Protein AF-0000000078824500 (afdb_homodimer)

Nearest PDB structures (foldseek):
  2wqp-assembly1_A-2  TM=8.865E-01  e=4.701E-36  Neisseria meningitidis serogroup B
  6ppw-assembly1_A  TM=8.799E-01  e=4.994E-36  Neisseria meningitidis serogroup B
  4ipj-assembly1_A-2  TM=8.847E-01  e=5.984E-36  Neisseria meningitidis
  4ipi-assembly1_A-2  TM=8.722E-01  e=1.669E-35  Neisseria meningitidis
  8h2c-assembly2_C  TM=8.524E-01  e=1.073E-33  Campylobacter jejuni

Sequence (670 aa):
MNDIKIGNKIIGNTHPCFIIAEAGSNHNGDIKQAKELVDIAVEAGANAVKFQTFTADKLFSKNHPANKIVKNFEFKLEWHKEMKEYCDKKGIMFITTPFQKDAVDLLEKLNIEGYKIASGDMDYYPLLDYISNTGKPIILASGMAYMDEVKEAFNRIKNGKTEDIAILHCVSNYPPKDEDINLKAIQTIKEEFNVPVGFSDHSMGITVPIAAVALGANIIEKHFTISRKLEGMDHFYALEPKELKQMVIEIRKVEKSMGVGIKTPVKAEFAERHYARRGIIAACNLKEGQVIKEEYLDYVRPVDGIESKYYEEVIGRKVNKNIDVDSPIHWEDLIMNDIKIGNKIIGNTHPCFIIAEAGSNHNGDIKQAKELVDIAVEAGANAVKFQTFTADKLFSKNHPANKIVKNFEFKLEWHKEMKEYCDKKGIMFITTPFQKDAVDLLEKLNIEGYKIASGDMDYYPLLDYISNTGKPIILASGMAYMDEVKEAFNRIKNGKTEDIAILHCVSNYPPKDEDINLKAIQTIKEEFNVPVGFSDHSMGITVPIAAVALGANIIEKHFTISRKLEGMDHFYALEPKELKQMVIEIRKVEKSMGVGIKTPVKAEFAERHYARRGIIAACNLKEGQVIKEEYLDYVRPVDGIESKYYEEVIGRKVNKNIDVDSPIHWEDLI

Structure (mmCIF, N/CA/C/O backbone):
data_AF-0000000078824500-model_v1
#
loop_
_entity.id
_entity.type
_entity.pdbx_description
1 polymer 'Predicted polysaccharide biosynthesis protein'
#
loop_
_atom_site.group_PDB
_atom_site.id
_atom_site.type_symbol
_atom_site.label_atom_id
_atom_site.label_alt_id
_atom_site.label_comp_id
_atom_site.label_asym_id
_atom_site.label_entity_id
_atom_site.label_seq_id
_atom_site.pdbx_PDB_ins_code
_atom_site.Cartn_x
_atom_site.Cartn_y
_atom_site.Cartn_z
_atom_site.occupancy
_atom_site.B_iso_or_equiv
_atom_site.auth_seq_id
_atom_site.auth_comp_id
_atom_site.auth_asym_id
_atom_site.auth_atom_id
_atom_site.pdbx_PDB_model_num
ATOM 1 N N . MET A 1 1 ? 9.023 16 -11.82 1 82.44 1 MET A N 1
ATOM 2 C CA . MET A 1 1 ? 8.93 16.469 -10.438 1 82.44 1 MET A CA 1
ATOM 3 C C . MET A 1 1 ? 10.297 16.891 -9.914 1 82.44 1 MET A C 1
ATOM 5 O O . MET A 1 1 ? 11.289 16.188 -10.102 1 82.44 1 MET A O 1
ATOM 9 N N . ASN A 1 2 ? 10.352 18.062 -9.344 1 88.44 2 ASN A N 1
ATOM 10 C CA . ASN A 1 2 ? 11.609 18.547 -8.773 1 88.44 2 ASN A CA 1
ATOM 11 C C . ASN A 1 2 ? 11.781 18.078 -7.328 1 88.44 2 ASN A C 1
ATOM 13 O O . ASN A 1 2 ? 10.844 18.172 -6.531 1 88.44 2 ASN A O 1
ATOM 17 N N . ASP A 1 3 ? 12.906 17.453 -7.086 1 96.62 3 ASP A N 1
ATOM 18 C CA . ASP A 1 3 ? 13.25 17.125 -5.707 1 96.62 3 ASP A CA 1
ATOM 19 C C . ASP A 1 3 ? 13.359 18.375 -4.848 1 96.62 3 ASP A C 1
ATOM 21 O O . ASP A 1 3 ? 13.609 19.469 -5.359 1 96.62 3 ASP A O 1
ATOM 25 N N . ILE A 1 4 ? 13.117 18.234 -3.645 1 98.31 4 ILE A N 1
ATOM 26 C CA . ILE A 1 4 ? 13.391 19.312 -2.695 1 98.31 4 ILE A CA 1
ATOM 27 C C . ILE A 1 4 ? 14.398 18.844 -1.651 1 98.31 4 ILE A C 1
ATOM 29 O O . ILE A 1 4 ? 14.68 17.641 -1.549 1 98.31 4 ILE A O 1
ATOM 33 N N . LYS A 1 5 ? 14.922 19.844 -0.975 1 97.94 5 LYS A N 1
ATOM 34 C CA . LYS A 1 5 ? 15.914 19.531 0.057 1 97.94 5 LYS A CA 1
ATOM 35 C C . LYS A 1 5 ? 15.5 20.125 1.401 1 97.94 5 LYS A C 1
ATOM 37 O O . LYS A 1 5 ? 15.203 21.328 1.491 1 97.94 5 LYS A O 1
ATOM 42 N N . ILE A 1 6 ? 15.406 19.312 2.418 1 98.12 6 ILE A N 1
ATOM 43 C CA . ILE A 1 6 ? 15.211 19.75 3.795 1 98.12 6 ILE A CA 1
ATOM 44 C C . ILE A 1 6 ? 16.359 19.25 4.664 1 98.12 6 ILE A C 1
ATOM 46 O O . ILE A 1 6 ? 16.484 18.047 4.914 1 98.12 6 ILE A O 1
ATOM 50 N N . GLY A 1 7 ? 17.141 20.125 5.113 1 96.5 7 GLY A N 1
ATOM 51 C CA . GLY A 1 7 ? 18.391 19.703 5.754 1 96.5 7 GLY A CA 1
ATOM 52 C C . GLY A 1 7 ? 19.266 18.859 4.852 1 96.5 7 GLY A C 1
ATOM 53 O O . GLY A 1 7 ? 19.578 19.266 3.729 1 96.5 7 GLY A O 1
ATOM 54 N N . ASN A 1 8 ? 19.578 17.75 5.336 1 96.62 8 ASN A N 1
ATOM 55 C CA . ASN A 1 8 ? 20.438 16.859 4.555 1 96.62 8 ASN A CA 1
ATOM 56 C C . ASN A 1 8 ? 19.625 15.781 3.832 1 96.62 8 ASN A C 1
ATOM 58 O O . ASN A 1 8 ? 20.203 14.812 3.322 1 96.62 8 ASN A O 1
ATOM 62 N N . LYS A 1 9 ? 18.344 15.969 3.797 1 97.88 9 LYS A N 1
ATOM 63 C CA . LYS A 1 9 ? 17.484 14.977 3.17 1 97.88 9 LYS A CA 1
ATOM 64 C C . LYS A 1 9 ? 16.953 15.469 1.823 1 97.88 9 LYS A C 1
ATOM 66 O O . LYS A 1 9 ? 16.484 16.594 1.709 1 97.88 9 LYS A O 1
ATOM 71 N N . ILE A 1 10 ? 17.125 14.656 0.846 1 98.56 10 ILE A N 1
ATOM 72 C CA . ILE A 1 10 ? 16.516 14.914 -0.454 1 98.56 10 ILE A CA 1
ATOM 73 C C . ILE A 1 10 ? 15.188 14.164 -0.563 1 98.56 10 ILE A C 1
ATOM 75 O O . ILE A 1 10 ? 15.117 12.977 -0.242 1 98.56 10 ILE A O 1
ATOM 79 N N . ILE A 1 11 ? 14.148 14.891 -0.91 1 98.62 11 ILE A N 1
ATOM 80 C CA . ILE A 1 11 ? 12.805 14.328 -0.988 1 98.62 11 ILE A CA 1
ATOM 81 C C . ILE A 1 11 ? 12.312 14.375 -2.432 1 98.62 11 ILE A C 1
ATOM 83 O O . ILE A 1 11 ? 12.297 15.438 -3.057 1 98.62 11 ILE A O 1
ATOM 87 N N . GLY A 1 12 ? 11.945 13.234 -2.926 1 98 12 GLY A N 1
ATOM 88 C CA . GLY A 1 12 ? 11.477 13.086 -4.297 1 98 12 GLY A CA 1
ATOM 89 C C . GLY A 1 12 ? 11.219 11.641 -4.688 1 98 12 GLY A C 1
ATOM 90 O O . GLY A 1 12 ? 11.344 10.734 -3.861 1 98 12 GLY A O 1
ATOM 91 N N . ASN A 1 13 ? 10.883 11.422 -5.957 1 95.38 13 ASN A N 1
ATOM 92 C CA . ASN A 1 13 ? 10.391 10.133 -6.43 1 95.38 13 ASN A CA 1
ATOM 93 C C . ASN A 1 13 ? 11.484 9.07 -6.398 1 95.38 13 ASN A C 1
ATOM 95 O O . ASN A 1 13 ? 11.203 7.879 -6.301 1 95.38 13 ASN A O 1
ATOM 99 N N . THR A 1 14 ? 12.742 9.453 -6.457 1 95.75 14 THR A N 1
ATOM 100 C CA . THR A 1 14 ? 13.82 8.477 -6.547 1 95.75 14 THR A CA 1
ATOM 101 C C . THR A 1 14 ? 14.555 8.359 -5.215 1 95.75 14 THR A C 1
ATOM 103 O O . THR A 1 14 ? 15.656 7.816 -5.152 1 95.75 14 THR A O 1
ATOM 106 N N . HIS A 1 15 ? 13.969 8.969 -4.16 1 98 15 HIS A N 1
ATOM 107 C CA . HIS A 1 15 ? 14.562 8.953 -2.826 1 98 15 HIS A CA 1
ATOM 108 C C . HIS A 1 15 ? 13.633 8.273 -1.821 1 98 15 HIS A C 1
ATOM 110 O O . HIS A 1 15 ? 12.43 8.172 -2.055 1 98 15 HIS A O 1
ATOM 116 N N . PRO A 1 16 ? 14.188 7.734 -0.75 1 98.12 16 PRO A N 1
ATOM 117 C CA . PRO A 1 16 ? 13.344 7.117 0.279 1 98.12 16 PRO A CA 1
ATOM 118 C C . PRO A 1 16 ? 12.297 8.078 0.838 1 98.12 16 PRO A C 1
ATOM 120 O O . PRO A 1 16 ? 12.555 9.281 0.956 1 98.12 16 PRO A O 1
ATOM 123 N N . CYS A 1 17 ? 11.195 7.559 1.157 1 98.88 17 CYS A N 1
ATOM 124 C CA . CYS A 1 17 ? 10.125 8.328 1.779 1 98.88 17 CYS A CA 1
ATOM 125 C C . CYS A 1 17 ? 10.617 9.031 3.037 1 98.88 17 CYS A C 1
ATOM 127 O O . CYS A 1 17 ? 11.305 8.43 3.863 1 98.88 17 CYS A O 1
ATOM 129 N N . PHE A 1 18 ? 10.367 10.305 3.127 1 98.94 18 PHE A N 1
ATOM 130 C CA . PHE A 1 18 ? 10.672 11.094 4.316 1 98.94 18 PHE A CA 1
ATOM 131 C C . PHE A 1 18 ? 9.602 10.906 5.379 1 98.94 18 PHE A C 1
ATOM 133 O O . PHE A 1 18 ? 8.453 11.32 5.191 1 98.94 18 PHE A O 1
ATOM 140 N N . ILE A 1 19 ? 9.93 10.289 6.512 1 98.94 19 ILE A N 1
ATOM 141 C CA . ILE A 1 19 ? 8.945 9.93 7.527 1 98.94 19 ILE A CA 1
ATOM 142 C C . ILE A 1 19 ? 9.039 10.898 8.703 1 98.94 19 ILE A C 1
ATOM 144 O O . ILE A 1 19 ? 10.086 11.016 9.344 1 98.94 19 ILE A O 1
ATOM 148 N N . ILE A 1 20 ? 7.922 11.547 8.945 1 98.94 20 ILE A N 1
ATOM 149 C CA . ILE A 1 20 ? 7.805 12.5 10.047 1 98.94 20 ILE A CA 1
ATOM 150 C C . ILE A 1 20 ? 6.965 11.883 11.164 1 98.94 20 ILE A C 1
ATOM 152 O O . ILE A 1 20 ? 5.773 11.625 10.984 1 98.94 20 ILE A O 1
ATOM 156 N N . ALA A 1 21 ? 7.613 11.641 12.305 1 98.94 21 ALA A N 1
ATOM 157 C CA . ALA A 1 21 ? 6.875 11.266 13.508 1 98.94 21 ALA A CA 1
ATOM 158 C C . ALA A 1 21 ? 6.246 12.492 14.172 1 98.94 21 ALA A C 1
ATOM 160 O O . ALA A 1 21 ? 6.949 13.312 14.773 1 98.94 21 ALA A O 1
ATOM 161 N N . GLU A 1 22 ? 4.973 12.539 14.102 1 98.75 22 GLU A N 1
ATOM 162 C CA . GLU A 1 22 ? 4.258 13.695 14.633 1 98.75 22 GLU A CA 1
ATOM 163 C C . GLU A 1 22 ? 3.904 13.5 16.109 1 98.75 22 GLU A C 1
ATOM 165 O O . GLU A 1 22 ? 2.949 12.789 16.422 1 98.75 22 GLU A O 1
ATOM 170 N N . ALA A 1 23 ? 4.543 14.234 16.953 1 98.25 23 ALA A N 1
ATOM 171 C CA . ALA A 1 23 ? 4.277 14.164 18.391 1 98.25 23 ALA A CA 1
ATOM 172 C C . ALA A 1 23 ? 3.078 15.031 18.766 1 98.25 23 ALA A C 1
ATOM 174 O O . ALA A 1 23 ? 2.361 14.727 19.719 1 98.25 23 ALA A O 1
ATOM 175 N N . GLY A 1 24 ? 2.91 16.047 17.938 1 96.19 24 GLY A N 1
ATOM 176 C CA . GLY A 1 24 ? 1.827 16.969 18.25 1 96.19 24 GLY A CA 1
ATOM 177 C C . GLY A 1 24 ? 1.854 17.438 19.703 1 96.19 24 GLY A C 1
ATOM 178 O O . GLY A 1 24 ? 2.877 17.922 20.172 1 96.19 24 GLY A O 1
ATOM 179 N N . SER A 1 25 ? 0.763 17.266 20.359 1 95.06 25 SER A N 1
ATOM 180 C CA . SER A 1 25 ? 0.631 17.688 21.75 1 95.06 25 SER A CA 1
ATOM 181 C C . SER A 1 25 ? 0.815 16.516 22.719 1 95.06 25 SER A C 1
ATOM 183 O O . SER A 1 25 ? 0.532 16.641 23.906 1 95.06 25 SER A O 1
ATOM 185 N N . ASN A 1 26 ? 1.312 15.398 22.219 1 97.25 26 ASN A N 1
ATOM 186 C CA . ASN A 1 26 ? 1.383 14.188 23.016 1 97.25 26 ASN A CA 1
ATOM 187 C C . ASN A 1 26 ? 2.488 14.273 24.062 1 97.25 26 ASN A C 1
ATOM 189 O O . ASN A 1 26 ? 2.707 13.328 24.828 1 97.25 26 ASN A O 1
ATOM 193 N N . HIS A 1 27 ? 3.182 15.398 24.156 1 97.12 27 HIS A N 1
ATOM 194 C CA . HIS A 1 27 ? 4.113 15.672 25.25 1 97.12 27 HIS A CA 1
ATOM 195 C C . HIS A 1 27 ? 3.373 16.062 26.516 1 97.12 27 HIS A C 1
ATOM 197 O O . HIS A 1 27 ? 3.961 16.078 27.609 1 97.12 27 HIS A O 1
ATOM 203 N N . ASN A 1 28 ? 2.154 16.422 26.391 1 95 28 ASN A N 1
ATOM 204 C CA . ASN A 1 28 ? 1.269 16.703 27.516 1 95 28 ASN A CA 1
ATOM 205 C C . ASN A 1 28 ? 1.828 17.797 28.406 1 95 28 ASN A C 1
ATOM 207 O O . ASN A 1 28 ? 1.764 17.703 29.641 1 95 28 ASN A O 1
ATOM 211 N N . GLY A 1 29 ? 2.51 18.766 27.906 1 94 29 GLY A N 1
ATOM 212 C CA . GLY A 1 29 ? 3.006 19.922 28.641 1 94 29 GLY A CA 1
ATOM 213 C C . GLY A 1 29 ? 4.234 19.609 29.469 1 94 29 GLY A C 1
ATOM 214 O O . GLY A 1 29 ? 4.59 20.391 30.375 1 94 29 GLY A O 1
ATOM 215 N N . ASP A 1 30 ? 4.844 18.484 29.172 1 95.94 30 ASP A N 1
ATOM 216 C CA . ASP A 1 30 ? 6.023 18.031 29.906 1 95.94 30 ASP A CA 1
ATOM 217 C C . ASP A 1 30 ? 7.211 17.828 28.969 1 95.94 30 ASP A C 1
ATOM 219 O O . ASP A 1 30 ? 7.176 16.953 28.109 1 95.94 30 ASP A O 1
ATOM 223 N N . ILE A 1 31 ? 8.328 18.562 29.203 1 97.5 31 ILE A N 1
ATOM 224 C CA . ILE A 1 31 ? 9.477 18.531 28.312 1 97.5 31 ILE A CA 1
ATOM 225 C C . ILE A 1 31 ? 10.156 17.172 28.391 1 97.5 31 ILE A C 1
ATOM 227 O O . ILE A 1 31 ? 10.75 16.688 27.422 1 97.5 31 ILE A O 1
ATOM 231 N N . LYS A 1 32 ? 10.062 16.5 29.562 1 98.19 32 LYS A N 1
ATOM 232 C CA . LYS A 1 32 ? 10.625 15.164 29.688 1 98.19 32 LYS A CA 1
ATOM 233 C C . LYS A 1 32 ? 9.891 14.172 28.797 1 98.19 32 LYS A C 1
ATOM 235 O O . LYS A 1 32 ? 10.516 13.328 28.141 1 98.19 32 LYS A O 1
ATOM 240 N N . GLN A 1 33 ? 8.617 14.328 28.812 1 97.88 33 GLN A N 1
ATOM 241 C CA . GLN A 1 33 ? 7.82 13.484 27.922 1 97.88 33 GLN A CA 1
ATOM 242 C C . GLN A 1 33 ? 8.117 13.805 26.453 1 97.88 33 GLN A C 1
ATOM 244 O O . GLN A 1 33 ? 8.148 12.906 25.609 1 97.88 33 GLN A O 1
ATOM 249 N N . ALA A 1 34 ? 8.312 15.062 26.156 1 98.5 34 ALA A N 1
ATOM 250 C CA . ALA A 1 34 ? 8.695 15.453 24.812 1 98.5 34 ALA A CA 1
ATOM 251 C C . ALA A 1 34 ? 9.992 14.758 24.375 1 98.5 34 ALA A C 1
ATOM 253 O O . ALA A 1 34 ? 10.094 14.266 23.25 1 98.5 34 ALA A O 1
ATOM 254 N N . LYS A 1 35 ? 10.93 14.734 25.281 1 98.81 35 LYS A N 1
ATOM 255 C CA . LYS A 1 35 ? 12.203 14.086 24.984 1 98.81 35 LYS A CA 1
ATOM 256 C C . LYS A 1 35 ? 12.031 12.578 24.812 1 98.81 35 LYS A C 1
ATOM 258 O O . LYS A 1 35 ? 12.68 11.969 23.953 1 98.81 35 LYS A O 1
ATOM 263 N N . GLU A 1 36 ? 11.172 12.008 25.609 1 98.81 36 GLU A N 1
ATOM 264 C CA . GLU A 1 36 ? 10.867 10.586 25.438 1 98.81 36 GLU A CA 1
ATOM 265 C C . GLU A 1 36 ? 10.281 10.305 24.062 1 98.81 36 GLU A C 1
ATOM 267 O O . GLU A 1 36 ? 10.617 9.297 23.422 1 98.81 36 GLU A O 1
ATOM 272 N N . LEU A 1 37 ? 9.43 11.148 23.625 1 98.88 37 LEU A N 1
ATOM 273 C CA . LEU A 1 37 ? 8.852 11.016 22.281 1 98.88 37 LEU A CA 1
ATOM 274 C C . LEU A 1 37 ? 9.938 11.086 21.219 1 98.88 37 LEU A C 1
ATOM 276 O O . LEU A 1 37 ? 9.906 10.328 20.25 1 98.88 37 LEU A O 1
ATOM 280 N N . VAL A 1 38 ? 10.898 11.977 21.422 1 98.94 38 VAL A N 1
ATOM 281 C CA . VAL A 1 38 ? 12.023 12.055 20.484 1 98.94 38 VAL A CA 1
ATOM 282 C C . VAL A 1 38 ? 12.75 10.711 20.438 1 98.94 38 VAL A C 1
ATOM 284 O O . VAL A 1 38 ? 13.055 10.195 19.359 1 98.94 38 VAL A O 1
ATOM 287 N N . ASP A 1 39 ? 12.961 10.125 21.594 1 98.94 39 ASP A N 1
ATOM 288 C CA . ASP A 1 39 ? 13.664 8.844 21.672 1 98.94 39 ASP A CA 1
ATOM 289 C C . ASP A 1 39 ? 12.906 7.758 20.922 1 98.94 39 ASP A C 1
ATOM 291 O O . ASP A 1 39 ? 13.508 6.941 20.219 1 98.94 39 ASP A O 1
ATOM 295 N N . ILE A 1 40 ? 11.609 7.742 21.062 1 98.94 40 ILE A N 1
ATOM 296 C CA . ILE A 1 40 ? 10.758 6.762 20.406 1 98.94 40 ILE A CA 1
ATOM 297 C C . ILE A 1 40 ? 10.859 6.934 18.891 1 98.94 40 ILE A C 1
ATOM 299 O O . ILE A 1 40 ? 10.992 5.953 18.156 1 98.94 40 ILE A O 1
ATOM 303 N N . ALA A 1 41 ? 10.812 8.18 18.422 1 98.94 41 ALA A N 1
ATOM 304 C CA . ALA A 1 41 ? 10.922 8.461 17 1 98.94 41 ALA A CA 1
ATOM 305 C C . ALA A 1 41 ? 12.273 8.008 16.453 1 98.94 41 ALA A C 1
ATOM 307 O O . ALA A 1 41 ? 12.344 7.453 15.352 1 98.94 41 ALA A O 1
ATOM 308 N N . VAL A 1 42 ? 13.344 8.258 17.219 1 98.94 42 VAL A N 1
ATOM 309 C CA . VAL A 1 42 ? 14.688 7.852 16.828 1 98.94 42 VAL A CA 1
ATOM 310 C C . VAL A 1 42 ? 14.758 6.328 16.719 1 98.94 42 VAL A C 1
ATOM 312 O O . VAL A 1 42 ? 15.234 5.789 15.719 1 98.94 42 VAL A O 1
ATOM 315 N N . GLU A 1 43 ? 14.258 5.695 17.75 1 98.88 43 GLU A N 1
ATOM 316 C CA . GLU A 1 43 ? 14.281 4.234 17.781 1 98.88 43 GLU A CA 1
ATOM 317 C C . GLU A 1 43 ? 13.5 3.648 16.609 1 98.88 43 GLU A C 1
ATOM 319 O O . GLU A 1 43 ? 13.891 2.615 16.062 1 98.88 43 GLU A O 1
ATOM 324 N N . ALA A 1 44 ? 12.477 4.266 16.203 1 98.88 44 ALA A N 1
ATOM 325 C CA . ALA A 1 44 ? 11.617 3.783 15.125 1 98.88 44 ALA A CA 1
ATOM 326 C C . ALA A 1 44 ? 12.289 3.975 13.766 1 98.88 44 ALA A C 1
ATOM 328 O O . ALA A 1 44 ? 11.906 3.34 12.781 1 98.88 44 ALA A O 1
ATOM 329 N N . GLY A 1 45 ? 13.234 4.93 13.68 1 98.81 45 GLY A N 1
ATOM 330 C CA . GLY A 1 45 ? 13.922 5.188 12.422 1 98.81 45 GLY A CA 1
ATOM 331 C C . GLY A 1 45 ? 13.281 6.289 11.602 1 98.81 45 GLY A C 1
ATOM 332 O O . GLY A 1 45 ? 13.477 6.363 10.391 1 98.81 45 GLY A O 1
ATOM 333 N N . ALA A 1 46 ? 12.492 7.164 12.25 1 98.88 46 ALA A N 1
ATOM 334 C CA . ALA A 1 46 ? 11.906 8.305 11.555 1 98.88 46 ALA A CA 1
ATOM 335 C C . ALA A 1 46 ? 12.984 9.297 11.133 1 98.88 46 ALA A C 1
ATOM 337 O O . ALA A 1 46 ? 14.07 9.336 11.711 1 98.88 46 ALA A O 1
ATOM 338 N N . ASN A 1 47 ? 12.672 10.055 10.078 1 98.88 47 ASN A N 1
ATOM 339 C CA . ASN A 1 47 ? 13.617 11.055 9.602 1 98.88 47 ASN A CA 1
ATOM 340 C C . ASN A 1 47 ? 13.531 12.344 10.422 1 98.88 47 ASN A C 1
ATOM 342 O O . ASN A 1 47 ? 14.523 13.047 10.586 1 98.88 47 ASN A O 1
ATOM 346 N N . ALA A 1 48 ? 12.32 12.594 10.93 1 98.88 48 ALA A N 1
ATOM 347 C CA . ALA A 1 48 ? 12.07 13.812 11.703 1 98.88 48 ALA A CA 1
ATOM 348 C C . ALA A 1 48 ? 11.023 13.562 12.789 1 98.88 48 ALA A C 1
ATOM 350 O O . ALA A 1 48 ? 10.203 12.648 12.672 1 98.88 48 ALA A O 1
ATOM 351 N N . VAL A 1 49 ? 11.141 14.289 13.82 1 98.88 49 VAL A N 1
ATOM 352 C CA . VAL A 1 49 ? 10.086 14.406 14.82 1 98.88 49 VAL A CA 1
ATOM 353 C C . VAL A 1 49 ? 9.484 15.812 14.773 1 98.88 49 VAL A C 1
ATOM 355 O O . VAL A 1 49 ? 10.211 16.797 14.633 1 98.88 49 VAL A O 1
ATOM 358 N N . LYS A 1 50 ? 8.203 15.836 14.773 1 98.75 50 LYS A N 1
ATOM 359 C CA . LYS A 1 50 ? 7.539 17.125 14.609 1 98.75 50 LYS A CA 1
ATOM 360 C C . LYS A 1 50 ? 6.664 17.453 15.812 1 98.75 50 LYS A C 1
ATOM 362 O O . LYS A 1 50 ? 5.984 16.578 16.344 1 98.75 50 LYS A O 1
ATOM 367 N N . PHE A 1 51 ? 6.711 18.656 16.25 1 98.25 51 PHE A N 1
ATOM 368 C CA . PHE A 1 51 ? 5.836 19.219 17.266 1 98.25 51 PHE A CA 1
ATOM 369 C C . PHE A 1 51 ? 5.035 20.391 16.719 1 98.25 51 PHE A C 1
ATOM 371 O O . PHE A 1 51 ? 5.043 20.641 15.508 1 98.25 51 PHE A O 1
ATOM 378 N N . GLN A 1 52 ? 4.262 21 17.547 1 97.44 52 GLN A N 1
ATOM 379 C CA . GLN A 1 52 ? 3.439 22.156 17.188 1 97.44 52 GLN A CA 1
ATOM 380 C C . GLN A 1 52 ? 3.717 23.344 18.094 1 97.44 52 GLN A C 1
ATOM 382 O O . GLN A 1 52 ? 3.512 23.266 19.312 1 97.44 52 GLN A O 1
ATOM 387 N N . THR A 1 53 ? 4.129 24.438 17.5 1 97 53 THR A N 1
ATOM 388 C CA . THR A 1 53 ? 4.504 25.609 18.297 1 97 53 THR A CA 1
ATOM 389 C C . THR A 1 53 ? 3.396 26.656 18.281 1 97 53 THR A C 1
ATOM 391 O O . THR A 1 53 ? 3.207 27.344 17.266 1 97 53 THR A O 1
ATOM 394 N N . PHE A 1 54 ? 2.73 26.75 19.391 1 95.25 54 PHE A N 1
ATOM 395 C CA . PHE A 1 54 ? 1.702 27.781 19.531 1 95.25 54 PHE A CA 1
ATOM 396 C C . PHE A 1 54 ? 1.597 28.234 20.984 1 95.25 54 PHE A C 1
ATOM 398 O O . PHE A 1 54 ? 2.045 27.531 21.891 1 95.25 54 PHE A O 1
ATOM 405 N N . THR A 1 55 ? 1.173 29.422 21.172 1 94.12 55 THR A N 1
ATOM 406 C CA . THR A 1 55 ? 0.612 29.859 22.438 1 94.12 55 THR A CA 1
ATOM 407 C C . THR A 1 55 ? -0.908 29.969 22.359 1 94.12 55 THR A C 1
ATOM 409 O O . THR A 1 55 ? -1.454 30.344 21.312 1 94.12 55 THR A O 1
ATOM 412 N N . ALA A 1 56 ? -1.529 29.625 23.484 1 94.75 56 ALA A N 1
ATOM 413 C CA . ALA A 1 56 ? -2.988 29.562 23.484 1 94.75 56 ALA A CA 1
ATOM 414 C C . ALA A 1 56 ? -3.596 30.875 22.984 1 94.75 56 ALA A C 1
ATOM 416 O O . ALA A 1 56 ? -4.504 30.875 22.156 1 94.75 56 ALA A O 1
ATOM 417 N N . ASP A 1 57 ? -2.977 32 23.359 1 93.19 57 ASP A N 1
ATOM 418 C CA . ASP A 1 57 ? -3.551 33.344 23.094 1 93.19 57 ASP A CA 1
ATOM 419 C C . ASP A 1 57 ? -3.348 33.75 21.641 1 93.19 57 ASP A C 1
ATOM 421 O O . ASP A 1 57 ? -3.971 34.688 21.172 1 93.19 57 ASP A O 1
ATOM 425 N N . LYS A 1 58 ? -2.496 33 20.953 1 94.06 58 LYS A N 1
ATOM 426 C CA . LYS A 1 58 ? -2.287 33.312 19.547 1 94.06 58 LYS A CA 1
ATOM 427 C C . LYS A 1 58 ? -3.037 32.312 18.672 1 94.06 58 LYS A C 1
ATOM 429 O O . LYS A 1 58 ? -3.119 32.469 17.453 1 94.06 58 LYS A O 1
ATOM 434 N N . LEU A 1 59 ? -3.574 31.312 19.312 1 95.94 59 LEU A N 1
ATOM 435 C CA . LEU A 1 59 ? -4.309 30.297 18.562 1 95.94 59 LEU A CA 1
ATOM 436 C C . LEU A 1 59 ? -5.812 30.531 18.688 1 95.94 59 LEU A C 1
ATOM 438 O O . LEU A 1 59 ? -6.543 30.391 17.703 1 95.94 59 LEU A O 1
ATOM 442 N N . PHE A 1 60 ? -6.285 30.906 19.844 1 95.81 60 PHE A N 1
ATOM 443 C CA . PHE A 1 60 ? -7.688 31.188 20.141 1 95.81 60 PHE A CA 1
ATOM 444 C C . PHE A 1 60 ? -7.844 32.531 20.828 1 95.81 60 PHE A C 1
ATOM 446 O O . PHE A 1 60 ? -6.922 33 21.5 1 95.81 60 PHE A O 1
ATOM 453 N N . SER A 1 61 ? -9.023 33.031 20.641 1 92.81 61 SER A N 1
ATOM 454 C CA . SER A 1 61 ? -9.32 34.25 21.422 1 92.81 61 SER A CA 1
ATOM 455 C C . SER A 1 61 ? -9.258 33.938 22.922 1 92.81 61 SER A C 1
ATOM 457 O O . SER A 1 61 ? -9.562 32.844 23.359 1 92.81 61 SER A O 1
ATOM 459 N N . LYS A 1 62 ? -8.922 34.875 23.656 1 92.38 62 LYS A N 1
ATOM 460 C CA . LYS A 1 62 ? -8.711 34.719 25.094 1 92.38 62 LYS A CA 1
ATOM 461 C C . LYS A 1 62 ? -9.992 34.281 25.781 1 92.38 62 LYS A C 1
ATOM 463 O O . LYS A 1 62 ? -9.945 33.531 26.766 1 92.38 62 LYS A O 1
ATOM 468 N N . ASN A 1 63 ? -11.086 34.688 25.25 1 87.62 63 ASN A N 1
ATOM 469 C CA . ASN A 1 63 ? -12.359 34.375 25.891 1 87.62 63 ASN A CA 1
ATOM 470 C C . ASN A 1 63 ? -12.938 33.062 25.406 1 87.62 63 ASN A C 1
ATOM 472 O O . ASN A 1 63 ? -13.938 32.562 25.953 1 87.62 63 ASN A O 1
ATOM 476 N N . HIS A 1 64 ? -12.352 32.5 24.406 1 91.5 64 HIS A N 1
ATOM 477 C CA . HIS A 1 64 ? -12.844 31.219 23.906 1 91.5 64 HIS A CA 1
ATOM 478 C C . HIS A 1 64 ? -12.477 30.078 24.844 1 91.5 64 HIS A C 1
ATOM 480 O O . HIS A 1 64 ? -11.344 30 25.312 1 91.5 64 HIS A O 1
ATOM 486 N N . PRO A 1 65 ? -13.422 29.141 25.109 1 92.38 65 PRO A N 1
ATOM 487 C CA . PRO A 1 65 ? -13.156 28.047 26.031 1 92.38 65 PRO A CA 1
ATOM 488 C C . PRO A 1 65 ? -11.961 27.188 25.609 1 92.38 65 PRO A C 1
ATOM 490 O O . PRO A 1 65 ? -11.227 26.688 26.469 1 92.38 65 PRO A O 1
ATOM 493 N N . ALA A 1 66 ? -11.703 27.047 24.391 1 93 66 ALA A N 1
ATOM 494 C CA . ALA A 1 66 ? -10.594 26.234 23.875 1 93 66 ALA A CA 1
ATOM 495 C C . ALA A 1 66 ? -9.25 26.812 24.312 1 93 66 ALA A C 1
ATOM 497 O O . ALA A 1 66 ? -8.266 26.094 24.469 1 93 66 ALA A O 1
ATOM 498 N N . ASN A 1 67 ? -9.227 28.141 24.484 1 94.56 67 ASN A N 1
ATOM 499 C CA . ASN A 1 67 ? -7.996 28.812 24.906 1 94.56 67 ASN A CA 1
ATOM 500 C C . ASN A 1 67 ? -7.457 28.234 26.203 1 94.56 67 ASN A C 1
ATOM 502 O O . ASN A 1 67 ? -6.281 27.859 26.297 1 94.56 67 ASN A O 1
ATOM 506 N N . LYS A 1 68 ? -8.328 27.984 27.172 1 93.88 68 LYS A N 1
ATOM 507 C CA . LYS A 1 68 ? -7.93 27.453 28.469 1 93.88 68 LYS A CA 1
ATOM 508 C C . LYS A 1 68 ? -7.473 26 28.359 1 93.88 68 LYS A C 1
ATOM 510 O O . LYS A 1 68 ? -6.516 25.594 29.016 1 93.88 68 LYS A O 1
ATOM 515 N N . ILE A 1 69 ? -8.062 25.328 27.516 1 91.38 69 ILE A N 1
ATOM 516 C CA . ILE A 1 69 ? -7.773 23.906 27.359 1 91.38 69 ILE A CA 1
ATOM 517 C C . ILE A 1 69 ? -6.406 23.734 26.703 1 91.38 69 ILE A C 1
ATOM 519 O O . ILE A 1 69 ? -5.562 23 27.203 1 91.38 69 ILE A O 1
ATOM 523 N N . VAL A 1 70 ? -6.145 24.469 25.641 1 93.12 70 VAL A N 1
ATOM 524 C CA . VAL A 1 70 ? -4.953 24.234 24.828 1 93.12 70 VAL A CA 1
ATOM 525 C C . VAL A 1 70 ? -3.725 24.812 25.531 1 93.12 70 VAL A C 1
ATOM 527 O O . VAL A 1 70 ? -2.59 24.469 25.188 1 93.12 70 VAL A O 1
ATOM 530 N N . LYS A 1 71 ? -3.922 25.688 26.484 1 92.94 71 LYS A N 1
ATOM 531 C CA . LYS A 1 71 ? -2.816 26.266 27.25 1 92.94 71 LYS A CA 1
ATOM 532 C C . LYS A 1 71 ? -1.979 25.156 27.906 1 92.94 71 LYS A C 1
ATOM 534 O O . LYS A 1 71 ? -0.761 25.297 28.031 1 92.94 71 LYS A O 1
ATOM 539 N N . ASN A 1 72 ? -2.623 24.109 28.281 1 91.12 72 ASN A N 1
ATOM 540 C CA . ASN A 1 72 ? -1.958 22.984 28.938 1 91.12 72 ASN A CA 1
ATOM 541 C C . ASN A 1 72 ? -1.105 22.188 27.969 1 91.12 72 ASN A C 1
ATOM 543 O O . ASN A 1 72 ? -0.274 21.375 28.391 1 91.12 72 ASN A O 1
ATOM 547 N N . PHE A 1 73 ? -1.271 22.453 26.688 1 92.31 73 PHE A N 1
ATOM 548 C CA . PHE A 1 73 ? -0.621 21.625 25.672 1 92.31 73 PHE A CA 1
ATOM 549 C C . PHE A 1 73 ? 0.325 22.469 24.828 1 92.31 73 PHE A C 1
ATOM 551 O O . PHE A 1 73 ? 0.772 22.016 23.766 1 92.31 73 PHE A O 1
ATOM 558 N N . GLU A 1 74 ? 0.618 23.672 25.312 1 94.69 74 GLU A N 1
ATOM 559 C CA . GLU A 1 74 ? 1.566 24.531 24.594 1 94.69 74 GLU A CA 1
ATOM 560 C C . GLU A 1 74 ? 2.949 23.891 24.547 1 94.69 74 GLU A C 1
ATOM 562 O O . GLU A 1 74 ? 3.416 23.312 25.531 1 94.69 74 GLU A O 1
ATOM 567 N N . PHE A 1 75 ? 3.488 23.828 23.359 1 95 75 PHE A N 1
ATOM 568 C CA . PHE A 1 75 ? 4.93 23.609 23.25 1 95 75 PHE A CA 1
ATOM 569 C C . PHE A 1 75 ? 5.684 24.922 23.5 1 95 75 PHE A C 1
ATOM 571 O O . PHE A 1 75 ? 5.887 25.703 22.578 1 95 75 PHE A O 1
ATOM 578 N N . LYS A 1 76 ? 6.078 25.078 24.672 1 90.94 76 LYS A N 1
ATOM 579 C CA . LYS A 1 76 ? 6.547 26.375 25.141 1 90.94 76 LYS A CA 1
ATOM 580 C C . LYS A 1 76 ? 7.766 26.844 24.344 1 90.94 76 LYS A C 1
ATOM 582 O O . LYS A 1 76 ? 8.648 26.047 24.031 1 90.94 76 LYS A O 1
ATOM 587 N N . LEU A 1 77 ? 7.75 28.156 24.078 1 93.88 77 LEU A N 1
ATOM 588 C CA . LEU A 1 77 ? 8.82 28.75 23.281 1 93.88 77 LEU A CA 1
ATOM 589 C C . LEU A 1 77 ? 10.18 28.469 23.922 1 93.88 77 LEU A C 1
ATOM 591 O O . LEU A 1 77 ? 11.164 28.25 23.219 1 93.88 77 LEU A O 1
ATOM 595 N N . GLU A 1 78 ? 10.234 28.422 25.188 1 94.94 78 GLU A N 1
ATOM 596 C CA . GLU A 1 78 ? 11.5 28.25 25.891 1 94.94 78 GLU A CA 1
ATOM 597 C C . GLU A 1 78 ? 12.047 26.844 25.734 1 94.94 78 GLU A C 1
ATOM 599 O O . GLU A 1 78 ? 13.211 26.578 26.031 1 94.94 78 GLU A O 1
ATOM 604 N N . TRP A 1 79 ? 11.188 25.844 25.266 1 97 79 TRP A N 1
ATOM 605 C CA . TRP A 1 79 ? 11.594 24.453 25.094 1 97 79 TRP A CA 1
ATOM 606 C C . TRP A 1 79 ? 12.445 24.281 23.844 1 97 79 TRP A C 1
ATOM 608 O O . TRP A 1 79 ? 13.18 23.297 23.719 1 97 79 TRP A O 1
ATOM 618 N N . HIS A 1 80 ? 12.32 25.188 22.891 1 98.06 80 HIS A N 1
ATOM 619 C CA . HIS A 1 80 ? 12.734 24.938 21.516 1 98.06 80 HIS A CA 1
ATOM 620 C C . HIS A 1 80 ? 14.25 24.75 21.422 1 98.06 80 HIS A C 1
ATOM 622 O O . HIS A 1 80 ? 14.727 23.828 20.766 1 98.06 80 HIS A O 1
ATOM 628 N N . LYS A 1 81 ? 14.984 25.609 22.078 1 98.06 81 LYS A N 1
ATOM 629 C CA . LYS A 1 81 ? 16.438 25.469 22 1 98.06 81 LYS A CA 1
ATOM 630 C C . LYS A 1 81 ? 16.891 24.125 22.562 1 98.06 81 LYS A C 1
ATOM 632 O O . LYS A 1 81 ? 17.656 23.406 21.906 1 98.06 81 LYS A O 1
ATOM 637 N N . GLU A 1 82 ? 16.422 23.797 23.703 1 98.38 82 GLU A N 1
ATOM 638 C CA . GLU A 1 82 ? 16.781 22.547 24.359 1 98.38 82 GLU A CA 1
ATOM 639 C C . GLU A 1 82 ? 16.359 21.344 23.516 1 98.38 82 GLU A C 1
ATOM 641 O O . GLU A 1 82 ? 17.109 20.391 23.375 1 98.38 82 GLU A O 1
ATOM 646 N N . MET A 1 83 ? 15.156 21.359 23 1 98.5 83 MET A N 1
ATOM 647 C CA . MET A 1 83 ? 14.641 20.266 22.203 1 98.5 83 MET A CA 1
ATOM 648 C C . MET A 1 83 ? 15.414 20.125 20.891 1 98.5 83 MET A C 1
ATOM 650 O O . MET A 1 83 ? 15.703 19.016 20.453 1 98.5 83 MET A O 1
ATOM 654 N N . LYS A 1 84 ? 15.758 21.219 20.25 1 98.38 84 LYS A N 1
ATOM 655 C CA . LYS A 1 84 ? 16.578 21.203 19.031 1 98.38 84 LYS A CA 1
ATOM 656 C C . LYS A 1 84 ? 17.938 20.562 19.297 1 98.38 84 LYS A C 1
ATOM 658 O O . LYS A 1 84 ? 18.391 19.719 18.516 1 98.38 84 LYS A O 1
ATOM 663 N N . GLU A 1 85 ? 18.531 21 20.359 1 98.38 85 GLU A N 1
ATOM 664 C CA . GLU A 1 85 ? 19.828 20.438 20.719 1 98.38 85 GLU A CA 1
ATOM 665 C C . GLU A 1 85 ? 19.734 18.938 21 1 98.38 85 GLU A C 1
ATOM 667 O O . GLU A 1 85 ? 20.625 18.172 20.625 1 98.38 85 GLU A O 1
ATOM 672 N N . TYR A 1 86 ? 18.672 18.578 21.688 1 98.75 86 TYR A N 1
ATOM 673 C CA . TYR A 1 86 ? 18.453 17.172 22 1 98.75 86 TYR A CA 1
ATOM 674 C C . TYR A 1 86 ? 18.297 16.344 20.719 1 98.75 86 TYR A C 1
ATOM 676 O O . TYR A 1 86 ? 18.922 15.297 20.578 1 98.75 86 TYR A O 1
ATOM 684 N N . CYS A 1 87 ? 17.516 16.812 19.812 1 98.69 87 CYS A N 1
ATOM 685 C CA . CYS A 1 87 ? 17.312 16.141 18.531 1 98.69 87 CYS A CA 1
ATOM 686 C C . CYS A 1 87 ? 18.625 16.047 17.75 1 98.69 87 CYS A C 1
ATOM 688 O O . CYS A 1 87 ? 18.938 15.008 17.172 1 98.69 87 CYS A O 1
ATOM 690 N N . ASP A 1 88 ? 19.391 17.156 17.781 1 98.31 88 ASP A N 1
ATOM 691 C CA . ASP A 1 88 ? 20.688 17.156 17.094 1 98.31 88 ASP A CA 1
ATOM 692 C C . ASP A 1 88 ? 21.594 16.078 17.672 1 98.31 88 ASP A C 1
ATOM 694 O O . ASP A 1 88 ? 22.25 15.344 16.922 1 98.31 88 ASP A O 1
ATOM 698 N N . LYS A 1 89 ? 21.594 16.031 18.922 1 98.5 89 LYS A N 1
ATOM 699 C CA . LYS A 1 89 ? 22.438 15.039 19.594 1 98.5 89 LYS A CA 1
ATOM 700 C C . LYS A 1 89 ? 22 13.617 19.234 1 98.5 89 LYS A C 1
ATOM 702 O O . LYS A 1 89 ? 22.844 12.719 19.094 1 98.5 89 LYS A O 1
ATOM 707 N N . LYS A 1 90 ? 20.703 13.422 19.109 1 98.56 90 LYS A N 1
ATOM 708 C CA . LYS A 1 90 ? 20.156 12.102 18.844 1 98.56 90 LYS A CA 1
ATOM 709 C C . LYS A 1 90 ? 20.172 11.781 17.359 1 98.56 90 LYS A C 1
ATOM 711 O O . LYS A 1 90 ? 19.875 10.648 16.953 1 98.56 90 LYS A O 1
ATOM 716 N N . GLY A 1 91 ? 20.453 12.75 16.516 1 98.19 91 GLY A N 1
ATOM 717 C CA . GLY A 1 91 ? 20.578 12.547 15.078 1 98.19 91 GLY A CA 1
ATOM 718 C C . GLY A 1 91 ? 19.25 12.508 14.359 1 98.19 91 GLY A C 1
ATOM 719 O O . GLY A 1 91 ? 19.078 11.766 13.383 1 98.19 91 GLY A O 1
ATOM 720 N N . ILE A 1 92 ? 18.266 13.188 14.898 1 98.75 92 ILE A N 1
ATOM 721 C CA . ILE A 1 92 ? 16.969 13.258 14.227 1 98.75 92 ILE A CA 1
ATOM 722 C C . ILE A 1 92 ? 16.625 14.719 13.961 1 98.75 92 ILE A C 1
ATOM 724 O O . ILE A 1 92 ? 16.922 15.602 14.766 1 98.75 92 ILE A O 1
ATOM 728 N N . MET A 1 93 ? 15.945 14.977 12.844 1 98.75 93 MET A N 1
ATOM 729 C CA . MET A 1 93 ? 15.578 16.344 12.477 1 98.75 93 MET A CA 1
ATOM 730 C C . MET A 1 93 ? 14.414 16.844 13.336 1 98.75 93 MET A C 1
ATOM 732 O O . MET A 1 93 ? 13.414 16.141 13.5 1 98.75 93 MET A O 1
ATOM 736 N N . PHE A 1 94 ? 14.609 18.016 13.898 1 98.38 94 PHE A N 1
ATOM 737 C CA . PHE A 1 94 ? 13.555 18.688 14.641 1 98.38 94 PHE A CA 1
ATOM 738 C C . PHE A 1 94 ? 12.75 19.594 13.727 1 98.38 94 PHE A C 1
ATOM 740 O O . PHE A 1 94 ? 13.305 20.5 13.094 1 98.38 94 PHE A O 1
ATOM 747 N N . ILE A 1 95 ? 11.445 19.281 13.594 1 97 95 ILE A N 1
ATOM 748 C CA . ILE A 1 95 ? 10.547 20.141 12.828 1 97 95 ILE A CA 1
ATOM 749 C C . ILE A 1 95 ? 9.344 20.516 13.688 1 97 95 ILE A C 1
ATOM 751 O O . ILE A 1 95 ? 8.984 19.797 14.625 1 97 95 ILE A O 1
ATOM 755 N N . THR A 1 96 ? 8.812 21.656 13.391 1 96.94 96 THR A N 1
ATOM 756 C CA . THR A 1 96 ? 7.617 22.078 14.109 1 96.94 96 THR A CA 1
ATOM 757 C C . THR A 1 96 ? 6.66 22.812 13.172 1 96.94 96 THR A C 1
ATOM 759 O O . THR A 1 96 ? 7.066 23.281 12.102 1 96.94 96 THR A O 1
ATOM 762 N N . THR A 1 97 ? 5.457 22.859 13.469 1 98.31 97 THR A N 1
ATOM 763 C CA . THR A 1 97 ? 4.457 23.734 12.867 1 98.31 97 THR A CA 1
ATOM 764 C C . THR A 1 97 ? 4.309 25.031 13.664 1 98.31 97 THR A C 1
ATOM 766 O O . THR A 1 97 ? 3.766 25.016 14.773 1 98.31 97 THR A O 1
ATOM 769 N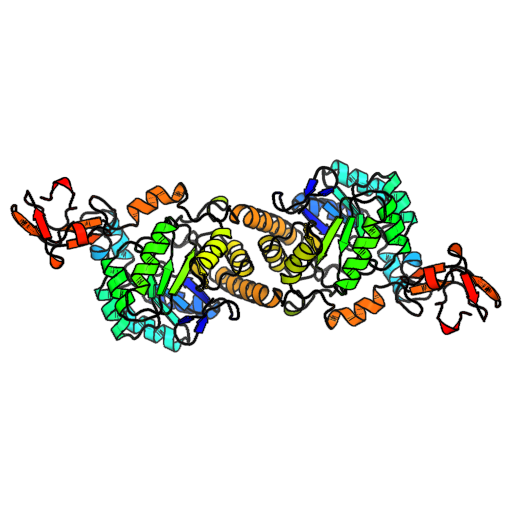 N . PRO A 1 98 ? 4.809 26.141 13.141 1 98.25 98 PRO A N 1
ATOM 770 C CA . PRO A 1 98 ? 4.559 27.406 13.828 1 98.25 98 PRO A CA 1
ATOM 771 C C . PRO A 1 98 ? 3.162 27.969 13.547 1 98.25 98 PRO A C 1
ATOM 773 O O . PRO A 1 98 ? 2.732 28.016 12.398 1 98.25 98 PRO A O 1
ATOM 776 N N . PHE A 1 99 ? 2.525 28.438 14.609 1 97.94 99 PHE A N 1
ATOM 777 C CA . PHE A 1 99 ? 1.174 28.969 14.469 1 97.94 99 PHE A CA 1
ATOM 778 C C . PHE A 1 99 ? 1.157 30.469 14.695 1 97.94 99 PHE A C 1
ATOM 780 O O . PHE A 1 99 ? 0.089 31.078 14.773 1 97.94 99 PHE A O 1
ATOM 787 N N . GLN A 1 100 ? 2.324 31.078 14.852 1 97.06 100 GLN A N 1
ATOM 788 C CA . GLN A 1 100 ? 2.463 32.531 15.094 1 97.06 100 GLN A CA 1
ATOM 789 C C . GLN A 1 100 ? 3.812 33.031 14.602 1 97.06 100 GLN A C 1
ATOM 791 O O . GLN A 1 100 ? 4.777 32.281 14.516 1 97.06 100 GLN A O 1
ATOM 796 N N . LYS A 1 101 ? 3.883 34.312 14.328 1 97.12 101 LYS A N 1
ATOM 797 C CA . LYS A 1 101 ? 5.07 34.906 13.727 1 97.12 101 LYS A CA 1
ATOM 798 C C . LYS A 1 101 ? 6.266 34.812 14.672 1 97.12 101 LYS A C 1
ATOM 800 O O . LYS A 1 101 ? 7.395 34.594 14.242 1 97.12 101 LYS A O 1
ATOM 805 N N . ASP A 1 102 ? 6.047 35 15.938 1 96.75 102 ASP A N 1
ATOM 806 C CA . ASP A 1 102 ? 7.172 35 16.875 1 96.75 102 ASP A CA 1
ATOM 807 C C . ASP A 1 102 ? 7.766 33.594 17 1 96.75 102 ASP A C 1
ATOM 809 O O . ASP A 1 102 ? 8.953 33.438 17.297 1 96.75 102 ASP A O 1
ATOM 813 N N . ALA A 1 103 ? 6.941 32.531 16.797 1 97.56 103 ALA A N 1
ATOM 814 C CA . ALA A 1 103 ? 7.473 31.188 16.703 1 97.56 103 ALA A CA 1
ATOM 815 C C . ALA A 1 103 ? 8.422 31.047 15.523 1 97.56 103 ALA A C 1
ATOM 817 O O . ALA A 1 103 ? 9.484 30.438 15.633 1 97.56 103 ALA A O 1
ATOM 818 N N . VAL A 1 104 ? 8.07 31.672 14.383 1 98.38 104 VAL A N 1
ATOM 819 C CA . VAL A 1 104 ? 8.914 31.641 13.188 1 98.38 104 VAL A CA 1
ATOM 820 C C . VAL A 1 104 ? 10.242 32.344 13.477 1 98.38 104 VAL A C 1
ATOM 822 O O . VAL A 1 104 ? 11.305 31.812 13.141 1 98.38 104 VAL A O 1
ATOM 825 N N . ASP A 1 105 ? 10.141 33.5 14.164 1 98.25 105 ASP A N 1
ATOM 826 C CA . ASP A 1 105 ? 11.352 34.219 14.523 1 98.25 105 ASP A CA 1
ATOM 827 C C . ASP A 1 105 ? 12.281 33.344 15.375 1 98.25 105 ASP A C 1
ATOM 829 O O . ASP A 1 105 ? 13.484 33.312 15.125 1 98.25 105 ASP A O 1
ATOM 833 N N . LEU A 1 106 ? 11.719 32.719 16.328 1 97.94 106 LEU A N 1
ATOM 834 C CA . LEU A 1 106 ? 12.484 31.859 17.219 1 97.94 106 LEU A CA 1
ATOM 835 C C . LEU A 1 106 ? 13.125 30.719 16.438 1 97.94 106 LEU A C 1
ATOM 837 O O . LEU A 1 106 ? 14.305 30.422 16.625 1 97.94 106 LEU A O 1
ATOM 841 N N . LEU A 1 107 ? 12.359 30.109 15.594 1 98.06 107 LEU A N 1
ATOM 842 C CA . LEU A 1 107 ? 12.828 28.953 14.836 1 98.06 107 LEU A CA 1
ATOM 843 C C . LEU A 1 107 ? 13.922 29.359 13.852 1 98.06 107 LEU A C 1
ATOM 845 O O . LEU A 1 107 ? 14.844 28.578 13.586 1 98.06 107 LEU A O 1
ATOM 849 N N . GLU A 1 108 ? 13.867 30.562 13.289 1 98.19 108 GLU A N 1
ATOM 850 C CA . GLU A 1 108 ? 14.938 31.078 12.445 1 98.19 108 GLU A CA 1
ATOM 851 C C . GLU A 1 108 ? 16.234 31.25 13.234 1 98.19 108 GLU A C 1
ATOM 853 O O . GLU A 1 108 ? 17.312 30.906 12.734 1 98.19 108 GLU A O 1
ATOM 858 N N . LYS A 1 109 ? 16.062 31.766 14.422 1 97.81 109 LYS A N 1
ATOM 859 C CA . LYS A 1 109 ? 17.234 31.922 15.281 1 97.81 109 LYS A CA 1
ATOM 860 C C . LYS A 1 109 ? 17.891 30.578 15.57 1 97.81 109 LYS A C 1
ATOM 862 O O . LYS A 1 109 ? 19.109 30.5 15.719 1 97.81 109 LYS A O 1
ATOM 867 N N . LEU A 1 110 ? 17.078 29.547 15.578 1 97.69 110 LEU A N 1
ATOM 868 C CA . LEU A 1 110 ? 17.578 28.203 15.883 1 97.69 110 LEU A CA 1
ATOM 869 C C . LEU A 1 110 ? 17.984 27.469 14.617 1 97.69 110 LEU A C 1
ATOM 871 O O . LEU A 1 110 ? 18.406 26.312 14.664 1 97.69 110 LEU A O 1
ATOM 875 N N . ASN A 1 111 ? 17.797 28.062 13.484 1 96.38 111 ASN A N 1
ATOM 876 C CA . ASN A 1 111 ? 18.203 27.547 12.18 1 96.38 111 ASN A CA 1
ATOM 877 C C . ASN A 1 111 ? 17.516 26.219 11.867 1 96.38 111 ASN A C 1
ATOM 879 O O . ASN A 1 111 ? 18.188 25.25 11.523 1 96.38 111 ASN A O 1
ATOM 883 N N . ILE A 1 112 ? 16.266 26.234 12.023 1 96.88 112 ILE A N 1
ATOM 884 C CA . ILE A 1 112 ? 15.508 25.031 11.68 1 96.88 112 ILE A CA 1
ATOM 885 C C . ILE A 1 112 ? 15.641 24.75 10.18 1 96.88 112 ILE A C 1
ATOM 887 O O . ILE A 1 112 ? 15.922 25.656 9.398 1 96.88 112 ILE A O 1
ATOM 891 N N . GLU A 1 113 ? 15.43 23.562 9.742 1 97.44 113 GLU A N 1
ATOM 892 C CA . GLU A 1 113 ? 15.75 23.141 8.383 1 97.44 113 GLU A CA 1
ATOM 893 C C . GLU A 1 113 ? 14.562 23.344 7.449 1 97.44 113 GLU A C 1
ATOM 895 O O . GLU A 1 113 ? 14.719 23.344 6.227 1 97.44 113 GLU A O 1
ATOM 900 N N . GLY A 1 114 ? 13.398 23.516 7.988 1 97.94 114 GLY A N 1
ATOM 901 C CA . GLY A 1 114 ? 12.188 23.672 7.199 1 97.94 114 GLY A CA 1
ATOM 902 C C . GLY A 1 114 ? 10.938 23.844 8.047 1 97.94 114 GLY A C 1
ATOM 903 O O . GLY A 1 114 ? 11 23.734 9.273 1 97.94 114 GLY A O 1
ATOM 904 N N . TYR A 1 115 ? 9.82 24.125 7.379 1 98.5 115 TYR A N 1
ATOM 905 C CA . TYR A 1 115 ? 8.578 24.422 8.094 1 98.5 115 TYR A CA 1
ATOM 906 C C . TYR A 1 115 ? 7.449 23.516 7.617 1 98.5 115 TYR A C 1
ATOM 908 O O . TYR A 1 115 ? 7.34 23.219 6.426 1 98.5 115 TYR A O 1
ATOM 916 N N . LYS A 1 116 ? 6.688 23.078 8.555 1 98.69 116 LYS A N 1
ATOM 917 C CA . LYS A 1 116 ? 5.387 22.484 8.281 1 98.69 116 LYS A CA 1
ATOM 918 C C . LYS A 1 116 ? 4.258 23.484 8.477 1 98.69 116 LYS A C 1
ATOM 920 O O . LYS A 1 116 ? 4.258 24.25 9.453 1 98.69 116 LYS A O 1
ATOM 925 N N . ILE A 1 117 ? 3.332 23.547 7.539 1 98.69 117 ILE A N 1
ATOM 926 C CA . ILE A 1 117 ? 2.135 24.359 7.66 1 98.69 117 ILE A CA 1
ATOM 927 C C . ILE A 1 117 ? 0.912 23.469 7.852 1 98.69 117 ILE A C 1
ATOM 929 O O . ILE A 1 117 ? 0.647 22.578 7.035 1 98.69 117 ILE A O 1
ATOM 933 N N . ALA A 1 118 ? 0.195 23.734 8.906 1 98.31 118 ALA A N 1
ATOM 934 C CA . ALA A 1 118 ? -0.995 22.953 9.219 1 98.31 118 ALA A CA 1
ATOM 935 C C . ALA A 1 118 ? -2.107 23.219 8.203 1 98.31 118 ALA A C 1
ATOM 937 O O . ALA A 1 118 ? -2.232 24.328 7.688 1 98.31 118 ALA A O 1
ATOM 938 N N . SER A 1 119 ? -2.939 22.234 8.047 1 98.44 119 SER A N 1
ATOM 939 C CA . SER A 1 119 ? -4.07 22.344 7.133 1 98.44 119 SER A CA 1
ATOM 940 C C . SER A 1 119 ? -4.945 23.547 7.488 1 98.44 119 SER A C 1
ATOM 942 O O . SER A 1 119 ? -5.414 24.266 6.602 1 98.44 119 SER A O 1
ATOM 944 N N . GLY A 1 120 ? -5.133 23.766 8.734 1 97.69 120 GLY A N 1
ATOM 945 C CA . GLY A 1 120 ? -6 24.844 9.188 1 97.69 120 GLY A CA 1
ATOM 946 C C . GLY A 1 120 ? -5.441 26.219 8.883 1 97.69 120 GLY A C 1
ATOM 947 O O . GLY A 1 120 ? -6.191 27.203 8.828 1 97.69 120 GLY A O 1
ATOM 948 N N . ASP A 1 121 ? -4.145 26.328 8.703 1 98.12 121 ASP A N 1
ATOM 949 C CA . ASP A 1 121 ? -3.514 27.641 8.539 1 98.12 121 ASP A CA 1
ATOM 950 C C . ASP A 1 121 ? -3.078 27.859 7.09 1 98.12 121 ASP A C 1
ATOM 952 O O . ASP A 1 121 ? -2.348 28.812 6.797 1 98.12 121 ASP A O 1
ATOM 956 N N . MET A 1 122 ? -3.533 26.984 6.168 1 97.56 122 MET A N 1
ATOM 957 C CA . MET A 1 122 ? -3.094 27.109 4.781 1 97.56 122 MET A CA 1
ATOM 958 C C . MET A 1 122 ? -3.619 28.406 4.152 1 97.56 122 MET A C 1
ATOM 960 O O . MET A 1 122 ? -3.078 28.875 3.154 1 97.56 122 MET A O 1
ATOM 964 N N . ASP A 1 123 ? -4.73 28.984 4.738 1 96.88 123 ASP A N 1
ATOM 965 C CA . ASP A 1 123 ? -5.262 30.234 4.203 1 96.88 123 ASP A CA 1
ATOM 966 C C . ASP A 1 123 ? -5.008 31.391 5.16 1 96.88 123 ASP A C 1
ATOM 968 O O . ASP A 1 123 ? -5.617 32.469 5.031 1 96.88 123 ASP A O 1
ATOM 972 N N . TYR A 1 124 ? -4.191 31.125 6.242 1 98 124 TYR A N 1
ATOM 973 C CA . TYR A 1 124 ? -3.68 32.188 7.09 1 98 124 TYR A CA 1
ATOM 974 C C . TYR A 1 124 ? -2.535 32.938 6.406 1 98 124 TYR A C 1
ATOM 976 O O . TYR A 1 124 ? -1.372 32.781 6.785 1 98 124 TYR A O 1
ATOM 984 N N . TYR A 1 125 ? -2.916 33.75 5.453 1 97.75 125 TYR A N 1
ATOM 985 C CA . TYR A 1 125 ? -1.985 34.281 4.457 1 97.75 125 TYR A CA 1
ATOM 986 C C . TYR A 1 125 ? -0.904 35.125 5.113 1 97.75 125 TYR A C 1
ATOM 988 O O . TYR A 1 125 ? 0.269 35.031 4.742 1 97.75 125 TYR A O 1
ATOM 996 N N . PRO A 1 126 ? -1.203 35.938 6.176 1 96.94 126 PRO A N 1
ATOM 997 C CA . PRO A 1 126 ? -0.13 36.719 6.809 1 96.94 126 PRO A CA 1
ATOM 998 C C . PRO A 1 126 ? 0.993 35.844 7.344 1 96.94 126 PRO A C 1
ATOM 1000 O O . PRO A 1 126 ? 2.172 36.156 7.207 1 96.94 126 PRO A O 1
ATOM 1003 N N . LEU A 1 127 ? 0.637 34.75 7.914 1 97.94 127 LEU A N 1
ATOM 1004 C CA . LEU A 1 127 ? 1.647 33.812 8.43 1 97.94 127 LEU A CA 1
ATOM 1005 C C . LEU A 1 127 ? 2.336 33.062 7.289 1 97.94 127 LEU A C 1
ATOM 1007 O O . LEU A 1 127 ? 3.557 32.906 7.309 1 97.94 127 LEU A O 1
ATOM 1011 N N . LEU A 1 128 ? 1.534 32.656 6.336 1 98.19 128 LEU A N 1
ATOM 1012 C CA . LEU A 1 128 ? 2.068 31.953 5.18 1 98.19 128 LEU A CA 1
ATOM 1013 C C . LEU A 1 128 ? 3.125 32.781 4.465 1 98.19 128 LEU A C 1
ATOM 1015 O O . LEU A 1 128 ? 4.203 32.281 4.141 1 98.19 128 LEU A O 1
ATOM 1019 N N . ASP A 1 129 ? 2.785 34.062 4.242 1 97.5 129 ASP A N 1
ATOM 1020 C CA . ASP A 1 129 ? 3.73 34.969 3.621 1 97.5 129 ASP A CA 1
ATOM 1021 C C . ASP A 1 129 ? 4.984 35.125 4.48 1 97.5 129 ASP A C 1
ATOM 1023 O O . ASP A 1 129 ? 6.102 35.156 3.961 1 97.5 129 ASP A O 1
ATOM 1027 N N . TYR A 1 130 ? 4.75 35.25 5.754 1 98 130 TYR A N 1
ATOM 1028 C CA . TYR A 1 130 ? 5.855 35.406 6.691 1 98 130 TYR A CA 1
ATOM 1029 C C . TYR A 1 130 ? 6.816 34.219 6.621 1 98 130 TYR A C 1
ATOM 1031 O O . TYR A 1 130 ? 8.031 34.406 6.527 1 98 130 TYR A O 1
ATOM 1039 N N . ILE A 1 131 ? 6.324 33.031 6.582 1 98.62 131 ILE A N 1
ATOM 1040 C CA . ILE A 1 131 ? 7.121 31.812 6.551 1 98.62 131 ILE A CA 1
ATOM 1041 C C . ILE A 1 131 ? 7.809 31.688 5.195 1 98.62 131 ILE A C 1
ATOM 1043 O O . ILE A 1 131 ? 9 31.375 5.121 1 98.62 131 ILE A O 1
ATOM 1047 N N . SER A 1 132 ? 7.074 31.953 4.113 1 98.38 132 SER A N 1
ATOM 1048 C CA . SER A 1 132 ? 7.625 31.781 2.775 1 98.38 132 SER A CA 1
ATOM 1049 C C . SER A 1 132 ? 8.781 32.75 2.523 1 98.38 132 SER A C 1
ATOM 1051 O O . SER A 1 132 ? 9.703 32.438 1.761 1 98.38 132 SER A O 1
ATOM 1053 N N . ASN A 1 133 ? 8.766 33.844 3.189 1 98.25 133 ASN A N 1
ATOM 1054 C CA . ASN A 1 133 ? 9.789 34.875 2.982 1 98.25 133 ASN A CA 1
ATOM 1055 C C . ASN A 1 133 ? 11.086 34.5 3.705 1 98.25 133 ASN A C 1
ATOM 1057 O O . ASN A 1 133 ? 12.109 35.156 3.492 1 98.25 133 ASN A O 1
ATOM 1061 N N . THR A 1 134 ? 11.062 33.469 4.547 1 98.19 134 THR A N 1
ATOM 1062 C CA . THR A 1 134 ? 12.297 32.969 5.148 1 98.19 134 THR A CA 1
ATOM 1063 C C . THR A 1 134 ? 13.172 32.281 4.105 1 98.19 134 THR A C 1
ATOM 1065 O O . THR A 1 134 ? 14.383 32.125 4.309 1 98.19 134 THR A O 1
ATOM 1068 N N . GLY A 1 135 ? 12.5 31.75 3.078 1 98.25 135 GLY A N 1
ATOM 1069 C CA . GLY A 1 135 ? 13.211 31.047 2.021 1 98.25 135 GLY A CA 1
ATOM 1070 C C . GLY A 1 135 ? 13.422 29.562 2.324 1 98.25 135 GLY A C 1
ATOM 1071 O O . GLY A 1 135 ? 13.922 28.828 1.481 1 98.25 135 GLY A O 1
ATOM 1072 N N . LYS A 1 136 ? 13.062 29.141 3.441 1 98.25 136 LYS A N 1
ATOM 1073 C CA . LYS A 1 136 ? 13.273 27.75 3.846 1 98.25 136 LYS A CA 1
ATOM 1074 C C . LYS A 1 136 ? 12.227 26.828 3.215 1 98.25 136 LYS A C 1
ATOM 1076 O O . LYS A 1 136 ? 11.148 27.281 2.824 1 98.25 136 LYS A O 1
ATOM 1081 N N . PRO A 1 137 ? 12.578 25.531 3.072 1 98.56 137 PRO A N 1
ATOM 1082 C CA . PRO A 1 137 ? 11.609 24.578 2.514 1 98.56 137 PRO A CA 1
ATOM 1083 C C . PRO A 1 137 ? 10.328 24.5 3.338 1 98.56 137 PRO A C 1
ATOM 1085 O O . PRO A 1 137 ? 10.367 24.609 4.566 1 98.56 137 PRO A O 1
ATOM 1088 N N . ILE A 1 138 ? 9.188 24.297 2.645 1 98.75 138 ILE A N 1
ATOM 1089 C CA . ILE A 1 138 ? 7.879 24.266 3.291 1 98.75 138 ILE A CA 1
ATOM 1090 C C . ILE A 1 138 ? 7.152 22.969 2.926 1 98.75 138 ILE A C 1
ATOM 1092 O O . ILE A 1 138 ? 7.137 22.562 1.759 1 98.75 138 ILE A O 1
ATOM 1096 N N . ILE A 1 139 ? 6.633 22.281 3.904 1 98.88 139 ILE A N 1
ATOM 1097 C CA . ILE A 1 139 ? 5.676 21.188 3.738 1 98.88 139 ILE A CA 1
ATOM 1098 C C . ILE A 1 139 ? 4.27 21.672 4.07 1 98.88 139 ILE A C 1
ATOM 1100 O O . ILE A 1 139 ? 3.973 21.984 5.227 1 98.88 139 ILE A O 1
ATOM 1104 N N . LEU A 1 140 ? 3.4 21.734 3.07 1 98.88 140 LEU A N 1
ATOM 1105 C CA . LEU A 1 140 ? 2.055 22.281 3.199 1 98.88 140 LEU A CA 1
ATOM 1106 C C . LEU A 1 140 ? 1.021 21.172 3.314 1 98.88 140 LEU A C 1
ATOM 1108 O O . LEU A 1 140 ? 0.861 20.375 2.391 1 98.88 140 LEU A O 1
ATOM 1112 N N . ALA A 1 141 ? 0.357 21.094 4.441 1 98.75 141 ALA A N 1
ATOM 1113 C CA . ALA A 1 141 ? -0.762 20.172 4.559 1 98.75 141 ALA A CA 1
ATOM 1114 C C . ALA A 1 141 ? -2.033 20.75 3.955 1 98.75 141 ALA A C 1
ATOM 1116 O O . ALA A 1 141 ? -2.254 21.969 4.023 1 98.75 141 ALA A O 1
ATOM 1117 N N . SER A 1 142 ? -2.918 19.891 3.496 1 98.62 142 SER A N 1
ATOM 1118 C CA . SER A 1 142 ? -4.043 20.422 2.73 1 98.62 142 SER A CA 1
ATOM 1119 C C . SER A 1 142 ? -5.363 19.828 3.205 1 98.62 142 SER A C 1
ATOM 1121 O O . SER A 1 142 ? -6.305 19.688 2.424 1 98.62 142 SER A O 1
ATOM 1123 N N . GLY A 1 143 ? -5.453 19.375 4.434 1 98.44 143 GLY A N 1
ATOM 1124 C CA . GLY A 1 143 ? -6.73 18.938 4.965 1 98.44 143 GLY A CA 1
ATOM 1125 C C . GLY A 1 143 ? -7.832 19.969 4.828 1 98.44 143 GLY A C 1
ATOM 1126 O O . GLY A 1 143 ? -7.566 21.172 4.879 1 98.44 143 GLY A O 1
ATOM 1127 N N . MET A 1 144 ? -9.047 19.547 4.605 1 97.88 144 MET A N 1
ATOM 1128 C CA . MET A 1 144 ? -10.242 20.391 4.562 1 97.88 144 MET A CA 1
ATOM 1129 C C . MET A 1 144 ? -10.25 21.266 3.32 1 97.88 144 MET A C 1
ATOM 1131 O O . MET A 1 144 ? -11.117 22.125 3.168 1 97.88 144 MET A O 1
ATOM 1135 N N . ALA A 1 145 ? -9.344 21.188 2.439 1 98.25 145 ALA A N 1
ATOM 1136 C CA . ALA A 1 145 ? -9.156 22.188 1.392 1 98.25 145 ALA A CA 1
ATOM 1137 C C . ALA A 1 145 ? -9.734 21.703 0.063 1 98.25 145 ALA A C 1
ATOM 1139 O O . ALA A 1 145 ? -9.68 20.5 -0.245 1 98.25 145 ALA A O 1
ATOM 1140 N N . TYR A 1 146 ? -10.289 22.625 -0.697 1 98.12 146 TYR A N 1
ATOM 1141 C CA . TYR A 1 146 ? -10.5 22.438 -2.127 1 98.12 146 TYR A CA 1
ATOM 1142 C C . TYR A 1 146 ? -9.195 22.594 -2.898 1 98.12 146 TYR A C 1
ATOM 1144 O O . TYR A 1 146 ? -8.273 23.25 -2.434 1 98.12 146 TYR A O 1
ATOM 1152 N N . MET A 1 147 ? -9.156 21.984 -4.074 1 98.62 147 MET A N 1
ATOM 1153 C CA . MET A 1 147 ? -7.953 22.062 -4.895 1 98.62 147 MET A CA 1
ATOM 1154 C C . MET A 1 147 ? -7.578 23.516 -5.172 1 98.62 147 MET A C 1
ATOM 1156 O O . MET A 1 147 ? -6.398 23.875 -5.152 1 98.62 147 MET A O 1
ATOM 1160 N N . ASP A 1 148 ? -8.57 24.359 -5.359 1 98.38 148 ASP A N 1
ATOM 1161 C CA . ASP A 1 148 ? -8.297 25.766 -5.66 1 98.38 148 ASP A CA 1
ATOM 1162 C C . ASP A 1 148 ? -7.633 26.453 -4.473 1 98.38 148 ASP A C 1
ATOM 1164 O O . ASP A 1 148 ? -6.793 27.344 -4.656 1 98.38 148 ASP A O 1
ATOM 1168 N N . GLU A 1 149 ? -8.016 26.094 -3.303 1 98.38 149 GLU A N 1
ATOM 1169 C CA . GLU A 1 149 ? -7.395 26.672 -2.109 1 98.38 149 GLU A CA 1
ATOM 1170 C C . GLU A 1 149 ? -5.941 26.219 -1.971 1 98.38 149 GLU A C 1
ATOM 1172 O O . GLU A 1 149 ? -5.082 27 -1.554 1 98.38 149 GLU A O 1
ATOM 1177 N N . VAL A 1 150 ? -5.703 24.953 -2.318 1 98.75 150 VAL A N 1
ATOM 1178 C CA . VAL A 1 150 ? -4.332 24.453 -2.318 1 98.75 150 VAL A CA 1
ATOM 1179 C C . VAL A 1 150 ? -3.492 25.25 -3.314 1 98.75 150 VAL A C 1
ATOM 1181 O O . VAL A 1 150 ? -2.371 25.656 -3.004 1 98.75 150 VAL A O 1
ATOM 1184 N N . LYS A 1 151 ? -4.082 25.5 -4.449 1 98.56 151 LYS A N 1
ATOM 1185 C CA . LYS A 1 151 ? -3.4 26.266 -5.488 1 98.56 151 LYS A CA 1
ATOM 1186 C C . LYS A 1 151 ? -3.084 27.688 -5.012 1 98.56 151 LYS A C 1
ATOM 1188 O O . LYS A 1 151 ? -1.979 28.188 -5.23 1 98.56 151 LYS A O 1
ATOM 1193 N N . GLU A 1 152 ? -4.02 28.281 -4.379 1 98.12 152 GLU A N 1
ATOM 1194 C CA . GLU A 1 152 ? -3.816 29.641 -3.873 1 98.12 152 GLU A CA 1
ATOM 1195 C C . GLU A 1 152 ? -2.691 29.672 -2.844 1 98.12 152 GLU A C 1
ATOM 1197 O O . GLU A 1 152 ? -1.815 30.547 -2.906 1 98.12 152 GLU A O 1
ATOM 1202 N N . ALA A 1 153 ? -2.75 28.75 -1.9 1 98.62 153 ALA A N 1
ATOM 1203 C CA . ALA A 1 153 ? -1.703 28.672 -0.884 1 98.62 153 ALA A CA 1
ATOM 1204 C C . ALA A 1 153 ? -0.335 28.438 -1.52 1 98.62 153 ALA A C 1
ATOM 1206 O O . ALA A 1 153 ? 0.642 29.109 -1.167 1 98.62 153 ALA A O 1
ATOM 1207 N N . PHE A 1 154 ? -0.287 27.5 -2.447 1 98.56 154 PHE A N 1
ATOM 1208 C CA . PHE A 1 154 ? 0.941 27.156 -3.16 1 98.56 154 PHE A CA 1
ATOM 1209 C C . PHE A 1 154 ? 1.51 28.391 -3.857 1 98.56 154 PHE A C 1
ATOM 1211 O O . PHE A 1 154 ? 2.699 28.688 -3.73 1 98.56 154 PHE A O 1
ATOM 1218 N N . ASN A 1 155 ? 0.647 29.094 -4.574 1 97.94 155 ASN A N 1
ATOM 1219 C CA . ASN A 1 155 ? 1.072 30.297 -5.293 1 97.94 155 ASN A CA 1
ATOM 1220 C C . ASN A 1 155 ? 1.563 31.375 -4.344 1 97.94 155 ASN A C 1
ATOM 1222 O O . ASN A 1 155 ? 2.539 32.062 -4.637 1 97.94 155 ASN A O 1
ATOM 1226 N N . ARG A 1 156 ? 0.904 31.484 -3.254 1 96.94 156 ARG A N 1
ATOM 1227 C CA . ARG A 1 156 ? 1.311 32.469 -2.254 1 96.94 156 ARG A CA 1
ATOM 1228 C C . ARG A 1 156 ? 2.711 32.156 -1.731 1 96.94 156 ARG A C 1
ATOM 1230 O O . ARG A 1 156 ? 3.527 33.062 -1.573 1 96.94 156 ARG A O 1
ATOM 1237 N N . ILE A 1 157 ? 2.955 30.875 -1.427 1 98.31 157 ILE A N 1
ATOM 1238 C CA . ILE A 1 157 ? 4.273 30.469 -0.962 1 98.31 157 ILE A CA 1
ATOM 1239 C C . ILE A 1 157 ? 5.316 30.75 -2.041 1 98.31 157 ILE A C 1
ATOM 1241 O O . ILE A 1 157 ? 6.383 31.297 -1.753 1 98.31 157 ILE A O 1
ATOM 1245 N N . LYS A 1 158 ? 5 30.531 -3.289 1 97.06 158 LYS A N 1
ATOM 1246 C CA . LYS A 1 158 ? 5.914 30.719 -4.41 1 97.06 158 LYS A CA 1
ATOM 1247 C C . LYS A 1 158 ? 6.227 32.188 -4.641 1 97.06 158 LYS A C 1
ATOM 1249 O O . LYS A 1 158 ? 7.277 32.531 -5.184 1 97.06 158 LYS A O 1
ATOM 1254 N N . ASN A 1 159 ? 5.324 33 -4.27 1 97.12 159 ASN A N 1
ATOM 1255 C CA . ASN A 1 159 ? 5.539 34.438 -4.414 1 97.12 159 ASN A CA 1
ATOM 1256 C C . ASN A 1 159 ? 6.578 34.938 -3.418 1 97.12 159 ASN A C 1
ATOM 1258 O O . ASN A 1 159 ? 7.105 36.031 -3.576 1 97.12 159 ASN A O 1
ATOM 1262 N N . GLY A 1 160 ? 6.82 34.125 -2.373 1 98 160 GLY A N 1
ATOM 1263 C CA . GLY A 1 160 ? 7.879 34.469 -1.436 1 98 160 GLY A CA 1
ATOM 1264 C C . GLY A 1 160 ? 9.25 34 -1.884 1 98 160 GLY A C 1
ATOM 1265 O O . GLY A 1 160 ? 9.547 34 -3.08 1 98 160 GLY A O 1
ATOM 1266 N N . LYS A 1 161 ? 10.078 33.656 -0.901 1 98.31 161 LYS A N 1
ATOM 1267 C CA . LYS A 1 161 ? 11.453 33.312 -1.2 1 98.31 161 LYS A CA 1
ATOM 1268 C C . LYS A 1 161 ? 11.625 31.781 -1.217 1 98.31 161 LYS A C 1
ATOM 1270 O O . LYS A 1 161 ? 12.656 31.266 -1.671 1 98.31 161 LYS A O 1
ATOM 1275 N N . THR A 1 162 ? 10.648 31.078 -0.728 1 97.56 162 THR A N 1
ATOM 1276 C CA . THR A 1 162 ? 10.727 29.625 -0.642 1 97.56 162 THR A CA 1
ATOM 1277 C C . THR A 1 162 ? 10.672 29 -2.031 1 97.56 162 THR A C 1
ATOM 1279 O O . THR A 1 162 ? 9.789 29.328 -2.828 1 97.56 162 THR A O 1
ATOM 1282 N N . GLU A 1 163 ? 11.555 28.078 -2.332 1 95.62 163 GLU A N 1
ATOM 1283 C CA . GLU A 1 163 ? 11.578 27.359 -3.604 1 95.62 163 GLU A CA 1
ATOM 1284 C C . GLU A 1 163 ? 11.164 25.906 -3.426 1 95.62 163 GLU A C 1
ATOM 1286 O O . GLU A 1 163 ? 10.484 25.344 -4.285 1 95.62 163 GLU A O 1
ATOM 1291 N N . ASP A 1 164 ? 11.586 25.328 -2.338 1 98.12 164 ASP A N 1
ATOM 1292 C CA . ASP A 1 164 ? 11.32 23.922 -2.057 1 98.12 164 ASP A CA 1
ATOM 1293 C C . ASP A 1 164 ? 9.984 23.75 -1.33 1 98.12 164 ASP A C 1
ATOM 1295 O O . ASP A 1 164 ? 9.875 24.078 -0.148 1 98.12 164 ASP A O 1
ATOM 1299 N N . ILE A 1 165 ? 8.977 23.25 -2.035 1 98.62 165 ILE A N 1
ATOM 1300 C CA . ILE A 1 165 ? 7.641 23.078 -1.477 1 98.62 165 ILE A CA 1
ATOM 1301 C C . ILE A 1 165 ? 7.184 21.641 -1.667 1 98.62 165 ILE A C 1
ATOM 1303 O O . ILE A 1 165 ? 7.375 21.047 -2.738 1 98.62 165 ILE A O 1
ATOM 1307 N N . ALA A 1 166 ? 6.703 21.031 -0.642 1 98.81 166 ALA A N 1
ATOM 1308 C CA . ALA A 1 166 ? 5.969 19.766 -0.709 1 98.81 166 ALA A CA 1
ATOM 1309 C C . ALA A 1 166 ? 4.535 19.938 -0.207 1 98.81 166 ALA A C 1
ATOM 1311 O O . ALA A 1 166 ? 4.254 20.844 0.582 1 98.81 166 ALA A O 1
ATOM 1312 N N . ILE A 1 167 ? 3.666 19.141 -0.7 1 98.88 167 ILE A N 1
ATOM 1313 C CA . ILE A 1 167 ? 2.266 19.188 -0.298 1 98.88 167 ILE A CA 1
ATOM 1314 C C . ILE A 1 167 ? 1.836 17.844 0.279 1 98.88 167 ILE A C 1
ATOM 1316 O O . ILE A 1 167 ? 2.184 16.797 -0.263 1 98.88 167 ILE A O 1
ATOM 1320 N N . LEU A 1 168 ? 1.168 17.844 1.391 1 98.94 168 LEU A N 1
ATOM 1321 C CA . LEU A 1 168 ? 0.609 16.625 1.975 1 98.94 168 LEU A CA 1
ATOM 1322 C C . LEU A 1 168 ? -0.905 16.594 1.803 1 98.94 168 LEU A C 1
ATOM 1324 O O . LEU A 1 168 ? -1.61 17.5 2.26 1 98.94 168 LEU A O 1
ATOM 1328 N N . HIS A 1 169 ? -1.394 15.531 1.127 1 98.88 169 HIS A N 1
ATOM 1329 C CA . HIS A 1 169 ? -2.807 15.211 1.295 1 98.88 169 HIS A CA 1
ATOM 1330 C C . HIS A 1 169 ? -3.125 14.875 2.748 1 98.88 169 HIS A C 1
ATOM 1332 O O . HIS A 1 169 ? -2.275 14.344 3.471 1 98.88 169 HIS A O 1
ATOM 1338 N N . CYS A 1 170 ? -4.305 15.242 3.137 1 98.44 170 CYS A N 1
ATOM 1339 C CA . CYS A 1 170 ? -4.688 15.086 4.535 1 98.44 170 CYS A CA 1
ATOM 1340 C C . CYS A 1 170 ? -6.203 15.141 4.691 1 98.44 170 CYS A C 1
ATOM 1342 O O . CYS A 1 170 ? -6.887 15.859 3.963 1 98.44 170 CYS A O 1
ATOM 1344 N N . VAL A 1 171 ? -6.727 14.344 5.543 1 98.38 171 VAL A N 1
ATOM 1345 C CA . VAL A 1 171 ? -8.094 14.453 6.043 1 98.38 171 VAL A CA 1
ATOM 1346 C C . VAL A 1 171 ? -8.07 14.859 7.516 1 98.38 171 VAL A C 1
ATOM 1348 O O . VAL A 1 171 ? -7.594 14.109 8.367 1 98.38 171 VAL A O 1
ATOM 1351 N N . SER A 1 172 ? -8.555 16.047 7.746 1 97.56 172 SER A N 1
ATOM 1352 C CA . SER A 1 172 ? -8.547 16.578 9.109 1 97.56 172 SER A CA 1
ATOM 1353 C C . SER A 1 172 ? -9.703 16.031 9.93 1 97.56 172 SER A C 1
ATOM 1355 O O . SER A 1 172 ? -10.617 16.766 10.289 1 97.56 172 SER A O 1
ATOM 1357 N N . ASN A 1 173 ? -9.742 14.844 10.219 1 96.38 173 ASN A N 1
ATOM 1358 C CA . ASN A 1 173 ? -10.617 14.047 11.07 1 96.38 173 ASN A CA 1
ATOM 1359 C C . ASN A 1 173 ? -9.836 12.984 11.844 1 96.38 173 ASN A C 1
ATOM 1361 O O . ASN A 1 173 ? -8.883 12.414 11.32 1 96.38 173 ASN A O 1
ATOM 1365 N N . TYR A 1 174 ? -10.156 12.828 13.125 1 93.56 174 TYR A N 1
ATOM 1366 C CA . TYR A 1 174 ? -9.242 12.133 14.023 1 93.56 174 TYR A CA 1
ATOM 1367 C C . TYR A 1 174 ? -9.961 11.023 14.781 1 93.56 174 TYR A C 1
ATOM 1369 O O . TYR A 1 174 ? -10.367 11.211 15.93 1 93.56 174 TYR A O 1
ATOM 1377 N N . PRO A 1 175 ? -10.055 9.938 14.25 1 95.69 175 PRO A N 1
ATOM 1378 C CA . PRO A 1 175 ? -9.578 9.492 12.938 1 95.69 175 PRO A CA 1
ATOM 1379 C C . PRO A 1 175 ? -10.648 9.609 11.852 1 95.69 175 PRO A C 1
ATOM 1381 O O . PRO A 1 175 ? -11.836 9.734 12.164 1 95.69 175 PRO A O 1
ATOM 1384 N N . PRO A 1 176 ? -10.234 9.625 10.633 1 97.81 176 PRO A N 1
ATOM 1385 C CA . PRO A 1 176 ? -11.219 9.594 9.547 1 97.81 176 PRO A CA 1
ATOM 1386 C C . PRO A 1 176 ? -11.773 8.188 9.289 1 97.81 176 PRO A C 1
ATOM 1388 O O . PRO A 1 176 ? -11.125 7.199 9.633 1 97.81 176 PRO A O 1
ATOM 1391 N N . LYS A 1 177 ? -13.031 8.164 8.734 1 97.69 177 LYS A N 1
ATOM 1392 C CA . LYS A 1 177 ? -13.453 6.914 8.109 1 97.69 177 LYS A CA 1
ATOM 1393 C C . LYS A 1 177 ? -12.555 6.566 6.926 1 97.69 177 LYS A C 1
ATOM 1395 O O . LYS A 1 177 ? -12.102 7.453 6.199 1 97.69 177 LYS A O 1
ATOM 1400 N N . ASP A 1 178 ? -12.352 5.285 6.699 1 98.38 178 ASP A N 1
ATOM 1401 C CA . ASP A 1 178 ? -11.508 4.848 5.598 1 98.38 178 ASP A CA 1
ATOM 1402 C C . ASP A 1 178 ? -11.992 5.418 4.27 1 98.38 178 ASP A C 1
ATOM 1404 O O . ASP A 1 178 ? -11.188 5.867 3.449 1 98.38 178 ASP A O 1
ATOM 1408 N N . GLU A 1 179 ? -13.305 5.469 4.051 1 98 179 GLU A N 1
ATOM 1409 C CA . GLU A 1 179 ? -13.891 5.91 2.787 1 98 179 GLU A CA 1
ATOM 1410 C C . GLU A 1 179 ? -13.656 7.398 2.559 1 98 179 GLU A C 1
ATOM 1412 O O . GLU A 1 179 ? -13.82 7.895 1.441 1 98 179 GLU A O 1
ATOM 1417 N N . ASP A 1 180 ? -13.242 8.117 3.623 1 98.19 180 ASP A N 1
ATOM 1418 C CA . ASP A 1 180 ? -13.031 9.555 3.529 1 98.19 180 ASP A CA 1
ATOM 1419 C C . ASP A 1 180 ? -11.578 9.883 3.197 1 98.19 180 ASP A C 1
ATOM 1421 O O . ASP A 1 180 ? -11.242 11.031 2.891 1 98.19 180 ASP A O 1
ATOM 1425 N N . ILE A 1 181 ? -10.703 8.93 3.193 1 98.56 181 ILE A N 1
ATOM 1426 C CA . ILE A 1 181 ? -9.258 9.148 3.156 1 98.56 181 ILE A CA 1
ATOM 1427 C C . ILE A 1 181 ? -8.844 9.641 1.771 1 98.56 181 ILE A C 1
ATOM 1429 O O . ILE A 1 181 ? -8.094 10.609 1.646 1 98.56 181 ILE A O 1
ATOM 1433 N N . ASN A 1 182 ? -9.312 8.945 0.654 1 98.5 182 ASN A N 1
ATOM 1434 C CA . ASN A 1 182 ? -9.125 9.383 -0.727 1 98.5 182 ASN A CA 1
ATOM 1435 C C . ASN A 1 182 ? -7.645 9.453 -1.095 1 98.5 182 ASN A C 1
ATOM 1437 O O . ASN A 1 182 ? -7.168 10.492 -1.565 1 98.5 182 ASN A O 1
ATOM 1441 N N . LEU A 1 183 ? -6.934 8.336 -1.027 1 98.75 183 LEU A N 1
ATOM 1442 C CA . LEU A 1 183 ? -5.496 8.273 -1.266 1 98.75 183 LEU A CA 1
ATOM 1443 C C . LEU A 1 183 ? -5.164 8.672 -2.699 1 98.75 183 LEU A C 1
ATOM 1445 O O . LEU A 1 183 ? -4.078 9.188 -2.969 1 98.75 183 LEU A O 1
ATOM 1449 N N . LYS A 1 184 ? -6.094 8.547 -3.596 1 98.25 184 LYS A N 1
ATOM 1450 C CA . LYS A 1 184 ? -5.852 8.891 -4.992 1 98.25 184 LYS A CA 1
ATOM 1451 C C . LYS A 1 184 ? -5.609 10.391 -5.16 1 98.25 184 LYS A C 1
ATOM 1453 O O . LYS A 1 184 ? -5.078 10.828 -6.184 1 98.25 184 LYS A O 1
ATOM 1458 N N . ALA A 1 185 ? -5.984 11.172 -4.168 1 98.44 185 ALA A N 1
ATOM 1459 C CA . ALA A 1 185 ? -5.738 12.617 -4.207 1 98.44 185 ALA A CA 1
ATOM 1460 C C . ALA A 1 185 ? -4.242 12.914 -4.227 1 98.44 185 ALA A C 1
ATOM 1462 O O . ALA A 1 185 ? -3.816 13.961 -4.715 1 98.44 185 ALA A O 1
ATOM 1463 N N . ILE A 1 186 ? -3.41 12 -3.713 1 98.44 186 ILE A N 1
ATOM 1464 C CA . ILE A 1 186 ? -1.961 12.156 -3.734 1 98.44 186 ILE A CA 1
ATOM 1465 C C . ILE A 1 186 ? -1.483 12.328 -5.176 1 98.44 186 ILE A C 1
ATOM 1467 O O . ILE A 1 186 ? -0.734 13.258 -5.484 1 98.44 186 ILE A O 1
ATOM 1471 N N . GLN A 1 187 ? -1.989 11.477 -6.035 1 96.81 187 GLN A N 1
ATOM 1472 C CA . GLN A 1 187 ? -1.588 11.523 -7.438 1 96.81 187 GLN A CA 1
ATOM 1473 C C . GLN A 1 187 ? -2.131 12.773 -8.125 1 96.81 187 GLN A C 1
ATOM 1475 O O . GLN A 1 187 ? -1.441 13.391 -8.938 1 96.81 187 GLN A O 1
ATOM 1480 N N . THR A 1 188 ? -3.367 13.156 -7.789 1 98.12 188 THR A N 1
ATOM 1481 C CA . THR A 1 188 ? -3.971 14.352 -8.367 1 98.12 188 THR A CA 1
ATOM 1482 C C . THR A 1 188 ? -3.156 15.594 -8.016 1 98.12 188 THR A C 1
ATOM 1484 O O . THR A 1 188 ? -2.887 16.438 -8.875 1 98.12 188 THR A O 1
ATOM 1487 N N . ILE A 1 189 ? -2.766 15.664 -6.766 1 98.44 189 ILE A N 1
ATOM 1488 C CA . ILE A 1 189 ? -1.986 16.812 -6.305 1 98.44 189 ILE A CA 1
ATOM 1489 C C . ILE A 1 189 ? -0.618 16.812 -6.98 1 98.44 189 ILE A C 1
ATOM 1491 O O . ILE A 1 189 ? -0.128 17.859 -7.406 1 98.44 189 ILE A O 1
ATOM 1495 N N . LYS A 1 190 ? -0.023 15.656 -7.121 1 97.31 190 LYS A N 1
ATOM 1496 C CA . LYS A 1 190 ? 1.271 15.531 -7.789 1 97.31 190 LYS A CA 1
ATOM 1497 C C . LYS A 1 190 ? 1.199 16.031 -9.227 1 97.31 190 LYS A C 1
ATOM 1499 O O . LYS A 1 190 ? 2.092 16.75 -9.68 1 97.31 190 LYS A O 1
ATOM 1504 N N . GLU A 1 191 ? 0.147 15.68 -9.883 1 96.69 191 GLU A N 1
ATOM 1505 C CA . GLU A 1 191 ? -0.029 16.062 -11.281 1 96.69 191 GLU A CA 1
ATOM 1506 C C . GLU A 1 191 ? -0.242 17.578 -11.414 1 96.69 191 GLU A C 1
ATOM 1508 O O . GLU A 1 191 ? 0.237 18.188 -12.359 1 96.69 191 GLU A O 1
ATOM 1513 N N . GLU A 1 192 ? -0.925 18.094 -10.453 1 97.38 192 GLU A N 1
ATOM 1514 C CA . GLU A 1 192 ? -1.29 19.5 -10.508 1 97.38 192 GLU A CA 1
ATOM 1515 C C . GLU A 1 192 ? -0.086 20.391 -10.227 1 97.38 192 GLU A C 1
ATOM 1517 O O . GLU A 1 192 ? 0.1 21.422 -10.883 1 97.38 192 GLU A O 1
ATOM 1522 N N . PHE A 1 193 ? 0.81 20.047 -9.305 1 97.69 193 PHE A N 1
ATOM 1523 C CA . PHE A 1 193 ? 1.777 21.016 -8.789 1 97.69 193 PHE A CA 1
ATOM 1524 C C . PHE A 1 193 ? 3.197 20.609 -9.18 1 97.69 193 PHE A C 1
ATOM 1526 O O . PHE A 1 193 ? 4.117 21.438 -9.117 1 97.69 193 PHE A O 1
ATOM 1533 N N . ASN A 1 194 ? 3.461 19.328 -9.523 1 96.38 194 ASN A N 1
ATOM 1534 C CA . ASN A 1 194 ? 4.762 18.812 -9.945 1 96.38 194 ASN A CA 1
ATOM 1535 C C . ASN A 1 194 ? 5.82 19.031 -8.875 1 96.38 194 ASN A C 1
ATOM 1537 O O . ASN A 1 194 ? 6.934 19.469 -9.172 1 96.38 194 ASN A O 1
ATOM 1541 N N . VAL A 1 195 ? 5.473 18.859 -7.605 1 98.25 195 VAL A N 1
ATOM 1542 C CA . VAL A 1 195 ? 6.34 18.875 -6.434 1 98.25 195 VAL A CA 1
ATOM 1543 C C . VAL A 1 195 ? 6.176 17.578 -5.656 1 98.25 195 VAL A C 1
ATOM 1545 O O . VAL A 1 195 ? 5.254 16.797 -5.922 1 98.25 195 VAL A O 1
ATOM 1548 N N . PRO A 1 196 ? 7.094 17.25 -4.676 1 98.69 196 PRO A N 1
ATOM 1549 C CA . PRO A 1 196 ? 6.859 16.078 -3.822 1 98.69 196 PRO A CA 1
ATOM 1550 C C . PRO A 1 196 ? 5.535 16.156 -3.07 1 98.69 196 PRO A C 1
ATOM 1552 O O . PRO A 1 196 ? 5.156 17.219 -2.582 1 98.69 196 PRO A O 1
ATOM 1555 N N . VAL A 1 197 ? 4.809 15.102 -3.082 1 98.81 197 VAL A N 1
ATOM 1556 C CA . VAL A 1 197 ? 3.525 15.016 -2.393 1 98.81 197 VAL A CA 1
ATOM 1557 C C . VAL A 1 197 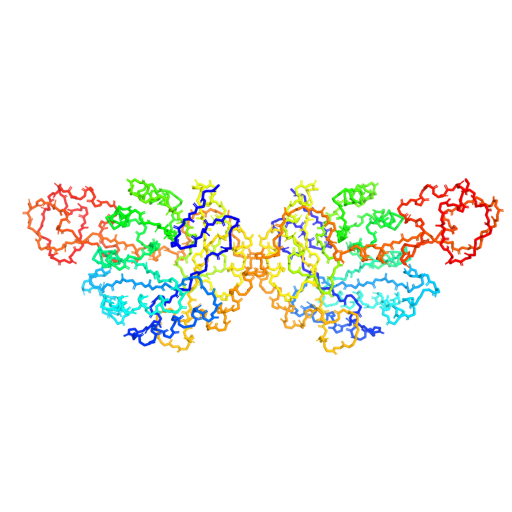? 3.557 13.859 -1.394 1 98.81 197 VAL A C 1
ATOM 1559 O O . VAL A 1 197 ? 4.148 12.812 -1.664 1 98.81 197 VAL A O 1
ATOM 1562 N N . GLY A 1 198 ? 3.018 14.086 -0.224 1 98.81 198 GLY A N 1
ATOM 1563 C CA . GLY A 1 198 ? 2.916 13.07 0.809 1 98.81 198 GLY A CA 1
ATOM 1564 C C . GLY A 1 198 ? 1.528 12.969 1.413 1 98.81 198 GLY A C 1
ATOM 1565 O O . GLY A 1 198 ? 0.543 13.367 0.789 1 98.81 198 GLY A O 1
ATOM 1566 N N . PHE A 1 199 ? 1.506 12.367 2.521 1 98.94 199 PHE A N 1
ATOM 1567 C CA . PHE A 1 199 ? 0.251 12.117 3.223 1 98.94 199 PHE A CA 1
ATOM 1568 C C . PHE A 1 199 ? 0.407 12.375 4.719 1 98.94 199 PHE A C 1
ATOM 1570 O O . PHE A 1 199 ? 1.28 11.789 5.363 1 98.94 199 PHE A O 1
ATOM 1577 N N . SER A 1 200 ? -0.297 13.352 5.246 1 98.81 200 SER A N 1
ATOM 1578 C CA . SER A 1 200 ? -0.462 13.531 6.684 1 98.81 200 SER A CA 1
ATOM 1579 C C . SER A 1 200 ? -1.578 12.641 7.223 1 98.81 200 SER A C 1
ATOM 1581 O O . SER A 1 200 ? -2.76 12.914 7.004 1 98.81 200 SER A O 1
ATOM 1583 N N . ASP A 1 201 ? -1.217 11.664 7.953 1 98.56 201 ASP A N 1
ATOM 1584 C CA . ASP A 1 201 ? -2.111 10.539 8.188 1 98.56 201 ASP A CA 1
ATOM 1585 C C . ASP A 1 201 ? -2.695 10.586 9.602 1 98.56 201 ASP A C 1
ATOM 1587 O O . ASP A 1 201 ? -1.957 10.703 10.578 1 98.56 201 ASP A O 1
ATOM 1591 N N . HIS A 1 202 ? -4.023 10.414 9.664 1 98.38 202 HIS A N 1
ATOM 1592 C CA . HIS A 1 202 ? -4.727 10.344 10.945 1 98.38 202 HIS A CA 1
ATOM 1593 C C . HIS A 1 202 ? -5.488 9.023 11.07 1 98.38 202 HIS A C 1
ATOM 1595 O O . HIS A 1 202 ? -6.297 8.859 11.992 1 98.38 202 HIS A O 1
ATOM 1601 N N . SER A 1 203 ? -5.266 8.117 10.109 1 98 203 SER A N 1
ATOM 1602 C CA . SER A 1 203 ? -5.957 6.832 10.141 1 98 203 SER A CA 1
ATOM 1603 C C . SER A 1 203 ? -5.402 5.934 11.242 1 98 203 SER A C 1
ATOM 1605 O O . SER A 1 203 ? -4.328 6.199 11.789 1 98 203 SER A O 1
ATOM 1607 N N . MET A 1 204 ? -6.18 4.898 11.531 1 97.38 204 MET A N 1
ATOM 1608 C CA . MET A 1 204 ? -5.723 3.918 12.516 1 97.38 204 MET A CA 1
ATOM 1609 C C . MET A 1 204 ? -4.781 2.904 11.875 1 97.38 204 MET A C 1
ATOM 1611 O O . MET A 1 204 ? -5.023 2.441 10.758 1 97.38 204 MET A O 1
ATOM 1615 N N . GLY A 1 205 ? -3.727 2.646 12.578 1 97.56 205 GLY A N 1
ATOM 1616 C CA . GLY A 1 205 ? -2.822 1.602 12.125 1 97.56 205 GLY A CA 1
ATOM 1617 C C . GLY A 1 205 ? -1.847 2.074 11.062 1 97.56 205 GLY A C 1
ATOM 1618 O O . GLY A 1 205 ? -1.601 3.275 10.93 1 97.56 205 GLY A O 1
ATOM 1619 N N . ILE A 1 206 ? -1.184 1.093 10.359 1 98.69 206 ILE A N 1
ATOM 1620 C CA . ILE A 1 206 ? -0.083 1.479 9.484 1 98.69 206 ILE A CA 1
ATOM 1621 C C . ILE A 1 206 ? -0.411 1.092 8.039 1 98.69 206 ILE A C 1
ATOM 1623 O O . ILE A 1 206 ? 0.424 1.245 7.145 1 98.69 206 ILE A O 1
ATOM 1627 N N . THR A 1 207 ? -1.684 0.611 7.73 1 98.75 207 THR A N 1
ATOM 1628 C CA . THR A 1 207 ? -2.092 0.149 6.41 1 98.75 207 THR A CA 1
ATOM 1629 C C . THR A 1 207 ? -2.109 1.306 5.414 1 98.75 207 THR A C 1
ATOM 1631 O O . THR A 1 207 ? -1.576 1.188 4.309 1 98.75 207 THR A O 1
ATOM 1634 N N . VAL A 1 208 ? -2.656 2.422 5.848 1 98.81 208 VAL A N 1
ATOM 1635 C CA . VAL A 1 208 ? -2.902 3.545 4.949 1 98.81 208 VAL A CA 1
ATOM 1636 C C . VAL A 1 208 ? -1.579 4.203 4.566 1 98.81 208 VAL A C 1
ATOM 1638 O O . VAL A 1 208 ? -1.335 4.48 3.391 1 98.81 208 VAL A O 1
ATOM 1641 N N . PRO A 1 209 ? -0.659 4.375 5.535 1 98.81 209 PRO A N 1
ATOM 1642 C CA . PRO A 1 209 ? 0.627 4.926 5.102 1 98.81 209 PRO A CA 1
ATOM 1643 C C . PRO A 1 209 ? 1.393 3.979 4.18 1 98.81 209 PRO A C 1
ATOM 1645 O O . PRO A 1 209 ? 2.102 4.43 3.277 1 98.81 209 PRO A O 1
ATOM 1648 N N . ILE A 1 210 ? 1.292 2.693 4.352 1 98.81 210 ILE A N 1
ATOM 1649 C CA . ILE A 1 210 ? 1.906 1.718 3.459 1 98.81 210 ILE A CA 1
ATOM 1650 C C . ILE A 1 210 ? 1.346 1.887 2.049 1 98.81 210 ILE A C 1
ATOM 1652 O O . ILE A 1 210 ? 2.104 1.979 1.079 1 98.81 210 ILE A O 1
ATOM 1656 N N . ALA A 1 211 ? 0.044 1.968 1.962 1 98.88 211 ALA A N 1
ATOM 1657 C CA . ALA A 1 211 ? -0.627 2.146 0.677 1 98.88 211 ALA A CA 1
ATOM 1658 C C . ALA A 1 211 ? -0.232 3.471 0.03 1 98.88 211 ALA A C 1
ATOM 1660 O O . ALA A 1 211 ? -0.017 3.537 -1.183 1 98.88 211 ALA A O 1
ATOM 1661 N N . ALA A 1 212 ? -0.122 4.52 0.863 1 98.94 212 ALA A N 1
ATOM 1662 C CA . ALA A 1 212 ? 0.246 5.836 0.353 1 98.94 212 ALA A CA 1
ATOM 1663 C C . ALA A 1 212 ? 1.624 5.805 -0.301 1 98.94 212 ALA A C 1
ATOM 1665 O O . ALA A 1 212 ? 1.819 6.375 -1.378 1 98.94 212 ALA A O 1
ATOM 1666 N N . VAL A 1 213 ? 2.578 5.16 0.331 1 98.88 213 VAL A N 1
ATOM 1667 C CA . VAL A 1 213 ? 3.936 5.074 -0.2 1 98.88 213 VAL A CA 1
ATOM 1668 C C . VAL A 1 213 ? 3.934 4.266 -1.495 1 98.88 213 VAL A C 1
ATOM 1670 O O . VAL A 1 213 ? 4.621 4.625 -2.457 1 98.88 213 VAL A O 1
ATOM 1673 N N . ALA A 1 214 ? 3.113 3.209 -1.517 1 98.5 214 ALA A N 1
ATOM 1674 C CA . ALA A 1 214 ? 2.986 2.432 -2.746 1 98.5 214 ALA A CA 1
ATOM 1675 C C . ALA A 1 214 ? 2.465 3.297 -3.891 1 98.5 214 ALA A C 1
ATOM 1677 O O . ALA A 1 214 ? 2.865 3.119 -5.043 1 98.5 214 ALA A O 1
ATOM 1678 N N . LEU A 1 215 ? 1.629 4.297 -3.551 1 97.81 215 LEU A N 1
ATOM 1679 C CA . LEU A 1 215 ? 1.021 5.176 -4.547 1 97.81 215 LEU A CA 1
ATOM 1680 C C . LEU A 1 215 ? 1.967 6.312 -4.918 1 97.81 215 LEU A C 1
ATOM 1682 O O . LEU A 1 215 ? 1.639 7.145 -5.766 1 97.81 215 LEU A O 1
ATOM 1686 N N . GLY A 1 216 ? 3.104 6.398 -4.207 1 97 216 GLY A N 1
ATOM 1687 C CA . GLY A 1 216 ? 4.113 7.355 -4.629 1 97 216 GLY A CA 1
ATOM 1688 C C . GLY A 1 216 ? 4.289 8.5 -3.652 1 97 216 GLY A C 1
ATOM 1689 O O . GLY A 1 216 ? 4.902 9.523 -3.986 1 97 216 GLY A O 1
ATOM 1690 N N . ALA A 1 217 ? 3.732 8.367 -2.479 1 98.75 217 ALA A N 1
ATOM 1691 C CA . ALA A 1 217 ? 3.947 9.414 -1.483 1 98.75 217 ALA A CA 1
ATOM 1692 C C . ALA A 1 217 ? 5.43 9.555 -1.148 1 98.75 217 ALA A C 1
ATOM 1694 O O . ALA A 1 217 ? 6.109 8.562 -0.882 1 98.75 217 ALA A O 1
ATOM 1695 N N . ASN A 1 218 ? 5.887 10.766 -1.124 1 98.81 218 ASN A N 1
ATOM 1696 C CA . ASN A 1 218 ? 7.289 11.055 -0.83 1 98.81 218 ASN A CA 1
ATOM 1697 C C . ASN A 1 218 ? 7.5 11.352 0.651 1 98.81 218 ASN A C 1
ATOM 1699 O O . ASN A 1 218 ? 8.625 11.305 1.145 1 98.81 218 ASN A O 1
ATOM 1703 N N . ILE A 1 219 ? 6.375 11.711 1.355 1 98.94 219 ILE A N 1
ATOM 1704 C CA . ILE A 1 219 ? 6.414 12.062 2.77 1 98.94 219 ILE A CA 1
ATOM 1705 C C . ILE A 1 219 ? 5.254 11.391 3.502 1 98.94 219 ILE A C 1
ATOM 1707 O O . ILE A 1 219 ? 4.121 11.391 3.012 1 98.94 219 ILE A O 1
ATOM 1711 N N . ILE A 1 220 ? 5.539 10.75 4.594 1 98.94 220 ILE A N 1
ATOM 1712 C CA . ILE A 1 220 ? 4.504 10.281 5.508 1 98.94 220 ILE A CA 1
ATOM 1713 C C . ILE A 1 220 ? 4.637 10.992 6.852 1 98.94 220 ILE A C 1
ATOM 1715 O O . ILE A 1 220 ? 5.711 11 7.453 1 98.94 220 ILE A O 1
ATOM 1719 N N . GLU A 1 221 ? 3.641 11.656 7.203 1 98.94 221 GLU A N 1
ATOM 1720 C CA . GLU A 1 221 ? 3.525 12.211 8.547 1 98.94 221 GLU A CA 1
ATOM 1721 C C . GLU A 1 221 ? 2.473 11.469 9.367 1 98.94 221 GLU A C 1
ATOM 1723 O O . GLU A 1 221 ? 1.32 11.359 8.945 1 98.94 221 GLU A O 1
ATOM 1728 N N . LYS A 1 222 ? 2.832 10.953 10.484 1 98.81 222 LYS A N 1
ATOM 1729 C CA . LYS A 1 222 ? 1.961 10.102 11.281 1 98.81 222 LYS A CA 1
ATOM 1730 C C . LYS A 1 222 ? 2.08 10.43 12.766 1 98.81 222 LYS A C 1
ATOM 1732 O O . LYS A 1 222 ? 3.188 10.539 13.297 1 98.81 222 LYS A O 1
ATOM 1737 N N . HIS A 1 223 ? 0.918 10.617 13.438 1 98.75 223 HIS A N 1
ATOM 1738 C CA . HIS A 1 223 ? 0.91 10.828 14.883 1 98.75 223 HIS A CA 1
ATOM 1739 C C . HIS A 1 223 ? 1.382 9.578 15.625 1 98.75 223 HIS A C 1
ATOM 1741 O O . HIS A 1 223 ? 1.028 8.461 15.25 1 98.75 223 HIS A O 1
ATOM 1747 N N . PHE A 1 224 ? 2.156 9.805 16.672 1 98.81 224 PHE A N 1
ATOM 1748 C CA . PHE A 1 224 ? 2.555 8.719 17.562 1 98.81 224 PHE A CA 1
ATOM 1749 C C . PHE A 1 224 ? 2.529 9.172 19.016 1 98.81 224 PHE A C 1
ATOM 1751 O O . PHE A 1 224 ? 2.389 10.367 19.297 1 98.81 224 PHE A O 1
ATOM 1758 N N . THR A 1 225 ? 2.547 8.258 19.891 1 98.69 225 THR A N 1
ATOM 1759 C CA . THR A 1 225 ? 2.43 8.508 21.328 1 98.69 225 THR A CA 1
ATOM 1760 C C . THR A 1 225 ? 3.238 7.484 22.125 1 98.69 225 THR A C 1
ATOM 1762 O O . THR A 1 225 ? 3.766 6.527 21.562 1 98.69 225 THR A O 1
ATOM 1765 N N . ILE A 1 226 ? 3.385 7.789 23.375 1 98.56 226 ILE A N 1
ATOM 1766 C CA . ILE A 1 226 ? 3.979 6.824 24.297 1 98.56 226 ILE A CA 1
ATOM 1767 C C . ILE A 1 226 ? 3 5.68 24.531 1 98.56 226 ILE A C 1
ATOM 1769 O O . ILE A 1 226 ? 3.391 4.508 24.531 1 98.56 226 ILE A O 1
ATOM 1773 N N . SER A 1 227 ? 1.785 6.094 24.766 1 98.25 227 SER A N 1
ATOM 1774 C CA . SER A 1 227 ? 0.704 5.145 25.016 1 98.25 227 SER A CA 1
ATOM 1775 C C . SER A 1 227 ? -0.652 5.75 24.672 1 98.25 227 SER A C 1
ATOM 1777 O O . SER A 1 227 ? -0.923 6.906 25.016 1 98.25 227 SER A O 1
ATOM 1779 N N . ARG A 1 228 ? -1.55 4.922 24.109 1 97.56 228 ARG A N 1
ATOM 1780 C CA . ARG A 1 228 ? -2.893 5.383 23.766 1 97.56 228 ARG A CA 1
ATOM 1781 C C . ARG A 1 228 ? -3.762 5.492 25.016 1 97.56 228 ARG A C 1
ATOM 1783 O O . ARG A 1 228 ? -4.844 6.082 24.984 1 97.56 228 ARG A O 1
ATOM 1790 N N . LYS A 1 229 ? -3.27 5.047 26.094 1 96.94 229 LYS A N 1
ATOM 1791 C CA . LYS A 1 229 ? -4.023 5.047 27.328 1 96.94 229 LYS A CA 1
ATOM 1792 C C . LYS A 1 229 ? -3.873 6.375 28.062 1 96.94 229 LYS A C 1
ATOM 1794 O O . LYS A 1 229 ? -4.609 6.656 29.016 1 96.94 229 LYS A O 1
ATOM 1799 N N . LEU A 1 230 ? -2.932 7.16 27.609 1 96.5 230 LEU A N 1
ATOM 1800 C CA . LEU A 1 230 ? -2.725 8.453 28.266 1 96.5 230 LEU A CA 1
ATOM 1801 C C . LEU A 1 230 ? -3.879 9.406 27.969 1 96.5 230 LEU A C 1
ATOM 1803 O O . LEU A 1 230 ? -4.496 9.32 26.891 1 96.5 230 LEU A O 1
ATOM 1807 N N . GLU A 1 231 ? -4.141 10.289 28.891 1 93.25 231 GLU A N 1
ATOM 1808 C CA . GLU A 1 231 ? -5.133 11.344 28.672 1 93.25 231 GLU A CA 1
ATOM 1809 C C . GLU A 1 231 ? -4.559 12.477 27.844 1 93.25 231 GLU A C 1
ATOM 1811 O O . GLU A 1 231 ? -3.404 12.867 28.016 1 93.25 231 GLU A O 1
ATOM 1816 N N . GLY A 1 232 ? -5.309 12.93 26.938 1 89.75 232 GLY A N 1
ATOM 1817 C CA . GLY A 1 232 ? -4.902 14.016 26.047 1 89.75 232 GLY A CA 1
ATOM 1818 C C . GLY A 1 232 ? -5.676 14.039 24.75 1 89.75 232 GLY A C 1
ATOM 1819 O O . GLY A 1 232 ? -6.559 13.203 24.531 1 89.75 232 GLY A O 1
ATOM 1820 N N . MET A 1 233 ? -5.32 14.883 23.859 1 85.88 233 MET A N 1
ATOM 1821 C CA . MET A 1 233 ? -6.137 15.156 22.672 1 85.88 233 MET A CA 1
ATOM 1822 C C . MET A 1 233 ? -5.828 14.172 21.547 1 85.88 233 MET A C 1
ATOM 1824 O O . MET A 1 233 ? -6.723 13.773 20.812 1 85.88 233 MET A O 1
ATOM 1828 N N . ASP A 1 234 ? -4.59 13.695 21.453 1 91.75 234 ASP A N 1
ATOM 1829 C CA . ASP A 1 234 ? -4.207 13.039 20.203 1 91.75 234 ASP A CA 1
ATOM 1830 C C . ASP A 1 234 ? -3.689 11.625 20.469 1 91.75 234 ASP A C 1
ATOM 1832 O O . ASP A 1 234 ? -3.27 10.93 19.547 1 91.75 234 ASP A O 1
ATOM 1836 N N . HIS A 1 235 ? -3.836 11.156 21.672 1 94.81 235 HIS A N 1
ATOM 1837 C CA . HIS A 1 235 ? -3.219 9.883 22 1 94.81 235 HIS A CA 1
ATOM 1838 C C . HIS A 1 235 ? -3.979 8.719 21.375 1 94.81 235 HIS A C 1
ATOM 1840 O O . HIS A 1 235 ? -3.367 7.77 20.875 1 94.81 235 HIS A O 1
ATOM 1846 N N . PHE A 1 236 ? -5.207 8.758 21.391 1 92.88 236 PHE A N 1
ATOM 1847 C CA . PHE A 1 236 ? -6.055 7.586 21.219 1 92.88 236 PHE A CA 1
ATOM 1848 C C . PHE A 1 236 ? -5.957 7.051 19.797 1 92.88 236 PHE A C 1
ATOM 1850 O O . PHE A 1 236 ? -6.211 5.871 19.547 1 92.88 236 PHE A O 1
ATOM 1857 N N . TYR A 1 237 ? -5.598 7.832 18.812 1 94.5 237 TYR A N 1
ATOM 1858 C CA . TYR A 1 237 ? -5.5 7.332 17.453 1 94.5 237 TYR A CA 1
ATOM 1859 C C . TYR A 1 237 ? -4.051 7.289 16.984 1 94.5 237 TYR A C 1
ATOM 1861 O O . TYR A 1 237 ? -3.77 6.91 15.844 1 94.5 237 TYR A O 1
ATOM 1869 N N . ALA A 1 238 ? -3.115 7.711 17.812 1 98.44 238 ALA A N 1
ATOM 1870 C CA . ALA A 1 238 ? -1.696 7.793 17.469 1 98.44 238 ALA A CA 1
ATOM 1871 C C . ALA A 1 238 ? -1.037 6.418 17.531 1 98.44 238 ALA A C 1
ATOM 1873 O O . ALA A 1 238 ? -1.503 5.531 18.25 1 98.44 238 ALA A O 1
ATOM 1874 N N . LEU A 1 239 ? -0.021 6.176 16.828 1 98.81 239 LEU A N 1
ATOM 1875 C CA . LEU A 1 239 ? 0.718 4.922 16.859 1 98.81 239 LEU A CA 1
ATOM 1876 C C . LEU A 1 239 ? 1.49 4.785 18.172 1 98.81 239 LEU A C 1
ATOM 1878 O O . LEU A 1 239 ? 2.092 5.754 18.641 1 98.81 239 LEU A O 1
ATOM 1882 N N . GLU A 1 240 ? 1.476 3.65 18.719 1 98.81 240 GLU A N 1
ATOM 1883 C CA . GLU A 1 240 ? 2.373 3.348 19.828 1 98.81 240 GLU A CA 1
ATOM 1884 C C . GLU A 1 240 ? 3.781 3.031 19.328 1 98.81 240 GLU A C 1
ATOM 1886 O O . GLU A 1 240 ? 3.992 2.848 18.141 1 98.81 240 GLU A O 1
ATOM 1891 N N . PRO A 1 241 ? 4.734 2.98 20.219 1 98.88 241 PRO A N 1
ATOM 1892 C CA . PRO A 1 241 ? 6.137 2.898 19.812 1 98.88 241 PRO A CA 1
ATOM 1893 C C . PRO A 1 241 ? 6.41 1.722 18.875 1 98.88 241 PRO A C 1
ATOM 1895 O O . PRO A 1 241 ? 7.047 1.892 17.828 1 98.88 241 PRO A O 1
ATOM 1898 N N . LYS A 1 242 ? 5.922 0.568 19.172 1 98.69 242 LYS A N 1
ATOM 1899 C CA . LYS A 1 242 ? 6.141 -0.614 18.344 1 98.69 242 LYS A CA 1
ATOM 1900 C C . LYS A 1 242 ? 5.504 -0.446 16.969 1 98.69 242 LYS A C 1
ATOM 1902 O O . LYS A 1 242 ? 6.062 -0.888 15.961 1 98.69 242 LYS A O 1
ATOM 1907 N N . GLU A 1 243 ? 4.348 0.182 16.953 1 98.81 243 GLU A N 1
ATOM 1908 C CA . GLU A 1 243 ? 3.639 0.401 15.688 1 98.81 243 GLU A CA 1
ATOM 1909 C C . GLU A 1 243 ? 4.379 1.4 14.805 1 98.81 243 GLU A C 1
ATOM 1911 O O . GLU A 1 243 ? 4.438 1.233 13.586 1 98.81 243 GLU A O 1
ATOM 1916 N N . LEU A 1 244 ? 4.918 2.445 15.461 1 98.94 244 LEU A N 1
ATOM 1917 C CA . LEU A 1 244 ? 5.688 3.414 14.695 1 98.94 244 LEU A CA 1
ATOM 1918 C C . LEU A 1 244 ? 6.906 2.754 14.055 1 98.94 244 LEU A C 1
ATOM 1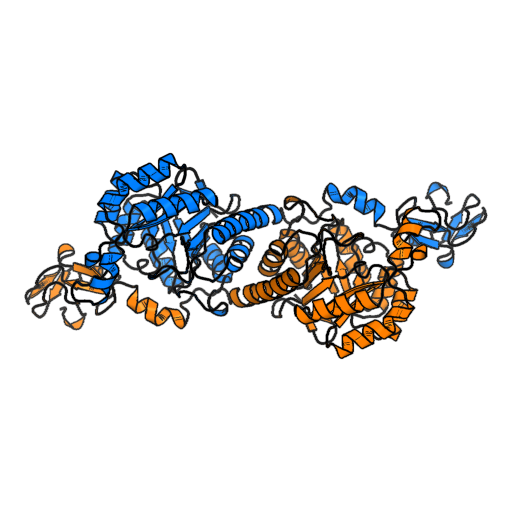920 O O . LEU A 1 244 ? 7.184 2.969 12.875 1 98.94 244 LEU A O 1
ATOM 1924 N N . LYS A 1 245 ? 7.59 1.976 14.82 1 98.88 245 LYS A N 1
ATOM 1925 C CA . LYS A 1 245 ? 8.75 1.244 14.312 1 98.88 245 LYS A CA 1
ATOM 1926 C C . LYS A 1 245 ? 8.352 0.32 13.164 1 98.88 245 LYS A C 1
ATOM 1928 O O . LYS A 1 245 ? 9.016 0.289 12.125 1 98.88 245 LYS A O 1
ATOM 1933 N N . GLN A 1 246 ? 7.266 -0.363 13.352 1 98.81 246 GLN A N 1
ATOM 1934 C CA . GLN A 1 246 ? 6.77 -1.268 12.32 1 98.81 246 GLN A CA 1
ATOM 1935 C C . GLN A 1 246 ? 6.406 -0.506 11.055 1 98.81 246 GLN A C 1
ATOM 1937 O O . GLN A 1 246 ? 6.645 -0.987 9.945 1 98.81 246 GLN A O 1
ATOM 1942 N N . MET A 1 247 ? 5.805 0.658 11.203 1 98.88 247 MET A N 1
ATOM 1943 C CA . MET A 1 247 ? 5.445 1.465 10.039 1 98.88 247 MET A CA 1
ATOM 1944 C C . MET A 1 247 ? 6.684 1.808 9.219 1 98.88 247 MET A C 1
ATOM 1946 O O . MET A 1 247 ? 6.676 1.668 7.992 1 98.88 247 MET A O 1
ATOM 1950 N N . VAL A 1 248 ? 7.73 2.219 9.906 1 98.94 248 VAL A N 1
ATOM 1951 C CA . VAL A 1 248 ? 8.961 2.6 9.219 1 98.94 248 VAL A CA 1
ATOM 1952 C C . VAL A 1 248 ? 9.539 1.389 8.492 1 98.94 248 VAL A C 1
ATOM 1954 O O . VAL A 1 248 ? 9.883 1.474 7.312 1 98.94 248 VAL A O 1
ATOM 1957 N N . ILE A 1 249 ? 9.547 0.256 9.18 1 98.88 249 ILE A N 1
ATOM 1958 C CA . ILE A 1 249 ? 10.094 -0.971 8.617 1 98.88 249 ILE A CA 1
ATOM 1959 C C . ILE A 1 249 ? 9.305 -1.367 7.371 1 98.88 249 ILE A C 1
ATOM 1961 O O . ILE A 1 249 ? 9.891 -1.694 6.336 1 98.88 249 ILE A O 1
ATOM 1965 N N . GLU A 1 250 ? 8.008 -1.335 7.445 1 98.81 250 GLU A N 1
ATOM 1966 C CA . GLU A 1 250 ? 7.148 -1.782 6.352 1 98.81 250 GLU A CA 1
ATOM 1967 C C . GLU A 1 250 ? 7.195 -0.808 5.18 1 98.81 250 GLU A C 1
ATOM 1969 O O . GLU A 1 250 ? 7.109 -1.22 4.02 1 98.81 250 GLU A O 1
ATOM 1974 N N . ILE A 1 251 ? 7.332 0.481 5.5 1 98.88 251 ILE A N 1
ATOM 1975 C CA . ILE A 1 251 ? 7.488 1.459 4.43 1 98.88 251 ILE A CA 1
ATOM 1976 C C . ILE A 1 251 ? 8.773 1.176 3.658 1 98.88 251 ILE A C 1
ATOM 1978 O O . ILE A 1 251 ? 8.781 1.191 2.426 1 98.88 251 ILE A O 1
ATOM 1982 N N . ARG A 1 252 ? 9.875 0.938 4.379 1 98.88 252 ARG A N 1
ATOM 1983 C CA . ARG A 1 252 ? 11.133 0.614 3.719 1 98.88 252 ARG A CA 1
ATOM 1984 C C . ARG A 1 252 ? 11.008 -0.658 2.887 1 98.88 252 ARG A C 1
ATOM 1986 O O . ARG A 1 252 ? 11.555 -0.742 1.785 1 98.88 252 ARG A O 1
ATOM 1993 N N . LYS A 1 253 ? 10.258 -1.65 3.387 1 98.75 253 LYS A N 1
ATOM 1994 C CA . LYS A 1 253 ? 10 -2.875 2.635 1 98.75 253 LYS A CA 1
ATOM 1995 C C . LYS A 1 253 ? 9.266 -2.572 1.33 1 98.75 253 LYS A C 1
ATOM 1997 O O . LYS A 1 253 ? 9.617 -3.109 0.277 1 98.75 253 LYS A O 1
ATOM 2002 N N . VAL A 1 254 ? 8.242 -1.718 1.387 1 98.81 254 VAL A N 1
ATOM 2003 C CA . VAL A 1 254 ? 7.496 -1.334 0.193 1 98.81 254 VAL A CA 1
ATOM 2004 C C . VAL A 1 254 ? 8.438 -0.684 -0.819 1 98.81 254 VAL A C 1
ATOM 2006 O O . VAL A 1 254 ? 8.438 -1.044 -1.998 1 98.81 254 VAL A O 1
ATOM 2009 N N . GLU A 1 255 ? 9.258 0.21 -0.328 1 98.75 255 GLU A N 1
ATOM 2010 C CA . GLU A 1 255 ? 10.188 0.91 -1.214 1 98.75 255 GLU A CA 1
ATOM 2011 C C . GLU A 1 255 ? 11.102 -0.07 -1.94 1 98.75 255 GLU A C 1
ATOM 2013 O O . GLU A 1 255 ? 11.297 0.037 -3.154 1 98.75 255 GLU A O 1
ATOM 2018 N N . LYS A 1 256 ? 11.594 -1.011 -1.221 1 98.5 256 LYS A N 1
ATOM 2019 C CA . LYS A 1 256 ? 12.477 -2.016 -1.807 1 98.5 256 LYS A CA 1
ATOM 2020 C C . LYS A 1 256 ? 11.727 -2.883 -2.814 1 98.5 256 LYS A C 1
ATOM 2022 O O . LYS A 1 256 ? 12.305 -3.35 -3.795 1 98.5 256 LYS A O 1
ATOM 2027 N N . SER A 1 257 ? 10.445 -3.096 -2.613 1 98.69 257 SER A N 1
ATOM 2028 C CA . SER A 1 257 ? 9.656 -4.062 -3.369 1 98.69 257 SER A CA 1
ATOM 2029 C C . SER A 1 257 ? 9.125 -3.457 -4.66 1 98.69 257 SER A C 1
ATOM 2031 O O . SER A 1 257 ? 8.578 -4.168 -5.508 1 98.69 257 SER A O 1
ATOM 2033 N N . MET A 1 258 ? 9.219 -2.16 -4.871 1 98.44 258 MET A N 1
ATOM 2034 C CA . MET A 1 258 ? 8.602 -1.48 -6.008 1 98.44 258 MET A CA 1
ATOM 2035 C C . MET A 1 258 ? 9.25 -1.907 -7.32 1 98.44 258 MET A C 1
ATOM 2037 O O . MET A 1 258 ? 8.555 -2.283 -8.266 1 98.44 258 MET A O 1
ATOM 2041 N N . GLY A 1 259 ? 10.641 -1.921 -7.297 1 97.5 259 GLY A N 1
ATOM 2042 C CA . GLY A 1 259 ? 11.391 -2.295 -8.484 1 97.5 259 GLY A CA 1
ATOM 2043 C C . GLY A 1 259 ? 11.258 -1.294 -9.617 1 97.5 259 GLY A C 1
ATOM 2044 O O . GLY A 1 259 ? 10.922 -0.132 -9.383 1 97.5 259 GLY A O 1
ATOM 2045 N N . VAL A 1 260 ? 11.609 -1.696 -10.875 1 96.44 260 VAL A N 1
ATOM 2046 C CA . VAL A 1 260 ? 11.734 -0.754 -11.977 1 96.44 260 VAL A CA 1
ATOM 2047 C C . VAL A 1 260 ? 10.633 -1.01 -13 1 96.44 260 VAL A C 1
ATOM 2049 O O . VAL A 1 260 ? 10.547 -0.319 -14.023 1 96.44 260 VAL A O 1
ATOM 2052 N N . GLY A 1 261 ? 9.812 -2.023 -12.828 1 97.69 261 GLY A N 1
ATOM 2053 C CA . GLY A 1 261 ? 8.625 -2.242 -13.633 1 97.69 261 GLY A CA 1
ATOM 2054 C C . GLY A 1 261 ? 8.891 -3.098 -14.859 1 97.69 261 GLY A C 1
ATOM 2055 O O . GLY A 1 261 ? 7.953 -3.496 -15.555 1 97.69 261 GLY A O 1
ATOM 2056 N N . ILE A 1 262 ? 10.141 -3.441 -15.125 1 97.69 262 ILE A N 1
ATOM 2057 C CA . ILE A 1 262 ? 10.469 -4.289 -16.266 1 97.69 262 ILE A CA 1
ATOM 2058 C C . ILE A 1 262 ? 10.195 -5.75 -15.914 1 97.69 262 ILE A C 1
ATOM 2060 O O . ILE A 1 262 ? 10.789 -6.289 -14.977 1 97.69 262 ILE A O 1
ATOM 2064 N N . LYS A 1 263 ? 9.352 -6.355 -16.656 1 98.06 263 LYS A N 1
ATOM 2065 C CA . LYS A 1 263 ? 9.039 -7.766 -16.453 1 98.06 263 LYS A CA 1
ATOM 2066 C C . LYS A 1 263 ? 10.117 -8.664 -17.031 1 98.06 263 LYS A C 1
ATOM 2068 O O . LYS A 1 263 ? 10.203 -8.82 -18.25 1 98.06 263 LYS A O 1
ATOM 2073 N N . THR A 1 264 ? 10.938 -9.211 -16.172 1 97.81 264 THR A N 1
ATOM 2074 C CA . THR A 1 264 ? 12.031 -10.117 -16.5 1 97.81 264 THR A CA 1
ATOM 2075 C C . THR A 1 264 ? 12.367 -11.016 -15.32 1 97.81 264 THR A C 1
ATOM 2077 O O . THR A 1 264 ? 12.094 -10.664 -14.172 1 97.81 264 THR A O 1
ATOM 2080 N N . PRO A 1 265 ? 12.875 -12.219 -15.617 1 98.06 265 PRO A N 1
ATOM 2081 C CA . PRO A 1 265 ? 13.32 -13.039 -14.484 1 98.06 265 PRO A CA 1
ATOM 2082 C C . PRO A 1 265 ? 14.43 -12.367 -13.672 1 98.06 265 PRO A C 1
ATOM 2084 O O . PRO A 1 265 ? 15.312 -11.734 -14.25 1 98.06 265 PRO A O 1
ATOM 2087 N N . VAL A 1 266 ? 14.297 -12.484 -12.367 1 97.25 266 VAL A N 1
ATOM 2088 C CA . VAL A 1 266 ? 15.398 -12.055 -11.523 1 97.25 266 VAL A CA 1
ATOM 2089 C C . VAL A 1 266 ? 16.422 -13.188 -11.375 1 97.25 266 VAL A C 1
ATOM 2091 O O . VAL A 1 266 ? 16.125 -14.336 -11.727 1 97.25 266 VAL A O 1
ATOM 2094 N N . LYS A 1 267 ? 17.641 -12.891 -10.875 1 96.06 267 LYS A N 1
ATOM 2095 C CA . LYS A 1 267 ? 18.719 -13.859 -10.781 1 96.06 267 LYS A CA 1
ATOM 2096 C C . LYS A 1 267 ? 18.297 -15.094 -9.992 1 96.06 267 LYS A C 1
ATOM 2098 O O . LYS A 1 267 ? 18.578 -16.219 -10.398 1 96.06 267 LYS A O 1
ATOM 2103 N N . ALA A 1 268 ? 17.5 -14.867 -8.977 1 95.44 268 ALA A N 1
ATOM 2104 C CA . ALA A 1 268 ? 17.094 -15.945 -8.078 1 95.44 268 ALA A CA 1
ATOM 2105 C C . ALA A 1 268 ? 16.125 -16.906 -8.773 1 95.44 268 ALA A C 1
ATOM 2107 O O . ALA A 1 268 ? 15.898 -18.016 -8.297 1 95.44 268 ALA A O 1
ATOM 2108 N N . GLU A 1 269 ? 15.578 -16.531 -9.922 1 97.44 269 GLU A N 1
ATOM 2109 C CA . GLU A 1 269 ? 14.555 -17.328 -10.594 1 97.44 269 GLU A CA 1
ATOM 2110 C C . GLU A 1 269 ? 15.164 -18.219 -11.672 1 97.44 269 GLU A C 1
ATOM 2112 O O . GLU A 1 269 ? 14.5 -19.125 -12.188 1 97.44 269 GLU A O 1
ATOM 2117 N N . PHE A 1 270 ? 16.422 -18.016 -12.008 1 95.75 270 PHE A N 1
ATOM 2118 C CA . PHE A 1 270 ? 17 -18.719 -13.141 1 95.75 270 PHE A CA 1
ATOM 2119 C C . PHE A 1 270 ? 17.047 -20.219 -12.883 1 95.75 270 PHE A C 1
ATOM 2121 O O . PHE A 1 270 ? 16.688 -21.016 -13.758 1 95.75 270 PHE A O 1
ATOM 2128 N N . ALA A 1 271 ? 17.516 -20.578 -11.703 1 94.56 271 ALA A N 1
ATOM 2129 C CA . ALA A 1 271 ? 17.516 -22 -11.367 1 94.56 271 ALA A CA 1
ATOM 2130 C C . ALA A 1 271 ? 16.094 -22.562 -11.375 1 94.56 271 ALA A C 1
ATOM 2132 O O . ALA A 1 271 ? 15.859 -23.656 -11.898 1 94.56 271 ALA A O 1
ATOM 2133 N N . GLU A 1 272 ? 15.195 -21.75 -10.789 1 94.69 272 GLU A N 1
ATOM 2134 C CA . GLU A 1 272 ? 13.797 -22.172 -10.734 1 94.69 272 GLU A CA 1
ATOM 2135 C C . GLU A 1 272 ? 13.203 -22.312 -12.133 1 94.69 272 GLU A C 1
ATOM 2137 O O . GLU A 1 272 ? 12.375 -23.172 -12.383 1 94.69 272 GLU A O 1
ATOM 2142 N N . ARG A 1 273 ? 13.578 -21.438 -13.008 1 95 273 ARG A N 1
ATOM 2143 C CA . ARG A 1 273 ? 13.102 -21.484 -14.391 1 95 273 ARG A CA 1
ATOM 2144 C C . ARG A 1 273 ? 13.398 -22.844 -15.023 1 95 273 ARG A C 1
ATOM 2146 O O . ARG A 1 273 ? 12.516 -23.453 -15.641 1 95 273 ARG A O 1
ATOM 2153 N N . HIS A 1 274 ? 14.594 -23.359 -14.781 1 93.25 274 HIS A N 1
ATOM 2154 C CA . HIS A 1 274 ? 14.977 -24.688 -15.281 1 93.25 274 HIS A CA 1
ATOM 2155 C C . HIS A 1 274 ? 14.195 -25.781 -14.586 1 93.25 274 HIS A C 1
ATOM 2157 O O . HIS A 1 274 ? 13.703 -26.719 -15.242 1 93.25 274 HIS A O 1
ATOM 2163 N N . TYR A 1 275 ? 14.039 -25.625 -13.352 1 94.5 275 TYR A N 1
ATOM 2164 C CA . TYR A 1 275 ? 13.461 -26.672 -12.531 1 94.5 275 TYR A CA 1
ATOM 2165 C C . TYR A 1 275 ? 11.953 -26.75 -12.727 1 94.5 275 TYR A C 1
ATOM 2167 O O . TYR A 1 275 ? 11.367 -27.844 -12.734 1 94.5 275 TYR A O 1
ATOM 2175 N N . ALA A 1 276 ? 11.32 -25.609 -12.891 1 96.25 276 ALA A N 1
ATOM 2176 C CA . ALA A 1 276 ? 9.859 -25.547 -12.844 1 96.25 276 ALA A CA 1
ATOM 2177 C C . ALA A 1 276 ? 9.266 -25.688 -14.242 1 96.25 276 ALA A C 1
ATOM 2179 O O . ALA A 1 276 ? 8.078 -26 -14.383 1 96.25 276 ALA A O 1
ATOM 2180 N N . ARG A 1 277 ? 10.047 -25.469 -15.297 1 97.62 277 ARG A N 1
ATOM 2181 C CA . ARG A 1 277 ? 9.562 -25.641 -16.672 1 97.62 277 ARG A CA 1
ATOM 2182 C C . ARG A 1 277 ? 9.633 -27.094 -17.109 1 97.62 277 ARG A C 1
ATOM 2184 O O . ARG A 1 277 ? 10.273 -27.906 -16.438 1 97.62 277 ARG A O 1
ATOM 2191 N N . ARG A 1 278 ? 8.969 -27.391 -18.172 1 97.94 278 ARG A N 1
ATOM 2192 C CA . ARG A 1 278 ? 8.852 -28.797 -18.578 1 97.94 278 ARG A CA 1
ATOM 2193 C C . ARG A 1 278 ? 9.688 -29.078 -19.828 1 97.94 278 ARG A C 1
ATOM 2195 O O . ARG A 1 278 ? 9.758 -28.25 -20.734 1 97.94 278 ARG A O 1
ATOM 2202 N N . GLY A 1 279 ? 10.281 -30.234 -19.797 1 97.75 279 GLY A N 1
ATOM 2203 C CA . GLY A 1 279 ? 10.945 -30.781 -20.969 1 97.75 279 GLY A CA 1
ATOM 2204 C C . GLY A 1 279 ? 10.18 -31.922 -21.609 1 97.75 279 GLY A C 1
ATOM 2205 O O . GLY A 1 279 ? 9.242 -32.469 -21 1 97.75 279 GLY A O 1
ATOM 2206 N N . ILE A 1 280 ? 10.555 -32.25 -22.812 1 98.12 280 ILE A N 1
ATOM 2207 C CA . ILE A 1 280 ? 9.914 -33.312 -23.547 1 98.12 280 ILE A CA 1
ATOM 2208 C C . ILE A 1 280 ? 10.617 -34.656 -23.234 1 98.12 280 ILE A C 1
ATOM 2210 O O . ILE A 1 280 ? 11.836 -34.75 -23.344 1 98.12 280 ILE A O 1
ATOM 2214 N N . ILE A 1 281 ? 9.828 -35.625 -22.875 1 97.5 281 ILE A N 1
ATOM 2215 C CA . ILE A 1 281 ? 10.359 -36.969 -22.672 1 97.5 281 ILE A CA 1
ATOM 2216 C C . ILE A 1 281 ? 9.57 -37.969 -23.531 1 97.5 281 ILE A C 1
ATOM 2218 O O . ILE A 1 281 ? 8.484 -37.656 -24.031 1 97.5 281 ILE A O 1
ATOM 2222 N N . ALA A 1 282 ? 10.164 -39.156 -23.641 1 97.69 282 ALA A N 1
ATOM 2223 C CA . ALA A 1 282 ? 9.469 -40.219 -24.359 1 97.69 282 ALA A CA 1
ATOM 2224 C C . ALA A 1 282 ? 8.398 -40.844 -23.484 1 97.69 282 ALA A C 1
ATOM 2226 O O . ALA A 1 282 ? 8.688 -41.344 -22.391 1 97.69 282 ALA A O 1
ATOM 2227 N N . ALA A 1 283 ? 7.184 -40.875 -24 1 96.88 283 ALA A N 1
ATOM 2228 C CA . ALA A 1 283 ? 6.074 -41.5 -23.281 1 96.88 283 ALA A CA 1
ATOM 2229 C C . ALA A 1 283 ? 6.074 -43.031 -23.469 1 96.88 283 ALA A C 1
ATOM 2231 O O . ALA A 1 283 ? 5.375 -43.75 -22.766 1 96.88 283 ALA A O 1
ATOM 2232 N N . CYS A 1 284 ? 6.781 -43.438 -24.406 1 97.38 284 CYS A N 1
ATOM 2233 C CA . CYS A 1 284 ? 6.977 -44.844 -24.734 1 97.38 284 CYS A CA 1
ATOM 2234 C C . CYS A 1 284 ? 8.359 -45.094 -25.344 1 97.38 284 CYS A C 1
ATOM 2236 O O . CYS A 1 284 ? 9.109 -44.125 -25.578 1 97.38 284 CYS A O 1
ATOM 2238 N N . ASN A 1 285 ? 8.672 -46.375 -25.484 1 98.12 285 ASN A N 1
ATOM 2239 C CA . ASN A 1 285 ? 9.922 -46.656 -26.188 1 98.12 285 ASN A CA 1
ATOM 2240 C C . ASN A 1 285 ? 9.844 -46.281 -27.656 1 98.12 285 ASN A C 1
ATOM 2242 O O . ASN A 1 285 ? 8.867 -46.594 -28.344 1 98.12 285 ASN A O 1
ATOM 2246 N N . LEU A 1 286 ? 10.891 -45.594 -28.094 1 98.38 286 LEU A N 1
ATOM 2247 C CA . LEU A 1 286 ? 11 -45.188 -29.484 1 98.38 286 LEU A CA 1
ATOM 2248 C C . LEU A 1 286 ? 12.148 -45.938 -30.172 1 98.38 286 LEU A C 1
ATOM 2250 O O . LEU A 1 286 ? 13.258 -46 -29.625 1 98.38 286 LEU A O 1
ATOM 2254 N N . LYS A 1 287 ? 11.859 -46.375 -31.297 1 98.12 287 LYS A N 1
ATOM 2255 C CA . LYS A 1 287 ? 12.875 -47.094 -32.062 1 98.12 287 LYS A CA 1
ATOM 2256 C C . LYS A 1 287 ? 13.523 -46.188 -33.094 1 98.12 287 LYS A C 1
ATOM 2258 O O . LYS A 1 287 ? 12.875 -45.281 -33.656 1 98.12 287 LYS A O 1
ATOM 2263 N N . GLU A 1 288 ? 14.766 -46.562 -33.281 1 97.88 288 GLU A N 1
ATOM 2264 C CA . GLU A 1 288 ? 15.461 -45.812 -34.312 1 97.88 288 GLU A CA 1
ATOM 2265 C C . GLU A 1 288 ? 14.656 -45.812 -35.625 1 97.88 288 GLU A C 1
ATOM 2267 O O . GLU A 1 288 ? 14.141 -46.844 -36.031 1 97.88 288 GLU A O 1
ATOM 2272 N N . GLY A 1 289 ? 14.516 -44.625 -36.156 1 97.69 289 GLY A N 1
ATOM 2273 C CA . GLY A 1 289 ? 13.805 -44.469 -37.438 1 97.69 289 GLY A CA 1
ATOM 2274 C C . GLY A 1 289 ? 12.328 -44.188 -37.25 1 97.69 289 GLY A C 1
ATOM 2275 O O . GLY A 1 289 ? 11.641 -43.844 -38.219 1 97.69 289 GLY A O 1
ATOM 2276 N N . GLN A 1 290 ? 11.82 -44.312 -36.094 1 98.06 290 GLN A N 1
ATOM 2277 C CA . GLN A 1 290 ? 10.406 -44.094 -35.812 1 98.06 290 GLN A CA 1
ATOM 2278 C C . GLN A 1 290 ? 10.031 -42.625 -35.875 1 98.06 290 GLN A C 1
ATOM 2280 O O . GLN A 1 290 ? 10.781 -41.75 -35.406 1 98.06 290 GLN A O 1
ATOM 2285 N N . VAL A 1 291 ? 8.906 -42.281 -36.5 1 98.44 291 VAL A N 1
ATOM 2286 C CA . VAL A 1 291 ? 8.391 -40.906 -36.594 1 98.44 291 VAL A CA 1
ATOM 2287 C C . VAL A 1 291 ? 7.621 -40.562 -35.344 1 98.44 291 VAL A C 1
ATOM 2289 O O . VAL A 1 291 ? 6.723 -41.312 -34.938 1 98.44 291 VAL A O 1
ATOM 2292 N N . ILE A 1 292 ? 7.93 -39.469 -34.781 1 98.44 292 ILE A N 1
ATOM 2293 C CA . ILE A 1 292 ? 7.348 -39.062 -33.5 1 98.44 292 ILE A CA 1
ATOM 2294 C C . ILE A 1 292 ? 5.918 -38.562 -33.719 1 98.44 292 ILE A C 1
ATOM 2296 O O . ILE A 1 292 ? 5.664 -37.75 -34.625 1 98.44 292 ILE A O 1
ATOM 2300 N N . LYS A 1 293 ? 5.074 -39.062 -32.938 1 97.94 293 LYS A N 1
ATOM 2301 C CA . LYS A 1 293 ? 3.703 -38.562 -32.812 1 97.94 293 LYS A CA 1
ATOM 2302 C C . LYS A 1 293 ? 3.463 -37.906 -31.453 1 97.94 293 LYS A C 1
ATOM 2304 O O . LYS A 1 293 ? 4.238 -38.125 -30.516 1 97.94 293 LYS A O 1
ATOM 2309 N N . GLU A 1 294 ? 2.432 -37.125 -31.391 1 96.69 294 GLU A N 1
ATOM 2310 C CA . GLU A 1 294 ? 2.137 -36.375 -30.172 1 96.69 294 GLU A CA 1
ATOM 2311 C C . GLU A 1 294 ? 1.981 -37.344 -28.984 1 96.69 294 GLU A C 1
ATOM 2313 O O . GLU A 1 294 ? 2.473 -37.062 -27.891 1 96.69 294 GLU A O 1
ATOM 2318 N N . GLU A 1 295 ? 1.349 -38.438 -29.266 1 96.19 295 GLU A N 1
ATOM 2319 C CA . GLU A 1 295 ? 1.035 -39.406 -28.203 1 96.19 295 GLU A CA 1
ATOM 2320 C C . GLU A 1 295 ? 2.299 -40.094 -27.688 1 96.19 295 GLU A C 1
ATOM 2322 O O . GLU A 1 295 ? 2.27 -40.75 -26.641 1 96.19 295 GLU A O 1
ATOM 2327 N N . TYR A 1 296 ? 3.445 -39.938 -28.406 1 97.94 296 TYR A N 1
ATOM 2328 C CA . TYR A 1 296 ? 4.703 -40.562 -28 1 97.94 296 TYR A CA 1
ATOM 2329 C C . TYR A 1 296 ? 5.469 -39.625 -27.047 1 97.94 296 TYR A C 1
ATOM 2331 O O . TYR A 1 296 ? 6.543 -40 -26.562 1 97.94 296 TYR A O 1
ATOM 2339 N N . LEU A 1 297 ? 4.887 -38.469 -26.781 1 97.69 297 LEU A N 1
ATOM 2340 C CA . LEU A 1 297 ? 5.594 -37.469 -25.984 1 97.69 297 LEU A CA 1
ATOM 2341 C C . LEU A 1 297 ? 4.922 -37.281 -24.625 1 97.69 297 LEU A C 1
ATOM 2343 O O . LEU A 1 297 ? 3.703 -37.438 -24.516 1 97.69 297 LEU A O 1
ATOM 2347 N N . ASP A 1 298 ? 5.645 -37.031 -23.641 1 96.88 298 ASP A N 1
ATOM 2348 C CA . ASP A 1 298 ? 5.234 -36.531 -22.328 1 96.88 298 ASP A CA 1
ATOM 2349 C C . ASP A 1 298 ? 6.059 -35.312 -21.922 1 96.88 298 ASP A C 1
ATOM 2351 O O . ASP A 1 298 ? 7.043 -35 -22.578 1 96.88 298 ASP A O 1
ATOM 2355 N N . TYR A 1 299 ? 5.613 -34.625 -21 1 97.88 299 TYR A N 1
ATOM 2356 C CA . TYR A 1 299 ? 6.215 -33.344 -20.594 1 97.88 299 TYR A CA 1
ATOM 2357 C C . TYR A 1 299 ? 6.383 -33.281 -19.078 1 97.88 299 TYR A C 1
ATOM 2359 O O . TYR A 1 299 ? 5.398 -33.344 -18.328 1 97.88 299 TYR A O 1
ATOM 2367 N N . VAL A 1 300 ? 7.613 -33.219 -18.625 1 97.69 300 VAL A N 1
ATOM 2368 C CA . VAL A 1 300 ? 7.828 -33.25 -17.188 1 97.69 300 VAL A CA 1
ATOM 2369 C C . VAL A 1 300 ? 8.93 -32.25 -16.812 1 97.69 300 VAL A C 1
ATOM 2371 O O . VAL A 1 300 ? 9.633 -31.734 -17.672 1 97.69 300 VAL A O 1
ATOM 2374 N N . ARG A 1 301 ? 8.977 -31.938 -15.492 1 97.12 301 ARG A N 1
ATOM 2375 C CA . ARG A 1 301 ? 10.062 -31.141 -14.922 1 97.12 301 ARG A CA 1
ATOM 2376 C C . ARG A 1 301 ? 11.258 -32.031 -14.562 1 97.12 301 ARG A C 1
ATOM 2378 O O . ARG A 1 301 ? 11.094 -33.188 -14.242 1 97.12 301 ARG A O 1
ATOM 2385 N N . PRO A 1 302 ? 12.453 -31.516 -14.484 1 96.25 302 PRO A N 1
ATOM 2386 C CA . PRO A 1 302 ? 12.898 -30.25 -15.102 1 96.25 302 PRO A CA 1
ATOM 2387 C C . PRO A 1 302 ? 13.156 -30.391 -16.594 1 96.25 302 PRO A C 1
ATOM 2389 O O . PRO A 1 302 ? 12.93 -31.453 -17.172 1 96.25 302 PRO A O 1
ATOM 2392 N N . VAL A 1 303 ? 13.531 -29.312 -17.203 1 95.38 303 VAL A N 1
ATOM 2393 C CA . VAL A 1 303 ? 13.945 -29.375 -18.609 1 95.38 303 VAL A CA 1
ATOM 2394 C C . VAL A 1 303 ? 15.297 -30.094 -18.703 1 95.38 303 VAL A C 1
ATOM 2396 O O . VAL A 1 303 ? 16.328 -29.531 -18.328 1 95.38 303 VAL A O 1
ATOM 2399 N N . ASP A 1 304 ? 15.406 -31.281 -19.125 1 93.88 304 ASP A N 1
ATOM 2400 C CA . ASP A 1 304 ? 16.641 -32.031 -19.359 1 93.88 304 ASP A CA 1
ATOM 2401 C C . ASP A 1 304 ? 16.891 -32.25 -20.844 1 93.88 304 ASP A C 1
ATOM 2403 O O . ASP A 1 304 ? 17.922 -32.812 -21.234 1 93.88 304 ASP A O 1
ATOM 2407 N N . GLY A 1 305 ? 16.203 -31.719 -21.75 1 95.88 305 GLY A N 1
ATOM 2408 C CA . GLY A 1 305 ? 16.25 -31.781 -23.203 1 95.88 305 GLY A CA 1
ATOM 2409 C C . GLY A 1 305 ? 15.492 -30.625 -23.859 1 95.88 305 GLY A C 1
ATOM 2410 O O . GLY A 1 305 ? 15.703 -29.469 -23.516 1 95.88 305 GLY A O 1
ATOM 2411 N N . ILE A 1 306 ? 14.703 -31.047 -24.828 1 97.94 306 ILE A N 1
ATOM 2412 C CA . ILE A 1 306 ? 13.945 -30.047 -25.562 1 97.94 306 ILE A CA 1
ATOM 2413 C C . ILE A 1 306 ? 12.836 -29.484 -24.672 1 97.94 306 ILE A C 1
ATOM 2415 O O . ILE A 1 306 ? 12.117 -30.25 -24.016 1 97.94 306 ILE A O 1
ATOM 2419 N N . GLU A 1 307 ? 12.719 -28.188 -24.609 1 97.56 307 GLU A N 1
ATOM 2420 C CA . GLU A 1 307 ? 11.641 -27.547 -23.875 1 97.56 307 GLU A CA 1
ATOM 2421 C C . GLU A 1 307 ? 10.281 -27.906 -24.453 1 97.56 307 GLU A C 1
ATOM 2423 O O . GLU A 1 307 ? 10.125 -28.047 -25.656 1 97.56 307 GLU A O 1
ATOM 2428 N N . SER A 1 308 ? 9.32 -27.969 -23.562 1 97.44 308 SER A N 1
ATOM 2429 C CA . SER A 1 308 ? 7.977 -28.391 -23.953 1 97.44 308 SER A CA 1
ATOM 2430 C C . SER A 1 308 ? 7.383 -27.453 -25 1 97.44 308 SER A C 1
ATOM 2432 O O . SER A 1 308 ? 6.582 -27.875 -25.844 1 97.44 308 SER A O 1
ATOM 2434 N N . LYS A 1 309 ? 7.785 -26.203 -25 1 96.81 309 LYS A N 1
ATOM 2435 C CA . LYS A 1 309 ? 7.191 -25.219 -25.891 1 96.81 309 LYS A CA 1
ATOM 2436 C C . LYS A 1 309 ? 7.52 -25.531 -27.344 1 96.81 309 LYS A C 1
ATOM 2438 O O . LYS A 1 309 ? 6.879 -25.016 -28.266 1 96.81 309 LYS A O 1
ATOM 2443 N N . TYR A 1 310 ? 8.469 -26.438 -27.625 1 97.38 310 TYR A N 1
ATOM 2444 C CA . TYR A 1 310 ? 8.898 -26.75 -28.984 1 97.38 310 TYR A CA 1
ATOM 2445 C C . TYR A 1 310 ? 8.273 -28.047 -29.469 1 97.38 310 TYR A C 1
ATOM 2447 O O . TYR A 1 310 ? 8.773 -28.672 -30.406 1 97.38 310 TYR A O 1
ATOM 2455 N N . TYR A 1 311 ? 7.262 -28.516 -28.844 1 97.56 311 TYR A N 1
ATOM 2456 C CA . TYR A 1 311 ? 6.664 -29.828 -29.125 1 97.56 311 TYR A CA 1
ATOM 2457 C C . TYR A 1 311 ? 6.273 -29.938 -30.594 1 97.56 311 TYR A C 1
ATOM 2459 O O . TYR A 1 311 ? 6.418 -31.016 -31.203 1 97.56 311 TYR A O 1
ATOM 2467 N N . GLU A 1 312 ? 5.844 -28.844 -31.172 1 97.38 312 GLU A N 1
ATOM 2468 C CA . GLU A 1 312 ? 5.41 -28.891 -32.562 1 97.38 312 GLU A CA 1
ATOM 2469 C C . GLU A 1 312 ? 6.586 -29.156 -33.5 1 97.38 312 GLU A C 1
ATOM 2471 O O . GLU A 1 312 ? 6.426 -29.812 -34.531 1 97.38 312 GLU A O 1
ATOM 2476 N N . GLU A 1 313 ? 7.723 -28.656 -33.156 1 97.62 313 GLU A N 1
ATOM 2477 C CA . GLU A 1 313 ? 8.93 -28.859 -33.938 1 97.62 313 GLU A CA 1
ATOM 2478 C C . GLU A 1 313 ? 9.414 -30.312 -33.844 1 97.62 313 GLU A C 1
ATOM 2480 O O . GLU A 1 313 ? 10.156 -30.781 -34.688 1 97.62 313 GLU A O 1
ATOM 2485 N N . VAL A 1 314 ? 9.07 -30.938 -32.781 1 98.12 314 VAL A N 1
ATOM 2486 C CA . VAL A 1 314 ? 9.516 -32.312 -32.5 1 98.12 314 VAL A CA 1
ATOM 2487 C C . VAL A 1 314 ? 8.617 -33.312 -33.219 1 98.12 314 VAL A C 1
ATOM 2489 O O . VAL A 1 314 ? 9.102 -34.281 -33.812 1 98.12 314 VAL A O 1
ATOM 2492 N N . ILE A 1 315 ? 7.332 -33.062 -33.219 1 98 315 ILE A N 1
ATOM 2493 C CA . ILE A 1 315 ? 6.348 -33.938 -33.812 1 98 315 ILE A CA 1
ATOM 2494 C C . ILE A 1 315 ? 6.602 -34.031 -35.312 1 98 315 ILE A C 1
ATOM 2496 O O . ILE A 1 315 ? 6.805 -33 -36 1 98 315 ILE A O 1
ATOM 2500 N N . GLY A 1 316 ? 6.605 -35.25 -35.844 1 98.12 316 GLY A N 1
ATOM 2501 C CA . GLY A 1 316 ? 6.824 -35.469 -37.281 1 98.12 316 GLY A CA 1
ATOM 2502 C C . GLY A 1 316 ? 8.266 -35.781 -37.625 1 98.12 316 GLY A C 1
ATOM 2503 O O . GLY A 1 316 ? 8.555 -36.281 -38.719 1 98.12 316 GLY A O 1
ATOM 2504 N N . ARG A 1 317 ? 9.156 -35.594 -36.688 1 98.19 317 ARG A N 1
ATOM 2505 C CA . ARG A 1 317 ? 10.562 -35.938 -36.906 1 98.19 317 ARG A CA 1
ATOM 2506 C C . ARG A 1 317 ? 10.828 -37.406 -36.594 1 98.19 317 ARG A C 1
ATOM 2508 O O . ARG A 1 317 ? 10.031 -38.031 -35.906 1 98.19 317 ARG A O 1
ATOM 2515 N N . LYS A 1 318 ? 11.984 -37.844 -37.062 1 98.25 318 LYS A N 1
ATOM 2516 C CA . LYS A 1 318 ? 12.406 -39.219 -36.812 1 98.25 318 LYS A CA 1
ATOM 2517 C C . LYS A 1 318 ? 13.516 -39.25 -35.75 1 98.25 318 LYS A C 1
ATOM 2519 O O . LYS A 1 318 ? 14.406 -38.406 -35.75 1 98.25 318 LYS A O 1
ATOM 2524 N N . VAL A 1 319 ? 13.453 -40.312 -34.969 1 98.31 319 VAL A N 1
ATOM 2525 C CA . VAL A 1 319 ? 14.531 -40.469 -34 1 98.31 319 VAL A CA 1
ATOM 2526 C C . VAL A 1 319 ? 15.688 -41.25 -34.656 1 98.31 319 VAL A C 1
ATOM 2528 O O . VAL A 1 319 ? 15.461 -42.156 -35.438 1 98.31 319 VAL A O 1
ATOM 2531 N N . ASN A 1 320 ? 16.938 -40.906 -34.281 1 98.12 320 ASN A N 1
ATOM 2532 C CA . ASN A 1 320 ? 18.094 -41.531 -34.938 1 98.12 320 ASN A CA 1
ATOM 2533 C C . ASN A 1 320 ? 18.734 -42.562 -34.031 1 98.12 320 ASN A C 1
ATOM 2535 O O . ASN A 1 320 ? 19.828 -43.062 -34.344 1 98.12 320 ASN A O 1
ATOM 2539 N N . LYS A 1 321 ? 18.094 -42.875 -32.906 1 98.25 321 LYS A N 1
ATOM 2540 C CA . LYS A 1 321 ? 18.5 -43.906 -31.984 1 98.25 321 LYS A CA 1
ATOM 2541 C C . LYS A 1 321 ? 17.297 -44.406 -31.172 1 98.25 321 LYS A C 1
ATOM 2543 O O . LYS A 1 321 ? 16.219 -43.812 -31.203 1 98.25 321 LYS A O 1
ATOM 2548 N N . ASN A 1 322 ? 17.531 -45.5 -30.562 1 98.31 322 ASN A N 1
ATOM 2549 C CA . ASN A 1 322 ? 16.516 -45.938 -29.609 1 98.31 322 ASN A CA 1
ATOM 2550 C C . ASN A 1 322 ? 16.453 -45 -28.391 1 98.31 322 ASN A C 1
ATOM 2552 O O . ASN A 1 322 ? 17.484 -44.594 -27.891 1 98.31 322 ASN A O 1
ATOM 2556 N N . ILE A 1 323 ? 15.266 -44.594 -28.016 1 97.94 323 ILE A N 1
ATOM 2557 C CA . ILE A 1 323 ? 15.055 -43.781 -26.828 1 97.94 323 ILE A CA 1
ATOM 2558 C C . ILE A 1 323 ? 14.094 -44.5 -25.875 1 97.94 323 ILE A C 1
ATOM 2560 O O . ILE A 1 323 ? 12.961 -44.844 -26.25 1 97.94 323 ILE A O 1
ATOM 2564 N N . ASP A 1 324 ? 14.5 -44.781 -24.641 1 97.5 324 ASP A N 1
ATOM 2565 C CA . ASP A 1 324 ? 13.688 -45.5 -23.656 1 97.5 324 ASP A CA 1
ATOM 2566 C C . ASP A 1 324 ? 12.562 -44.594 -23.125 1 97.5 324 ASP A C 1
ATOM 2568 O O . ASP A 1 324 ? 12.703 -43.375 -23.062 1 97.5 324 ASP A O 1
ATOM 2572 N N . VAL A 1 325 ? 11.5 -45.281 -22.766 1 96.88 325 VAL A N 1
ATOM 2573 C CA . VAL A 1 325 ? 10.406 -44.562 -22.094 1 96.88 325 VAL A CA 1
ATOM 2574 C C . VAL A 1 325 ? 10.945 -43.781 -20.906 1 96.88 325 VAL A C 1
ATOM 2576 O O . VAL A 1 325 ? 11.875 -44.219 -20.234 1 96.88 325 VAL A O 1
ATOM 2579 N N . ASP A 1 326 ? 10.453 -42.562 -20.719 1 96.19 326 ASP A N 1
ATOM 2580 C CA . ASP A 1 326 ? 10.734 -41.719 -19.578 1 96.19 326 ASP A CA 1
ATOM 2581 C C . ASP A 1 326 ? 12.094 -41.031 -19.734 1 96.19 326 ASP A C 1
ATOM 2583 O O . ASP A 1 326 ? 12.57 -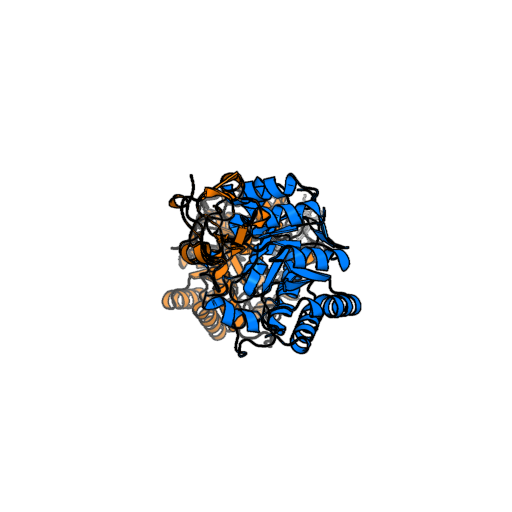40.375 -18.797 1 96.19 326 ASP A O 1
ATOM 2587 N N . SER A 1 327 ? 12.695 -41.125 -20.938 1 96.44 327 SER A N 1
ATOM 2588 C CA . SER A 1 327 ? 13.969 -40.469 -21.188 1 96.44 327 SER A CA 1
ATOM 2589 C C . SER A 1 327 ? 13.75 -39.125 -21.891 1 96.44 327 SER A C 1
ATOM 2591 O O . SER A 1 327 ? 12.859 -39 -22.734 1 96.44 327 SER A O 1
ATOM 2593 N N . PRO A 1 328 ? 14.625 -38.188 -21.578 1 97.31 328 PRO A N 1
ATOM 2594 C CA . PRO A 1 328 ? 14.539 -36.906 -22.281 1 97.31 328 PRO A CA 1
ATOM 2595 C C . PRO A 1 328 ? 14.852 -37.031 -23.766 1 97.31 328 PRO A C 1
ATOM 2597 O O . PRO A 1 328 ? 15.672 -37.844 -24.172 1 97.31 328 PRO A O 1
ATOM 2600 N N . ILE A 1 329 ? 14.156 -36.312 -24.531 1 98.19 329 ILE A N 1
ATOM 2601 C CA . ILE A 1 329 ? 14.445 -36.188 -25.969 1 98.19 329 ILE A CA 1
ATOM 2602 C C . ILE A 1 329 ? 15.297 -34.938 -26.219 1 98.19 329 ILE A C 1
ATOM 2604 O O . ILE A 1 329 ? 14.977 -33.844 -25.734 1 98.19 329 ILE A O 1
ATOM 2608 N N . HIS A 1 330 ? 16.391 -35.094 -26.953 1 98.25 330 HIS A N 1
ATOM 2609 C CA . HIS A 1 330 ? 17.297 -34 -27.328 1 98.25 330 HIS A CA 1
ATOM 2610 C C . HIS A 1 330 ? 17.234 -33.75 -28.828 1 98.25 330 HIS A C 1
ATOM 2612 O O . HIS A 1 330 ? 16.828 -34.594 -29.609 1 98.25 330 HIS A O 1
ATOM 2618 N N . TRP A 1 331 ? 17.578 -32.531 -29.172 1 98.06 331 TRP A N 1
ATOM 2619 C CA . TRP A 1 331 ? 17.562 -32.188 -30.578 1 98.06 331 TRP A CA 1
ATOM 2620 C C . TRP A 1 331 ? 18.438 -33.125 -31.391 1 98.06 331 TRP A C 1
ATOM 2622 O O . TRP A 1 331 ? 18.109 -33.5 -32.531 1 98.06 331 TRP A O 1
ATOM 2632 N N . GLU A 1 332 ? 19.531 -33.562 -30.797 1 97.62 332 GLU A N 1
ATOM 2633 C CA . GLU A 1 332 ? 20.5 -34.406 -31.484 1 97.62 332 GLU A CA 1
ATOM 2634 C C . GLU A 1 332 ? 19.922 -35.812 -31.734 1 97.62 332 GLU A C 1
ATOM 2636 O O . GLU A 1 332 ? 20.484 -36.562 -32.531 1 97.62 332 GLU A O 1
ATOM 2641 N N . ASP A 1 333 ? 18.875 -36.125 -31.016 1 98 333 ASP A N 1
ATOM 2642 C CA . ASP A 1 333 ? 18.25 -37.438 -31.188 1 98 333 ASP A CA 1
ATOM 2643 C C . ASP A 1 333 ? 17.359 -37.438 -32.438 1 98 333 ASP A C 1
ATOM 2645 O O . ASP A 1 333 ? 16.859 -38.5 -32.844 1 98 333 ASP A O 1
ATOM 2649 N N . LEU A 1 334 ? 17.172 -36.25 -33.062 1 97.88 334 LEU A N 1
ATOM 2650 C CA . LEU A 1 334 ? 16.156 -36.125 -34.094 1 97.88 334 LEU A CA 1
ATOM 2651 C C . LEU A 1 334 ? 16.781 -35.844 -35.438 1 97.88 334 LEU A C 1
ATOM 2653 O O . LEU A 1 334 ? 17.828 -35.219 -35.531 1 97.88 334 LEU A O 1
ATOM 2657 N N . ILE A 1 335 ? 16.078 -36.406 -36.406 1 94.5 335 ILE A N 1
ATOM 2658 C CA . ILE A 1 335 ? 16.453 -36.188 -37.812 1 94.5 335 ILE A CA 1
ATOM 2659 C C . ILE A 1 335 ? 15.352 -35.375 -38.5 1 94.5 335 ILE A C 1
ATOM 2661 O O . ILE A 1 335 ? 14.164 -35.656 -38.312 1 94.5 335 ILE A O 1
ATOM 2665 N N . MET B 1 1 ? -9.688 -1.337 -19.578 1 82.81 1 MET B N 1
ATOM 2666 C CA . MET B 1 1 ? -9.523 -2.709 -19.094 1 82.81 1 MET B CA 1
ATOM 2667 C C . MET B 1 1 ? -10.867 -3.424 -19.031 1 82.81 1 MET B C 1
ATOM 2669 O O . MET B 1 1 ? -11.852 -2.869 -18.531 1 82.81 1 MET B O 1
ATOM 2673 N N . ASN B 1 2 ? -10.93 -4.578 -19.609 1 88.5 2 ASN B N 1
ATOM 2674 C CA . ASN B 1 2 ? -12.164 -5.359 -19.562 1 88.5 2 ASN B CA 1
ATOM 2675 C C . ASN B 1 2 ? -12.242 -6.219 -18.312 1 88.5 2 ASN B C 1
ATOM 2677 O O . ASN B 1 2 ? -11.266 -6.871 -17.938 1 88.5 2 ASN B O 1
ATOM 2681 N N . ASP B 1 3 ? -13.336 -6.059 -17.609 1 96.69 3 ASP B N 1
ATOM 2682 C CA . ASP B 1 3 ? -13.594 -6.941 -16.469 1 96.69 3 ASP B CA 1
ATOM 2683 C C . ASP B 1 3 ? -13.68 -8.398 -16.922 1 96.69 3 ASP B C 1
ATOM 2685 O O . ASP B 1 3 ? -13.984 -8.68 -18.078 1 96.69 3 ASP B O 1
ATOM 2689 N N . ILE B 1 4 ? -13.375 -9.258 -16.094 1 98.31 4 ILE B N 1
ATOM 2690 C CA . ILE B 1 4 ? -13.617 -10.672 -16.328 1 98.31 4 ILE B CA 1
ATOM 2691 C C . ILE B 1 4 ? -14.547 -11.234 -15.258 1 98.31 4 ILE B C 1
ATOM 2693 O O . ILE B 1 4 ? -14.789 -10.586 -14.242 1 98.31 4 ILE B O 1
ATOM 2697 N N . LYS B 1 5 ? -15.055 -12.391 -15.586 1 97.94 5 LYS B N 1
ATOM 2698 C CA . LYS B 1 5 ? -15.969 -13.039 -14.656 1 97.94 5 LYS B CA 1
ATOM 2699 C C . LYS B 1 5 ? -15.508 -14.453 -14.32 1 97.94 5 LYS B C 1
ATOM 2701 O O . LYS B 1 5 ? -15.234 -15.25 -15.219 1 97.94 5 LYS B O 1
ATOM 2706 N N . ILE B 1 6 ? -15.336 -14.75 -13.055 1 98.12 6 ILE B N 1
ATOM 2707 C CA . ILE B 1 6 ? -15.07 -16.094 -12.562 1 98.12 6 ILE B CA 1
ATOM 2708 C C . ILE B 1 6 ? -16.156 -16.5 -11.562 1 98.12 6 ILE B C 1
ATOM 2710 O O . ILE B 1 6 ? -16.219 -15.953 -10.461 1 98.12 6 ILE B O 1
ATOM 2714 N N . GLY B 1 7 ? -16.938 -17.422 -11.93 1 96.5 7 GLY B N 1
ATOM 2715 C CA . GLY B 1 7 ? -18.125 -17.688 -11.141 1 96.5 7 GLY B CA 1
ATOM 2716 C C . GLY B 1 7 ? -19.016 -16.484 -10.977 1 96.5 7 GLY B C 1
ATOM 2717 O O . GLY B 1 7 ? -19.406 -15.859 -11.961 1 96.5 7 GLY B O 1
ATOM 2718 N N . ASN B 1 8 ? -19.281 -16.188 -9.789 1 96.56 8 ASN B N 1
ATOM 2719 C CA . ASN B 1 8 ? -20.156 -15.047 -9.523 1 96.56 8 ASN B CA 1
ATOM 2720 C C . ASN B 1 8 ? -19.359 -13.789 -9.172 1 96.56 8 ASN B C 1
ATOM 2722 O O . ASN B 1 8 ? -19.938 -12.805 -8.695 1 96.56 8 ASN B O 1
ATOM 2726 N N . LYS B 1 9 ? -18.078 -13.852 -9.414 1 97.88 9 LYS B N 1
ATOM 2727 C CA . LYS B 1 9 ? -17.219 -12.719 -9.07 1 97.88 9 LYS B CA 1
ATOM 2728 C C . LYS B 1 9 ? -16.797 -11.953 -10.312 1 97.88 9 LYS B C 1
ATOM 2730 O O . LYS B 1 9 ? -16.375 -12.547 -11.305 1 97.88 9 LYS B O 1
ATOM 2735 N N . ILE B 1 10 ? -17 -10.688 -10.273 1 98.56 10 ILE B N 1
ATOM 2736 C CA . ILE B 1 10 ? -16.469 -9.805 -11.312 1 98.56 10 ILE B CA 1
ATOM 2737 C C . ILE B 1 10 ? -15.141 -9.219 -10.867 1 98.56 10 ILE B C 1
ATOM 2739 O O . ILE B 1 10 ? -15.008 -8.734 -9.742 1 98.56 10 ILE B O 1
ATOM 2743 N N . ILE B 1 11 ? -14.141 -9.367 -11.711 1 98.62 11 ILE B N 1
ATOM 2744 C CA . ILE B 1 11 ? -12.789 -8.922 -11.398 1 98.62 11 ILE B CA 1
ATOM 2745 C C . ILE B 1 11 ? -12.375 -7.801 -12.352 1 98.62 11 ILE B C 1
ATOM 2747 O O . ILE B 1 11 ? -12.422 -7.969 -13.57 1 98.62 11 ILE B O 1
ATOM 2751 N N . GLY B 1 12 ? -12.016 -6.691 -11.781 1 97.94 12 GLY B N 1
ATOM 2752 C CA . GLY B 1 12 ? -11.625 -5.512 -12.531 1 97.94 12 GLY B CA 1
ATOM 2753 C C . GLY B 1 12 ? -11.344 -4.309 -11.648 1 97.94 12 GLY B C 1
ATOM 2754 O O . GLY B 1 12 ? -11.398 -4.406 -10.422 1 97.94 12 GLY B O 1
ATOM 2755 N N . ASN B 1 13 ? -11.086 -3.166 -12.273 1 95.38 13 ASN B N 1
ATOM 2756 C CA . ASN B 1 13 ? -10.586 -1.987 -11.57 1 95.38 13 ASN B CA 1
ATOM 2757 C C . ASN B 1 13 ? -11.648 -1.389 -10.656 1 95.38 13 ASN B C 1
ATOM 2759 O O . ASN B 1 13 ? -11.32 -0.727 -9.664 1 95.38 13 ASN B O 1
ATOM 2763 N N . THR B 1 14 ? -12.906 -1.607 -10.922 1 95.75 14 THR B N 1
ATOM 2764 C CA . THR B 1 14 ? -13.961 -0.966 -10.141 1 95.75 14 THR B CA 1
ATOM 2765 C C . THR B 1 14 ? -14.609 -1.963 -9.188 1 95.75 14 THR B C 1
ATOM 2767 O O . THR B 1 14 ? -15.688 -1.701 -8.641 1 95.75 14 THR B O 1
ATOM 2770 N N . HIS B 1 15 ? -13.984 -3.148 -9.062 1 98 15 HIS B N 1
ATOM 2771 C CA . HIS B 1 15 ? -14.5 -4.203 -8.195 1 98 15 HIS B CA 1
ATOM 2772 C C . HIS B 1 15 ? -13.492 -4.555 -7.102 1 98 15 HIS B C 1
ATOM 2774 O O . HIS B 1 15 ? -12.305 -4.27 -7.234 1 98 15 HIS B O 1
ATOM 2780 N N . PRO B 1 16 ? -13.969 -5.078 -5.98 1 98.19 16 PRO B N 1
ATOM 2781 C CA . PRO B 1 16 ? -13.047 -5.484 -4.914 1 98.19 16 PRO B CA 1
ATOM 2782 C C . PRO B 1 16 ? -12 -6.484 -5.391 1 98.19 16 PRO B C 1
ATOM 2784 O O . PRO B 1 16 ? -12.281 -7.324 -6.246 1 98.19 16 PRO B O 1
ATOM 2787 N N . CYS B 1 17 ? -10.859 -6.387 -4.844 1 98.88 17 CYS B N 1
ATOM 2788 C CA . CYS B 1 17 ? -9.781 -7.32 -5.133 1 98.88 17 CYS B CA 1
ATOM 2789 C C . CYS B 1 17 ? -10.227 -8.758 -4.879 1 98.88 17 CYS B C 1
ATOM 2791 O O . CYS B 1 17 ? -10.844 -9.055 -3.857 1 98.88 17 CYS B O 1
ATOM 2793 N N . PHE B 1 18 ? -10 -9.602 -5.848 1 98.94 18 PHE B N 1
ATOM 2794 C CA . PHE B 1 18 ? -10.258 -11.031 -5.719 1 98.94 18 PHE B CA 1
ATOM 2795 C C . PHE B 1 18 ? -9.117 -11.727 -4.984 1 98.94 18 PHE B C 1
ATOM 2797 O O . PHE B 1 18 ? -7.996 -11.805 -5.496 1 98.94 18 PHE B O 1
ATOM 2804 N N . ILE B 1 19 ? -9.359 -12.242 -3.781 1 98.94 19 ILE B N 1
ATOM 2805 C CA . ILE B 1 19 ? -8.305 -12.797 -2.932 1 98.94 19 ILE B CA 1
ATOM 2806 C C . ILE B 1 19 ? -8.359 -14.32 -2.965 1 98.94 19 ILE B C 1
ATOM 2808 O O . ILE B 1 19 ? -9.367 -14.922 -2.596 1 98.94 19 ILE B O 1
ATOM 2812 N N . ILE B 1 20 ? -7.25 -14.883 -3.393 1 98.94 20 ILE B N 1
ATOM 2813 C CA . ILE B 1 20 ? -7.098 -16.328 -3.467 1 98.94 20 ILE B CA 1
ATOM 2814 C C . ILE B 1 20 ? -6.176 -16.812 -2.348 1 98.94 20 ILE B C 1
ATOM 2816 O O . ILE B 1 20 ? -4.988 -16.484 -2.328 1 98.94 20 ILE B O 1
ATOM 2820 N N . ALA B 1 21 ? -6.746 -17.578 -1.416 1 98.94 21 ALA B N 1
ATOM 2821 C CA . ALA B 1 21 ? -5.93 -18.281 -0.426 1 98.94 21 ALA B CA 1
ATOM 2822 C C . ALA B 1 21 ? -5.301 -19.531 -1.02 1 98.94 21 ALA B C 1
ATOM 2824 O O . ALA B 1 21 ? -5.988 -20.531 -1.252 1 98.94 21 ALA B O 1
ATOM 2825 N N . GLU B 1 22 ? -4.035 -19.469 -1.186 1 98.75 22 GLU B N 1
ATOM 2826 C CA . GLU B 1 22 ? -3.322 -20.578 -1.81 1 98.75 22 GLU B CA 1
ATOM 2827 C C . GLU B 1 22 ? -2.877 -21.609 -0.769 1 98.75 22 GLU B C 1
ATOM 2829 O O . GLU B 1 22 ? -1.887 -21.391 -0.066 1 98.75 22 GLU B O 1
ATOM 2834 N N . ALA B 1 23 ? -3.479 -22.734 -0.79 1 98.31 23 ALA B N 1
ATOM 2835 C CA . ALA B 1 23 ? -3.129 -23.812 0.134 1 98.31 23 ALA B CA 1
ATOM 2836 C C . ALA B 1 23 ? -1.938 -24.609 -0.383 1 98.31 23 ALA B C 1
ATOM 2838 O O . ALA B 1 23 ? -1.16 -25.156 0.404 1 98.31 23 ALA B O 1
ATOM 2839 N N . GLY B 1 24 ? -1.85 -24.594 -1.709 1 96.19 24 GLY B N 1
ATOM 2840 C CA . GLY B 1 24 ? -0.773 -25.375 -2.291 1 96.19 24 GLY B CA 1
ATOM 2841 C C . GLY B 1 24 ? -0.723 -26.797 -1.772 1 96.19 24 GLY B C 1
ATOM 2842 O O . GLY B 1 24 ? -1.728 -27.516 -1.803 1 96.19 24 GLY B O 1
ATOM 2843 N N . SER B 1 25 ? 0.406 -27.203 -1.296 1 95.06 25 SER B N 1
ATOM 2844 C CA . SER B 1 25 ? 0.614 -28.547 -0.781 1 95.06 25 SER B CA 1
ATOM 2845 C C . SER B 1 25 ? 0.516 -28.578 0.74 1 95.06 25 SER B C 1
ATOM 2847 O O . SER B 1 25 ? 0.869 -29.578 1.369 1 95.06 25 SER B O 1
ATOM 2849 N N . ASN B 1 26 ? 0.013 -27.516 1.347 1 97.38 26 ASN B N 1
ATOM 2850 C CA . ASN B 1 26 ? 0.025 -27.406 2.801 1 97.38 26 ASN B CA 1
ATOM 2851 C C . ASN B 1 26 ? -1.019 -28.312 3.443 1 97.38 26 ASN B C 1
ATOM 2853 O O . ASN B 1 26 ? -1.164 -28.328 4.668 1 97.38 26 ASN B O 1
ATOM 2857 N N . HIS B 1 27 ? -1.729 -29.094 2.656 1 97.25 27 HIS B N 1
ATOM 2858 C CA . HIS B 1 27 ? -2.604 -30.141 3.158 1 97.25 27 HIS B CA 1
ATOM 2859 C C . HIS B 1 27 ? -1.799 -31.375 3.588 1 97.25 27 HIS B C 1
ATOM 2861 O O . HIS B 1 27 ? -2.322 -32.25 4.27 1 97.25 27 HIS B O 1
ATOM 2867 N N . ASN B 1 28 ? -0.595 -31.453 3.158 1 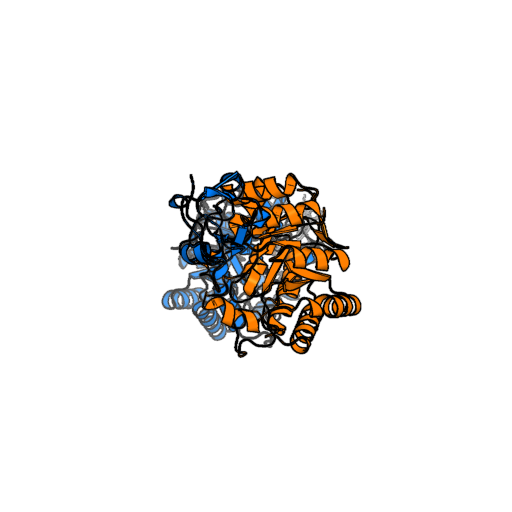95.19 28 ASN B N 1
ATOM 2868 C CA . ASN B 1 28 ? 0.347 -32.5 3.576 1 95.19 28 ASN B CA 1
ATOM 2869 C C . ASN B 1 28 ? -0.194 -33.875 3.295 1 95.19 28 ASN B C 1
ATOM 2871 O O . ASN B 1 28 ? -0.056 -34.781 4.121 1 95.19 28 ASN B O 1
ATOM 2875 N N . GLY B 1 29 ? -0.932 -34.094 2.262 1 94.19 29 GLY B N 1
ATOM 2876 C CA . GLY B 1 29 ? -1.419 -35.406 1.831 1 94.19 29 GLY B CA 1
ATOM 2877 C C . GLY B 1 29 ? -2.588 -35.906 2.658 1 94.19 29 GLY B C 1
ATOM 2878 O O . GLY B 1 29 ? -2.912 -37.094 2.623 1 94.19 29 GLY B O 1
ATOM 2879 N N . ASP B 1 30 ? -3.178 -34.969 3.396 1 96.06 30 ASP B N 1
ATOM 2880 C CA . ASP B 1 30 ? -4.301 -35.312 4.266 1 96.06 30 ASP B CA 1
ATOM 2881 C C . ASP B 1 30 ? -5.531 -34.5 3.926 1 96.06 30 ASP B C 1
ATOM 2883 O O . ASP B 1 30 ? -5.523 -33.25 4.086 1 96.06 30 ASP B O 1
ATOM 2887 N N . ILE B 1 31 ? -6.652 -35.156 3.549 1 97.56 31 ILE B N 1
ATOM 2888 C CA . ILE B 1 31 ? -7.855 -34.469 3.096 1 97.56 31 ILE B CA 1
ATOM 2889 C C . ILE B 1 31 ? -8.492 -33.719 4.266 1 97.56 31 ILE B C 1
ATOM 2891 O O . ILE B 1 31 ? -9.117 -32.688 4.07 1 97.56 31 ILE B O 1
ATOM 2895 N N . LYS B 1 32 ? -8.305 -34.25 5.5 1 98.19 32 LYS B N 1
ATOM 2896 C CA . LYS B 1 32 ? -8.828 -33.531 6.66 1 98.19 32 LYS B CA 1
ATOM 2897 C C . LYS B 1 32 ? -8.117 -32.188 6.848 1 98.19 32 LYS B C 1
ATOM 2899 O O . LYS B 1 32 ? -8.758 -31.172 7.156 1 98.19 32 LYS B O 1
ATOM 2904 N N . GLN B 1 33 ? -6.844 -32.25 6.668 1 97.94 33 GLN B N 1
ATOM 2905 C CA . GLN B 1 33 ? -6.082 -31.016 6.734 1 97.94 33 GLN B CA 1
ATOM 2906 C C . GLN B 1 33 ? -6.469 -30.062 5.602 1 97.94 33 GLN B C 1
ATOM 2908 O O . GLN B 1 33 ? -6.527 -28.844 5.793 1 97.94 33 GLN B O 1
ATOM 2913 N N . ALA B 1 34 ? -6.723 -30.609 4.441 1 98.5 34 ALA B N 1
ATOM 2914 C CA . ALA B 1 34 ? -7.199 -29.797 3.328 1 98.5 34 ALA B CA 1
ATOM 2915 C C . ALA B 1 34 ? -8.492 -29.078 3.689 1 98.5 34 ALA B C 1
ATOM 2917 O O . ALA B 1 34 ? -8.648 -27.891 3.396 1 98.5 34 ALA B O 1
ATOM 2918 N N . LYS B 1 35 ? -9.375 -29.797 4.316 1 98.81 35 LYS B N 1
ATOM 2919 C CA . LYS B 1 35 ? -10.648 -29.203 4.723 1 98.81 35 LYS B CA 1
ATOM 2920 C C . LYS B 1 35 ? -10.438 -28.125 5.785 1 98.81 35 LYS B C 1
ATOM 2922 O O . LYS B 1 35 ? -11.117 -27.094 5.785 1 98.81 35 LYS B O 1
ATOM 2927 N N . GLU B 1 36 ? -9.516 -28.375 6.68 1 98.81 36 GLU B N 1
ATOM 2928 C CA . GLU B 1 36 ? -9.18 -27.359 7.676 1 98.81 36 GLU B CA 1
ATOM 2929 C C . GLU B 1 36 ? -8.672 -26.078 7.016 1 98.81 36 GLU B C 1
ATOM 2931 O O . GLU B 1 36 ? -9.016 -24.969 7.441 1 98.81 36 GLU B O 1
ATOM 2936 N N . LEU B 1 37 ? -7.875 -26.234 6.027 1 98.88 37 LEU B N 1
ATOM 2937 C CA . LEU B 1 37 ? -7.379 -25.078 5.277 1 98.88 37 LEU B CA 1
ATOM 2938 C C . LEU B 1 37 ? -8.531 -24.312 4.633 1 98.88 37 LEU B C 1
ATOM 2940 O O . LEU B 1 37 ? -8.531 -23.078 4.629 1 98.88 37 LEU B O 1
ATOM 2944 N N . VAL B 1 38 ? -9.5 -25.047 4.113 1 98.94 38 VAL B N 1
ATOM 2945 C CA . VAL B 1 38 ? -10.68 -24.391 3.553 1 98.94 38 VAL B CA 1
ATOM 2946 C C . VAL B 1 38 ? -11.367 -23.547 4.625 1 98.94 38 VAL B C 1
ATOM 2948 O O . VAL B 1 38 ? -11.719 -22.391 4.383 1 98.94 38 VAL B O 1
ATOM 2951 N N . ASP B 1 39 ? -11.5 -24.109 5.809 1 98.94 39 ASP B N 1
ATOM 2952 C CA . ASP B 1 39 ? -12.156 -23.406 6.898 1 98.94 39 ASP B CA 1
ATOM 2953 C C . ASP B 1 39 ? -11.406 -22.125 7.254 1 98.94 39 ASP B C 1
ATOM 2955 O O . ASP B 1 39 ? -12.023 -21.078 7.5 1 98.94 39 ASP B O 1
ATOM 2959 N N . ILE B 1 40 ? -10.102 -22.188 7.277 1 98.94 40 ILE B N 1
ATOM 2960 C CA . ILE B 1 40 ? -9.266 -21.047 7.586 1 98.94 40 ILE B CA 1
ATOM 2961 C C . ILE B 1 40 ? -9.469 -19.953 6.527 1 98.94 40 ILE B C 1
ATOM 2963 O O . ILE B 1 40 ? -9.609 -18.781 6.855 1 98.94 40 ILE B O 1
ATOM 2967 N N . ALA B 1 41 ? -9.484 -20.359 5.258 1 98.94 41 ALA B N 1
ATOM 2968 C CA . ALA B 1 41 ? -9.68 -19.422 4.164 1 98.94 41 ALA B CA 1
ATOM 2969 C C . ALA B 1 41 ? -11.047 -18.75 4.262 1 98.94 41 ALA B C 1
ATOM 2971 O O . ALA B 1 41 ? -11.172 -17.531 4.035 1 98.94 41 ALA B O 1
ATOM 2972 N N . VAL B 1 42 ? -12.078 -19.531 4.598 1 98.94 42 VAL B N 1
ATOM 2973 C CA . VAL B 1 42 ? -13.43 -19.016 4.758 1 98.94 42 VAL B CA 1
ATOM 2974 C C . VAL B 1 42 ? -13.469 -17.984 5.895 1 98.94 42 VAL B C 1
ATOM 2976 O O . VAL B 1 42 ? -13.992 -16.891 5.734 1 98.94 42 VAL B O 1
ATOM 2979 N N . GLU B 1 43 ? -12.883 -18.406 7 1 98.88 43 GLU B N 1
ATOM 2980 C CA . GLU B 1 43 ? -12.875 -17.531 8.164 1 98.88 43 GLU B CA 1
ATOM 2981 C C . GLU B 1 43 ? -12.148 -16.219 7.863 1 98.88 43 GLU B C 1
ATOM 2983 O O . GLU B 1 43 ? -12.531 -15.156 8.359 1 98.88 43 GLU B O 1
ATOM 2988 N N . ALA B 1 44 ? -11.148 -16.25 7.07 1 98.88 44 ALA B N 1
ATOM 2989 C CA . ALA B 1 44 ? -10.344 -15.078 6.734 1 98.88 44 ALA B CA 1
ATOM 2990 C C . ALA B 1 44 ? -11.102 -14.148 5.789 1 98.88 44 ALA B C 1
ATOM 2992 O O . ALA B 1 44 ? -10.758 -12.969 5.664 1 98.88 44 ALA B O 1
ATOM 2993 N N . GLY B 1 45 ? -12.078 -14.68 5.043 1 98.81 45 GLY B N 1
ATOM 2994 C CA . GLY B 1 45 ? -12.852 -13.875 4.109 1 98.81 45 GLY B CA 1
ATOM 2995 C C . GLY B 1 45 ? -12.281 -13.891 2.703 1 98.81 45 GLY B C 1
ATOM 2996 O O . GLY B 1 45 ? -12.555 -12.984 1.91 1 98.81 45 GLY B O 1
ATOM 2997 N N . ALA B 1 46 ? -11.484 -14.922 2.363 1 98.88 46 ALA B N 1
ATOM 2998 C CA . ALA B 1 46 ? -10.977 -15.055 1.002 1 98.88 46 ALA B CA 1
ATOM 2999 C C . ALA B 1 46 ? -12.102 -15.367 0.021 1 98.88 46 ALA B C 1
ATOM 3001 O O . ALA B 1 46 ? -13.148 -15.883 0.413 1 98.88 46 ALA B O 1
ATOM 3002 N N . ASN B 1 47 ? -11.875 -14.992 -1.235 1 98.88 47 ASN B N 1
ATOM 3003 C CA . ASN B 1 47 ? -12.875 -15.266 -2.262 1 98.88 47 ASN B CA 1
ATOM 3004 C C . ASN B 1 47 ? -12.781 -16.703 -2.773 1 98.88 47 ASN B C 1
ATOM 3006 O O . ASN B 1 47 ? -13.781 -17.297 -3.168 1 98.88 47 ASN B O 1
ATOM 3010 N N . ALA B 1 48 ? -11.555 -17.219 -2.74 1 98.88 48 ALA B N 1
ATOM 3011 C CA . ALA B 1 48 ? -11.297 -18.578 -3.232 1 98.88 48 ALA B CA 1
ATOM 3012 C C . ALA B 1 48 ? -10.18 -19.25 -2.434 1 98.88 48 ALA B C 1
ATOM 3014 O O . ALA B 1 48 ? -9.336 -18.562 -1.845 1 98.88 48 ALA B O 1
ATOM 3015 N N . VAL B 1 49 ? -10.25 -20.516 -2.361 1 98.88 49 VAL B N 1
ATOM 3016 C CA . VAL B 1 49 ? -9.141 -21.344 -1.903 1 98.88 49 VAL B CA 1
ATOM 3017 C C . VAL B 1 49 ? -8.586 -22.156 -3.07 1 98.88 49 VAL B C 1
ATOM 3019 O O . VAL B 1 49 ? -9.344 -22.672 -3.893 1 98.88 49 VAL B O 1
ATOM 3022 N N . LYS B 1 50 ? -7.309 -22.125 -3.166 1 98.75 50 LYS B N 1
ATOM 3023 C CA . LYS B 1 50 ? -6.695 -22.781 -4.32 1 98.75 50 LYS B CA 1
ATOM 3024 C C . LYS B 1 50 ? -5.758 -23.906 -3.889 1 98.75 50 LYS B C 1
ATOM 3026 O O . LYS B 1 50 ? -5.023 -23.766 -2.908 1 98.75 50 LYS B O 1
ATOM 3031 N N . PHE B 1 51 ? -5.812 -24.969 -4.562 1 98.25 51 PHE B N 1
ATOM 3032 C CA . PHE B 1 51 ? -4.895 -26.094 -4.426 1 98.25 51 PHE B CA 1
ATOM 3033 C C . PHE B 1 51 ? -4.16 -26.359 -5.734 1 98.25 51 PHE B C 1
ATOM 3035 O O . PHE B 1 51 ? -4.242 -25.562 -6.668 1 98.25 51 PHE B O 1
ATOM 3042 N N . GLN B 1 52 ? -3.367 -27.375 -5.75 1 97.44 52 GLN B N 1
ATOM 3043 C CA . GLN B 1 52 ? -2.605 -27.766 -6.93 1 97.44 52 GLN B CA 1
ATOM 3044 C C . GLN B 1 52 ? -2.861 -29.234 -7.289 1 97.44 52 GLN B C 1
ATOM 3046 O O . GLN B 1 52 ? -2.582 -30.125 -6.496 1 97.44 52 GLN B O 1
ATOM 3051 N N . THR B 1 53 ? -3.342 -29.453 -8.484 1 97.06 53 THR B N 1
ATOM 3052 C CA . THR B 1 53 ? -3.705 -30.812 -8.891 1 97.06 53 THR B CA 1
ATOM 3053 C C . THR B 1 53 ? -2.629 -31.406 -9.789 1 97.06 53 THR B C 1
ATOM 3055 O O . THR B 1 53 ? -2.51 -31.031 -10.961 1 97.06 53 THR B O 1
ATOM 3058 N N . PHE B 1 54 ? -1.906 -32.312 -9.227 1 95.25 54 PHE B N 1
ATOM 3059 C CA . PHE B 1 54 ? -0.898 -33.031 -10 1 95.25 54 PHE B CA 1
ATOM 3060 C C . PHE B 1 54 ? -0.72 -34.469 -9.469 1 95.25 54 PHE B C 1
ATOM 3062 O O . PHE B 1 54 ? -1.097 -34.75 -8.336 1 95.25 54 PHE B O 1
ATOM 3069 N N . THR B 1 55 ? -0.307 -35.312 -10.32 1 94.31 55 THR B N 1
ATOM 3070 C CA . THR B 1 55 ? 0.313 -36.594 -9.922 1 94.31 55 THR B CA 1
ATOM 3071 C C . THR B 1 55 ? 1.822 -36.531 -10.141 1 94.31 55 THR B C 1
ATOM 3073 O O . THR B 1 55 ? 2.297 -35.938 -11.109 1 94.31 55 THR B O 1
ATOM 3076 N N . ALA B 1 56 ? 2.518 -37.188 -9.227 1 94.94 56 ALA B N 1
ATOM 3077 C CA . ALA B 1 56 ? 3.975 -37.094 -9.258 1 94.94 56 ALA B CA 1
ATOM 3078 C C . ALA B 1 56 ? 4.516 -37.531 -10.625 1 94.94 56 ALA B C 1
ATOM 3080 O O . ALA B 1 56 ? 5.371 -36.844 -11.195 1 94.94 56 ALA B O 1
ATOM 3081 N N . ASP B 1 57 ? 3.895 -38.531 -11.258 1 93.44 57 ASP B N 1
ATOM 3082 C CA . ASP B 1 57 ? 4.418 -39.125 -12.477 1 93.44 57 ASP B CA 1
ATOM 3083 C C . ASP B 1 57 ? 4.109 -38.25 -13.695 1 93.44 57 ASP B C 1
ATOM 3085 O O . ASP B 1 57 ? 4.672 -38.469 -14.773 1 93.44 57 ASP B O 1
ATOM 3089 N N . LYS B 1 58 ? 3.242 -37.281 -13.492 1 94.25 58 LYS B N 1
ATOM 3090 C CA . LYS B 1 58 ? 2.941 -36.344 -14.578 1 94.25 58 LYS B CA 1
ATOM 3091 C C . LYS B 1 58 ? 3.67 -35.031 -14.383 1 94.25 58 LYS B C 1
ATOM 3093 O O . LYS B 1 58 ? 3.67 -34.188 -15.273 1 94.25 58 LYS B O 1
ATOM 3098 N N . LEU B 1 59 ? 4.266 -34.906 -13.242 1 96 59 LEU B N 1
ATOM 3099 C CA . LEU B 1 59 ? 4.988 -33.688 -12.945 1 96 59 LEU B CA 1
ATOM 3100 C C . LEU B 1 59 ? 6.488 -33.875 -13.133 1 96 59 LEU B C 1
ATOM 3102 O O . LEU B 1 59 ? 7.172 -33 -13.664 1 96 59 LEU B O 1
ATOM 3106 N N . PHE B 1 60 ? 7.008 -35.031 -12.75 1 95.94 60 PHE B N 1
ATOM 3107 C CA . PHE B 1 60 ? 8.414 -35.375 -12.867 1 95.94 60 PHE B CA 1
ATOM 3108 C C . PHE B 1 60 ? 8.57 -36.75 -13.523 1 95.94 60 PHE B C 1
ATOM 3110 O O . PHE B 1 60 ? 7.676 -37.594 -13.43 1 95.94 60 PHE B O 1
ATOM 3117 N N . SER B 1 61 ? 9.734 -36.875 -14.078 1 93.12 61 SER B N 1
ATOM 3118 C CA . SER B 1 61 ? 10.039 -38.219 -14.562 1 93.12 61 SER B CA 1
ATOM 3119 C C . SER B 1 61 ? 10.07 -39.25 -13.414 1 93.12 61 SER B C 1
ATOM 3121 O O . SER B 1 61 ? 10.422 -38.875 -12.289 1 93.12 61 SER B O 1
ATOM 3123 N N . LYS B 1 62 ? 9.75 -40.406 -13.664 1 92.5 62 LYS B N 1
ATOM 3124 C CA . LYS B 1 62 ? 9.625 -41.469 -12.648 1 92.5 62 LYS B CA 1
ATOM 3125 C C . LYS B 1 62 ? 10.953 -41.688 -11.938 1 92.5 62 LYS B C 1
ATOM 3127 O O . LYS B 1 62 ? 10.977 -42 -10.742 1 92.5 62 LYS B O 1
ATOM 3132 N N . ASN B 1 63 ? 12 -41.469 -12.656 1 88 63 ASN B N 1
ATOM 3133 C CA . ASN B 1 63 ? 13.312 -41.75 -12.102 1 88 63 ASN B CA 1
ATOM 3134 C C . ASN B 1 63 ? 13.898 -40.531 -11.391 1 88 63 ASN B C 1
ATOM 3136 O O . ASN B 1 63 ? 14.938 -40.625 -10.727 1 88 63 ASN B O 1
ATOM 3140 N N . HIS B 1 64 ? 13.273 -39.406 -11.539 1 91.62 64 HIS B N 1
ATOM 3141 C CA . HIS B 1 64 ? 13.773 -38.219 -10.875 1 91.62 64 HIS B CA 1
ATOM 3142 C C . HIS B 1 64 ? 13.5 -38.281 -9.375 1 91.62 64 HIS B C 1
ATOM 3144 O O . HIS B 1 64 ? 12.391 -38.625 -8.953 1 91.62 64 HIS B O 1
ATOM 3150 N N . PRO B 1 65 ? 14.477 -37.875 -8.531 1 92.5 65 PRO B N 1
ATOM 3151 C CA . PRO B 1 65 ? 14.305 -37.906 -7.074 1 92.5 65 PRO B CA 1
ATOM 3152 C C . PRO B 1 65 ? 13.109 -37.094 -6.594 1 92.5 65 PRO B C 1
ATOM 3154 O O . PRO B 1 65 ? 12.445 -37.469 -5.633 1 92.5 65 PRO B O 1
ATOM 3157 N N . ALA B 1 66 ? 12.789 -36.031 -7.234 1 93.06 66 ALA B N 1
ATOM 3158 C CA . ALA B 1 66 ? 11.68 -35.188 -6.844 1 93.06 66 ALA B CA 1
ATOM 3159 C C . ALA B 1 66 ? 10.352 -35.906 -6.949 1 93.06 66 ALA B C 1
ATOM 3161 O O . ALA B 1 66 ? 9.398 -35.594 -6.227 1 93.06 66 ALA B O 1
ATOM 3162 N N . ASN B 1 67 ? 10.281 -36.875 -7.867 1 94.69 67 ASN B N 1
ATOM 3163 C CA . ASN B 1 67 ? 9.062 -37.625 -8.062 1 94.69 67 ASN B CA 1
ATOM 3164 C C . ASN B 1 67 ? 8.617 -38.312 -6.766 1 94.69 67 ASN B C 1
ATOM 3166 O O . ASN B 1 67 ? 7.465 -38.188 -6.355 1 94.69 67 ASN B O 1
ATOM 3170 N N . LYS B 1 68 ? 9.539 -38.906 -6.055 1 93.5 68 LYS B N 1
ATOM 3171 C CA . LYS B 1 68 ? 9.234 -39.594 -4.812 1 93.5 68 LYS B CA 1
ATOM 3172 C C . LYS B 1 68 ? 8.812 -38.625 -3.717 1 93.5 68 LYS B C 1
ATOM 3174 O O . LYS B 1 68 ? 7.902 -38.906 -2.939 1 93.5 68 LYS B O 1
ATOM 3179 N N . ILE B 1 69 ? 9.406 -37.531 -3.734 1 91.56 69 ILE B N 1
ATOM 3180 C CA . ILE B 1 69 ? 9.148 -36.531 -2.701 1 91.56 69 ILE B CA 1
ATOM 3181 C C . ILE B 1 69 ? 7.746 -35.969 -2.883 1 91.56 69 ILE B C 1
ATOM 3183 O O . ILE B 1 69 ? 6.953 -35.938 -1.938 1 91.56 69 ILE B O 1
ATOM 3187 N N . VAL B 1 70 ? 7.398 -35.594 -4.105 1 93.38 70 VAL B N 1
ATOM 3188 C CA . VAL B 1 70 ? 6.168 -34.844 -4.336 1 93.38 70 VAL B CA 1
ATOM 3189 C C . VAL B 1 70 ? 4.969 -35.781 -4.293 1 93.38 70 VAL B C 1
ATOM 3191 O O . VAL B 1 70 ? 3.826 -35.344 -4.176 1 93.38 70 VAL B O 1
ATOM 3194 N N . LYS B 1 71 ? 5.203 -37.062 -4.406 1 93.25 71 LYS B N 1
ATOM 3195 C CA . LYS B 1 71 ? 4.133 -38.031 -4.32 1 93.25 71 LYS B CA 1
ATOM 3196 C C . LYS B 1 71 ? 3.363 -37.906 -3.012 1 93.25 71 LYS B C 1
ATOM 3198 O O . LYS B 1 71 ? 2.15 -38.125 -2.971 1 93.25 71 LYS B O 1
ATOM 3203 N N . ASN B 1 72 ? 4.059 -37.531 -1.981 1 91.38 72 ASN B N 1
ATOM 3204 C CA . ASN B 1 72 ? 3.461 -37.375 -0.658 1 91.38 72 ASN B CA 1
ATOM 3205 C C . ASN B 1 72 ? 2.578 -36.125 -0.577 1 91.38 72 ASN B C 1
ATOM 3207 O O . ASN B 1 72 ? 1.795 -35.969 0.363 1 91.38 72 ASN B O 1
ATOM 3211 N N . PHE B 1 73 ? 2.666 -35.281 -1.604 1 92.62 73 PHE B N 1
ATOM 3212 C CA . PHE B 1 73 ? 1.979 -34 -1.541 1 92.62 73 PHE B CA 1
ATOM 3213 C C . PHE B 1 73 ? 0.965 -33.875 -2.67 1 92.62 73 PHE B C 1
ATOM 3215 O O . PHE B 1 73 ? 0.465 -32.781 -2.941 1 92.62 73 PHE B O 1
ATOM 3222 N N . GLU B 1 74 ? 0.661 -35.031 -3.297 1 94.88 74 GLU B N 1
ATOM 3223 C CA . GLU B 1 74 ? -0.352 -35 -4.348 1 94.88 74 GLU B CA 1
ATOM 3224 C C . GLU B 1 74 ? -1.718 -34.625 -3.799 1 94.88 74 GLU B C 1
ATOM 3226 O O . GLU B 1 74 ? -2.111 -35.062 -2.717 1 94.88 74 GLU B O 1
ATOM 3231 N N . PHE B 1 75 ? -2.326 -33.656 -4.453 1 95.25 75 PHE B N 1
ATOM 3232 C CA . PHE B 1 75 ? -3.764 -33.5 -4.27 1 95.25 75 PHE B CA 1
ATOM 3233 C C . PHE B 1 75 ? -4.539 -34.5 -5.105 1 95.25 75 PHE B C 1
ATOM 3235 O O . PHE B 1 75 ? -4.809 -34.25 -6.285 1 95.25 75 PHE B O 1
ATOM 3242 N N . LYS B 1 76 ? -4.875 -35.531 -4.5 1 91.25 76 LYS B N 1
ATOM 3243 C CA . LYS B 1 76 ? -5.352 -36.719 -5.211 1 91.25 76 LYS B CA 1
ATOM 3244 C C . LYS B 1 76 ? -6.625 -36.406 -5.992 1 91.25 76 LYS B C 1
ATOM 3246 O O . LYS B 1 76 ? -7.5 -35.688 -5.504 1 91.25 76 LYS B O 1
ATOM 3251 N N . LEU B 1 77 ? -6.664 -37 -7.18 1 94.06 77 LEU B N 1
ATOM 3252 C CA . LEU B 1 77 ? -7.797 -36.781 -8.07 1 94.06 77 LEU B CA 1
ATOM 3253 C C . LEU B 1 77 ? -9.109 -37.156 -7.387 1 94.06 77 LEU B C 1
ATOM 3255 O O . LEU B 1 77 ? -10.125 -36.469 -7.57 1 94.06 77 LEU B O 1
ATOM 3259 N N . GLU B 1 78 ? -9.078 -38.125 -6.562 1 95.12 78 GLU B N 1
ATOM 3260 C CA . GLU B 1 78 ? -10.289 -38.625 -5.922 1 95.12 78 GLU B CA 1
ATOM 3261 C C . GLU B 1 78 ? -10.805 -37.625 -4.875 1 95.12 78 GLU B C 1
ATOM 3263 O O . GLU B 1 78 ? -11.945 -37.75 -4.41 1 95.12 78 GLU B O 1
ATOM 3268 N N . TRP B 1 79 ? -9.945 -36.625 -4.434 1 97.12 79 TRP B N 1
ATOM 3269 C CA . TRP B 1 79 ? -10.328 -35.656 -3.41 1 97.12 79 TRP B CA 1
ATOM 3270 C C . TRP B 1 79 ? -11.242 -34.594 -3.988 1 97.12 79 TRP B C 1
ATOM 3272 O O . TRP B 1 79 ? -11.953 -33.906 -3.246 1 97.12 79 TRP B O 1
ATOM 3282 N N . HIS B 1 80 ? -11.203 -34.406 -5.297 1 98.06 80 HIS B N 1
ATOM 3283 C CA . HIS B 1 80 ? -11.695 -33.156 -5.918 1 98.06 80 HIS B CA 1
ATOM 3284 C C . HIS B 1 80 ? -13.203 -33.031 -5.742 1 98.06 80 HIS B C 1
ATOM 3286 O O . HIS B 1 80 ? -13.695 -31.953 -5.395 1 98.06 80 HIS B O 1
ATOM 3292 N N . LYS B 1 81 ? -13.93 -34.062 -5.969 1 98.06 81 LYS B N 1
ATOM 3293 C CA . LYS B 1 81 ? -15.375 -34 -5.816 1 98.06 81 LYS B CA 1
ATOM 3294 C C . LYS B 1 81 ? -15.758 -33.594 -4.391 1 98.06 81 LYS B C 1
ATOM 3296 O O . LYS B 1 81 ? -16.531 -32.656 -4.18 1 98.06 81 LYS B O 1
ATOM 3301 N N . GLU B 1 82 ? -15.203 -34.312 -3.461 1 98.38 82 GLU B N 1
ATOM 3302 C CA . GLU B 1 82 ? -15.492 -34.062 -2.051 1 98.38 82 GLU B CA 1
ATOM 3303 C C . GLU B 1 82 ? -15.086 -32.625 -1.645 1 98.38 82 GLU B C 1
ATOM 3305 O O . GLU B 1 82 ? -15.82 -31.953 -0.936 1 98.38 82 GLU B O 1
ATOM 3310 N N . MET B 1 83 ? -13.922 -32.219 -2.047 1 98.5 83 MET B N 1
ATOM 3311 C CA . MET B 1 83 ? -13.414 -30.875 -1.702 1 98.5 83 MET B CA 1
ATOM 3312 C C . MET B 1 83 ? -14.266 -29.797 -2.35 1 98.5 83 MET B C 1
ATOM 3314 O O . MET B 1 83 ? -14.547 -28.766 -1.727 1 98.5 83 MET B O 1
ATOM 3318 N N . LYS B 1 84 ? -14.68 -29.969 -3.592 1 98.38 84 LYS B N 1
ATOM 3319 C CA . LYS B 1 84 ? -15.562 -29.031 -4.273 1 98.38 84 LYS B CA 1
ATOM 3320 C C . LYS B 1 84 ? -16.891 -28.875 -3.529 1 98.38 84 LYS B C 1
ATOM 3322 O O . LYS B 1 84 ? -17.359 -27.766 -3.303 1 98.38 84 LYS B O 1
ATOM 3327 N N . GLU B 1 85 ? -17.438 -30 -3.174 1 98.38 85 GLU B N 1
ATOM 3328 C CA . GLU B 1 85 ? -18.688 -29.984 -2.434 1 98.38 85 GLU B CA 1
ATOM 3329 C C . GLU B 1 85 ? -18.531 -29.281 -1.089 1 98.38 85 GLU B C 1
ATOM 3331 O O . GLU B 1 85 ? -19.406 -28.531 -0.665 1 98.38 85 GLU B O 1
ATOM 3336 N N . TYR B 1 86 ? -17.422 -29.562 -0.453 1 98.75 86 TYR B N 1
ATOM 3337 C CA . TYR B 1 86 ? -17.141 -28.922 0.833 1 98.75 86 TYR B CA 1
ATOM 3338 C C . TYR B 1 86 ? -17.047 -27.406 0.689 1 98.75 86 TYR B C 1
ATOM 3340 O O . TYR B 1 86 ? -17.641 -26.672 1.469 1 98.75 86 TYR B O 1
ATOM 3348 N N . CYS B 1 87 ? -16.328 -26.969 -0.289 1 98.69 87 CYS B N 1
ATOM 3349 C CA . CYS B 1 87 ? -16.188 -25.531 -0.554 1 98.69 87 CYS B CA 1
ATOM 3350 C C . CYS B 1 87 ? -17.531 -24.906 -0.881 1 98.69 87 CYS B C 1
ATOM 3352 O O . CYS B 1 87 ? -17.844 -23.812 -0.394 1 98.69 87 CYS B O 1
ATOM 3354 N N . ASP B 1 88 ? -18.328 -25.625 -1.688 1 98.31 88 ASP B N 1
ATOM 3355 C CA . ASP B 1 88 ? -19.656 -25.125 -2.025 1 98.31 88 ASP B CA 1
ATOM 3356 C C . ASP B 1 88 ? -20.516 -24.938 -0.772 1 98.31 88 ASP B C 1
ATOM 3358 O O . ASP B 1 88 ? -21.172 -23.922 -0.614 1 98.31 88 ASP B O 1
ATOM 3362 N N . LYS B 1 89 ? -20.438 -25.891 0.035 1 98.5 89 LYS B N 1
ATOM 3363 C CA . LYS B 1 89 ? -21.203 -25.828 1.273 1 98.5 89 LYS B CA 1
ATOM 3364 C C . LYS B 1 89 ? -20.75 -24.672 2.15 1 98.5 89 LYS B C 1
ATOM 3366 O O . LYS B 1 89 ? -21.562 -24.031 2.82 1 98.5 89 LYS B O 1
ATOM 3371 N N . LYS B 1 90 ? -19.453 -24.406 2.148 1 98.56 90 LYS B N 1
ATOM 3372 C CA . LYS B 1 90 ? -18.875 -23.375 2.994 1 98.56 90 LYS B CA 1
ATOM 3373 C C . LYS B 1 90 ? -18.969 -22 2.328 1 98.56 90 LYS B C 1
ATOM 3375 O O . LYS B 1 90 ? -18.688 -20.984 2.951 1 98.56 90 LYS B O 1
ATOM 3380 N N . GLY B 1 91 ? -19.344 -21.938 1.06 1 98.19 91 GLY B N 1
ATOM 3381 C CA . GLY B 1 91 ? -19.562 -20.688 0.345 1 98.19 91 GLY B CA 1
ATOM 3382 C C . GLY B 1 91 ? -18.266 -20.062 -0.143 1 98.19 91 GLY B C 1
ATOM 3383 O O . GLY B 1 91 ? -18.141 -18.828 -0.176 1 98.19 91 GLY B O 1
ATOM 3384 N N . ILE B 1 92 ? -17.266 -20.875 -0.397 1 98.81 92 ILE B N 1
ATOM 3385 C CA . ILE B 1 92 ? -16.031 -20.359 -0.945 1 98.81 92 ILE B CA 1
ATOM 3386 C C . ILE B 1 92 ? -15.727 -21.031 -2.281 1 98.81 92 ILE B C 1
ATOM 3388 O O . ILE B 1 92 ? -16 -22.219 -2.459 1 98.81 92 ILE B O 1
ATOM 3392 N N . MET B 1 93 ? -15.133 -20.281 -3.207 1 98.75 93 MET B N 1
ATOM 3393 C CA . MET B 1 93 ? -14.82 -20.828 -4.527 1 98.75 93 MET B CA 1
ATOM 3394 C C . MET B 1 93 ? -13.633 -21.781 -4.461 1 98.75 93 MET B C 1
ATOM 3396 O O . MET B 1 93 ? -12.602 -21.438 -3.869 1 98.75 93 MET B O 1
ATOM 3400 N N . PHE B 1 94 ? -13.812 -22.953 -5.023 1 98.38 94 PHE B N 1
ATOM 3401 C CA . PHE B 1 94 ? -12.734 -23.922 -5.164 1 98.38 94 PHE B CA 1
ATOM 3402 C C . PHE B 1 94 ? -12.016 -23.75 -6.496 1 98.38 94 PHE B C 1
ATOM 3404 O O . PHE B 1 94 ? -12.633 -23.828 -7.559 1 98.38 94 PHE B O 1
ATOM 3411 N N . ILE B 1 95 ? -10.719 -23.406 -6.414 1 97.06 95 ILE B N 1
ATOM 3412 C CA . ILE B 1 95 ? -9.891 -23.312 -7.609 1 97.06 95 ILE B CA 1
ATOM 3413 C C . ILE B 1 95 ? -8.648 -24.188 -7.457 1 97.06 95 ILE B C 1
ATOM 3415 O O . ILE B 1 95 ? -8.211 -24.453 -6.34 1 97.06 95 ILE B O 1
ATOM 3419 N N . THR B 1 96 ? -8.18 -24.641 -8.562 1 97 96 THR B N 1
ATOM 3420 C CA . THR B 1 96 ? -6.957 -25.422 -8.531 1 97 96 THR B CA 1
ATOM 3421 C C . THR B 1 96 ? -6.078 -25.109 -9.734 1 97 96 THR B C 1
ATOM 3423 O O . THR B 1 96 ? -6.555 -24.562 -10.734 1 97 96 THR B O 1
ATOM 3426 N N . THR B 1 97 ? -4.863 -25.359 -9.664 1 98.31 97 THR B N 1
ATOM 3427 C CA . THR B 1 97 ? -3.92 -25.391 -10.773 1 98.31 97 THR B CA 1
ATOM 3428 C C . THR B 1 97 ? -3.756 -26.812 -11.305 1 98.31 97 THR B C 1
ATOM 3430 O O . THR B 1 97 ? -3.148 -27.656 -10.648 1 98.31 97 THR B O 1
ATOM 3433 N N . PRO B 1 98 ? -4.316 -27.094 -12.469 1 98.25 98 PRO B N 1
ATOM 3434 C CA . PRO B 1 98 ? -4.059 -28.422 -13.062 1 98.25 98 PRO B CA 1
ATOM 3435 C C . PRO B 1 98 ? -2.697 -28.5 -13.75 1 98.25 98 PRO B C 1
ATOM 3437 O O . PRO B 1 98 ? -2.338 -27.594 -14.523 1 98.25 98 PRO B O 1
ATOM 3440 N N . PHE B 1 99 ? -2.014 -29.609 -13.508 1 97.94 99 PHE B N 1
ATOM 3441 C CA . PHE B 1 99 ? -0.689 -29.781 -14.094 1 97.94 99 PHE B CA 1
ATOM 3442 C C . PHE B 1 99 ? -0.704 -30.875 -15.141 1 97.94 99 PHE B C 1
ATOM 3444 O O . PHE B 1 99 ? 0.35 -31.281 -15.641 1 97.94 99 PHE B O 1
ATOM 3451 N N . GLN B 1 100 ? -1.871 -31.422 -15.453 1 97.12 100 GLN B N 1
ATOM 3452 C CA . GLN B 1 100 ? -2.035 -32.5 -16.422 1 97.12 100 GLN B CA 1
ATOM 3453 C C . GLN B 1 100 ? -3.424 -32.469 -17.047 1 97.12 100 GLN B C 1
ATOM 3455 O O . GLN B 1 100 ? -4.371 -31.953 -16.453 1 97.12 100 GLN B O 1
ATOM 3460 N N . LYS B 1 101 ? -3.559 -33.031 -18.203 1 97.12 101 LYS B N 1
ATOM 3461 C CA . LYS B 1 101 ? -4.797 -32.969 -18.984 1 97.12 101 LYS B CA 1
ATOM 3462 C C . LYS B 1 101 ? -5.93 -33.688 -18.281 1 97.12 101 LYS B C 1
ATOM 3464 O O . LYS B 1 101 ? -7.074 -33.25 -18.281 1 97.12 101 LYS B O 1
ATOM 3469 N N . ASP B 1 102 ? -5.645 -34.812 -17.656 1 96.81 102 ASP B N 1
ATOM 3470 C CA . ASP B 1 102 ? -6.711 -35.562 -17 1 96.81 102 ASP B CA 1
ATOM 3471 C C . ASP B 1 102 ? -7.258 -34.812 -15.789 1 96.81 102 ASP B C 1
ATOM 3473 O O . ASP B 1 102 ? -8.422 -35 -15.422 1 96.81 102 ASP B O 1
ATOM 3477 N N . ALA B 1 103 ? -6.414 -34 -15.133 1 97.62 103 ALA B N 1
ATOM 3478 C CA . ALA B 1 103 ? -6.91 -33.094 -14.094 1 97.62 103 ALA B CA 1
ATOM 3479 C C . ALA B 1 103 ? -7.922 -32.094 -14.656 1 97.62 103 ALA B C 1
ATOM 3481 O O . ALA B 1 103 ? -8.961 -31.844 -14.039 1 97.62 103 ALA B O 1
ATOM 3482 N N . VAL B 1 104 ? -7.66 -31.578 -15.867 1 98.38 104 VAL B N 1
ATOM 3483 C CA . VAL B 1 104 ? -8.57 -30.641 -16.531 1 98.38 104 VAL B CA 1
ATOM 3484 C C . VAL B 1 104 ? -9.898 -31.344 -16.812 1 98.38 104 VAL B C 1
ATOM 3486 O O . VAL B 1 104 ? -10.961 -30.781 -16.547 1 98.38 104 VAL B O 1
ATOM 3489 N N . ASP B 1 105 ? -9.789 -32.594 -17.297 1 98.31 105 ASP B N 1
ATOM 3490 C CA . ASP B 1 105 ? -10.992 -33.344 -17.594 1 98.31 105 ASP B CA 1
ATOM 3491 C C . ASP B 1 105 ? -11.852 -33.531 -16.328 1 98.31 105 ASP B C 1
ATOM 3493 O O . ASP B 1 105 ? -13.062 -33.312 -16.375 1 98.31 105 ASP B O 1
ATOM 3497 N N . LEU B 1 106 ? -11.211 -33.875 -15.289 1 97.94 106 LEU B N 1
ATOM 3498 C CA . LEU B 1 106 ? -11.898 -34.062 -14.016 1 97.94 106 LEU B CA 1
ATOM 3499 C C . LEU B 1 106 ? -12.555 -32.75 -13.57 1 97.94 106 LEU B C 1
ATOM 3501 O O . LEU B 1 106 ? -13.711 -32.75 -13.148 1 97.94 106 LEU B O 1
ATOM 3505 N N . LEU B 1 107 ? -11.82 -31.688 -13.641 1 98.12 107 LEU B N 1
ATOM 3506 C CA . LEU B 1 107 ? -12.297 -30.391 -13.18 1 98.12 107 LEU B CA 1
ATOM 3507 C C . LEU B 1 107 ? -13.461 -29.906 -14.031 1 98.12 107 LEU B C 1
ATOM 3509 O O . LEU B 1 107 ? -14.375 -29.234 -13.531 1 98.12 107 LEU B O 1
ATOM 3513 N N . GLU B 1 108 ? -13.477 -30.203 -15.336 1 98.19 108 GLU B N 1
ATOM 3514 C CA . GLU B 1 108 ? -14.609 -29.891 -16.203 1 98.19 108 GLU B CA 1
ATOM 3515 C C . GLU B 1 108 ? -15.859 -30.641 -15.766 1 98.19 108 GLU B C 1
ATOM 3517 O O . GLU B 1 108 ? -16.953 -30.078 -15.742 1 98.19 108 GLU B O 1
ATOM 3522 N N . LYS B 1 109 ? -15.633 -31.906 -15.445 1 97.88 109 LYS B N 1
ATOM 3523 C CA . LYS B 1 109 ? -16.75 -32.719 -14.977 1 97.88 109 LYS B CA 1
ATOM 3524 C C . LYS B 1 109 ? -17.359 -32.125 -13.703 1 97.88 109 LYS B C 1
ATOM 3526 O O . LYS B 1 109 ? -18.562 -32.219 -13.469 1 97.88 109 LYS B O 1
ATOM 3531 N N . LEU B 1 110 ? -16.516 -31.469 -12.922 1 97.69 110 LEU B N 1
ATOM 3532 C CA . LEU B 1 110 ? -16.938 -30.891 -11.656 1 97.69 110 LEU B CA 1
ATOM 3533 C C . LEU B 1 110 ? -17.406 -29.453 -11.836 1 97.69 110 LEU B C 1
ATOM 3535 O O . LEU B 1 110 ? -17.797 -28.797 -10.875 1 97.69 110 LEU B O 1
ATOM 3539 N N . ASN B 1 111 ? -17.312 -28.922 -13.016 1 96.44 111 ASN B N 1
ATOM 3540 C CA . ASN B 1 111 ? -17.766 -27.594 -13.391 1 96.44 111 ASN B CA 1
ATOM 3541 C C . ASN B 1 111 ? -17.078 -26.5 -12.578 1 96.44 111 ASN B C 1
ATOM 3543 O O . ASN B 1 111 ? -17.734 -25.656 -11.984 1 96.44 111 ASN B O 1
ATOM 3547 N N . ILE B 1 112 ? -15.812 -26.594 -12.562 1 96.94 112 ILE B N 1
ATOM 3548 C CA . ILE B 1 112 ? -15.039 -25.562 -11.875 1 96.94 112 ILE B CA 1
ATOM 3549 C C . ILE B 1 112 ? -15.25 -24.219 -12.562 1 96.94 112 ILE B C 1
ATOM 3551 O O . ILE B 1 112 ? -15.594 -24.172 -13.742 1 96.94 112 ILE B O 1
ATOM 3555 N N . GLU B 1 113 ? -15.039 -23.141 -11.906 1 97.5 113 GLU B N 1
ATOM 3556 C CA . GLU B 1 113 ? -15.422 -21.812 -12.391 1 97.5 113 GLU B CA 1
ATOM 3557 C C . GLU B 1 113 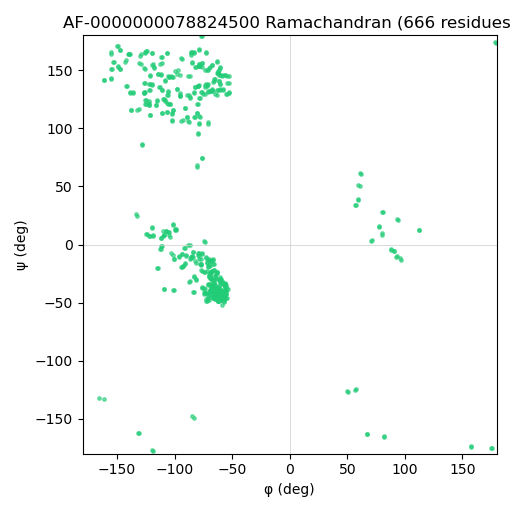? -14.297 -21.172 -13.188 1 97.5 113 GLU B C 1
ATOM 3559 O O . GLU B 1 113 ? -14.523 -20.203 -13.93 1 97.5 113 GLU B O 1
ATOM 3564 N N . GLY B 1 114 ? -13.117 -21.672 -13.078 1 97.94 114 GLY B N 1
ATOM 3565 C CA . GLY B 1 114 ? -11.953 -21.109 -13.75 1 97.94 114 GLY B CA 1
ATOM 3566 C C . GLY B 1 114 ? -10.664 -21.859 -13.438 1 97.94 114 GLY B C 1
ATOM 3567 O O . GLY B 1 114 ? -10.648 -22.75 -12.594 1 97.94 114 GLY B O 1
ATOM 3568 N N . TYR B 1 115 ? -9.594 -21.453 -14.133 1 98.5 115 TYR B N 1
ATOM 3569 C CA . TYR B 1 115 ? -8.32 -22.172 -14 1 98.5 115 TYR B CA 1
ATOM 3570 C C . TYR B 1 115 ? -7.195 -21.203 -13.648 1 98.5 115 TYR B C 1
ATOM 3572 O O . TYR B 1 115 ? -7.148 -20.078 -14.148 1 98.5 115 TYR B O 1
ATOM 3580 N N . LYS B 1 116 ? -6.375 -21.656 -12.766 1 98.69 116 LYS B N 1
ATOM 3581 C CA . LYS B 1 116 ? -5.074 -21.031 -12.531 1 98.69 116 LYS B CA 1
ATOM 3582 C C . LYS B 1 116 ? -3.967 -21.781 -13.273 1 98.69 116 LYS B C 1
ATOM 3584 O O . LYS B 1 116 ? -3.93 -23.016 -13.273 1 98.69 116 LYS B O 1
ATOM 3589 N N . ILE B 1 117 ? -3.094 -21.031 -13.953 1 98.69 117 ILE B N 1
ATOM 3590 C CA . ILE B 1 117 ? -1.917 -21.609 -14.602 1 98.69 117 ILE B CA 1
ATOM 3591 C C . ILE B 1 117 ? -0.658 -21.172 -13.852 1 98.69 117 ILE B C 1
ATOM 3593 O O . ILE B 1 117 ? -0.417 -19.969 -13.672 1 98.69 117 ILE B O 1
ATOM 3597 N N . ALA B 1 118 ? 0.112 -22.141 -13.461 1 98.31 118 ALA B N 1
ATOM 3598 C CA . ALA B 1 118 ? 1.34 -21.875 -12.719 1 98.31 118 ALA B CA 1
ATOM 3599 C C . ALA B 1 118 ? 2.385 -21.219 -13.609 1 98.31 118 ALA B C 1
ATOM 3601 O O . ALA B 1 118 ? 2.449 -21.484 -14.812 1 98.31 118 ALA B O 1
ATOM 3602 N N . SER B 1 119 ? 3.232 -20.453 -12.984 1 98.44 119 SER B N 1
ATOM 3603 C CA . SER B 1 119 ? 4.309 -19.781 -13.703 1 98.44 119 SER B CA 1
ATOM 3604 C C . SER B 1 119 ? 5.164 -20.766 -14.477 1 98.44 119 SER B C 1
ATOM 3606 O O . SER B 1 119 ? 5.559 -20.5 -15.617 1 98.44 119 SER B O 1
ATOM 3608 N N . GLY B 1 120 ? 5.414 -21.875 -13.891 1 97.69 120 GLY B N 1
ATOM 3609 C CA . GLY B 1 120 ? 6.273 -22.875 -14.516 1 97.69 120 GLY B CA 1
ATOM 3610 C C . GLY B 1 120 ? 5.664 -23.5 -15.75 1 97.69 120 GLY B C 1
ATOM 3611 O O . GLY B 1 120 ? 6.379 -24.031 -16.609 1 97.69 120 GLY B O 1
ATOM 3612 N N . ASP B 1 121 ? 4.355 -23.469 -15.875 1 98.12 121 ASP B N 1
ATOM 3613 C CA . ASP B 1 121 ? 3.678 -24.156 -16.969 1 98.12 121 ASP B CA 1
ATOM 3614 C C . ASP B 1 121 ? 3.15 -23.172 -18 1 98.12 121 ASP B C 1
ATOM 3616 O O . ASP B 1 121 ? 2.381 -23.547 -18.891 1 98.12 121 ASP B O 1
ATOM 3620 N N . MET B 1 122 ? 3.57 -21.891 -17.906 1 97.56 122 MET B N 1
ATOM 3621 C CA . MET B 1 122 ? 3.047 -20.891 -18.828 1 97.56 122 MET B CA 1
ATOM 3622 C C . MET B 1 122 ? 3.494 -21.188 -20.25 1 97.56 122 MET B C 1
ATOM 3624 O O . MET B 1 122 ? 2.877 -20.703 -21.219 1 97.56 122 MET B O 1
ATOM 3628 N N . ASP B 1 123 ? 4.625 -21.969 -20.422 1 96.94 123 ASP B N 1
ATOM 3629 C CA . ASP B 1 123 ? 5.086 -22.297 -21.766 1 96.94 123 ASP B CA 1
ATOM 3630 C C . ASP B 1 123 ? 4.863 -23.766 -22.078 1 96.94 123 ASP B C 1
ATOM 3632 O O . ASP B 1 123 ? 5.434 -24.312 -23.031 1 96.94 123 ASP B O 1
ATOM 3636 N N . TYR B 1 124 ? 4.129 -24.484 -21.156 1 98 124 TYR B N 1
ATOM 3637 C CA . TYR B 1 124 ? 3.639 -25.828 -21.438 1 98 124 TYR B CA 1
ATOM 3638 C C . TYR B 1 124 ? 2.434 -25.781 -22.375 1 98 124 TYR B C 1
ATOM 3640 O O . TYR B 1 124 ? 1.303 -26.031 -21.953 1 98 124 TYR B O 1
ATOM 3648 N N . TYR B 1 125 ? 2.732 -25.516 -23.625 1 97.81 125 TYR B N 1
ATOM 3649 C CA . TYR B 1 125 ? 1.73 -25.078 -24.594 1 97.81 125 TYR B CA 1
ATOM 3650 C C . TYR B 1 125 ? 0.665 -26.156 -24.797 1 97.81 125 TYR B C 1
ATOM 3652 O O . TYR B 1 125 ? -0.525 -25.844 -24.891 1 97.81 125 TYR B O 1
ATOM 3660 N N . PRO B 1 126 ? 1.005 -27.484 -24.812 1 97 126 PRO B N 1
ATOM 3661 C CA . PRO B 1 126 ? -0.05 -28.484 -24.969 1 97 126 PRO B CA 1
ATOM 3662 C C . PRO B 1 126 ? -1.115 -28.406 -23.875 1 97 126 PRO B C 1
ATOM 3664 O O . PRO B 1 126 ? -2.309 -28.531 -24.156 1 97 126 PRO B O 1
ATOM 3667 N N . LEU B 1 127 ? -0.697 -28.172 -22.672 1 98 127 LEU B N 1
ATOM 3668 C CA . LEU B 1 127 ? -1.651 -28.047 -21.578 1 98 127 LEU B CA 1
ATOM 3669 C C . LEU B 1 127 ? -2.385 -26.703 -21.656 1 98 127 LEU B C 1
ATOM 3671 O O . LEU B 1 127 ? -3.596 -26.641 -21.438 1 98 127 LEU B O 1
ATOM 3675 N N . LEU B 1 128 ? -1.627 -25.672 -21.953 1 98.19 128 LEU B N 1
ATOM 3676 C CA . LEU B 1 128 ? -2.205 -24.344 -22.062 1 98.19 128 LEU B CA 1
ATOM 3677 C C . LEU B 1 128 ? -3.322 -24.312 -23.109 1 98.19 128 LEU B C 1
ATOM 3679 O O . LEU B 1 128 ? -4.402 -23.781 -22.8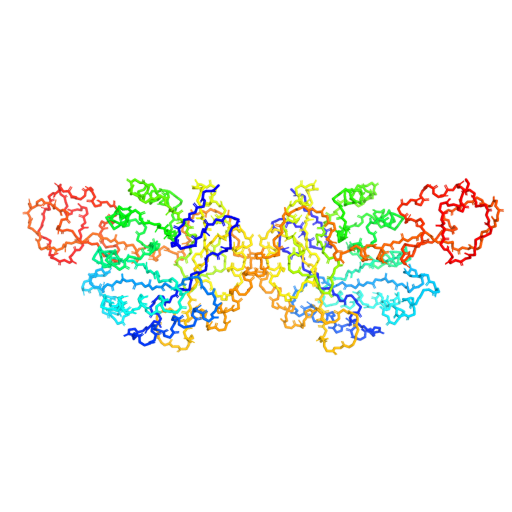44 1 98.19 128 LEU B O 1
ATOM 3683 N N . ASP B 1 129 ? -3.035 -24.906 -24.266 1 97.56 129 ASP B N 1
ATOM 3684 C CA . ASP B 1 129 ? -4.039 -25 -25.328 1 97.56 129 ASP B CA 1
ATOM 3685 C C . ASP B 1 129 ? -5.246 -25.828 -24.859 1 97.56 129 ASP B C 1
ATOM 3687 O O . ASP B 1 129 ? -6.391 -25.453 -25.125 1 97.56 129 ASP B O 1
ATOM 3691 N N . TYR B 1 130 ? -4.949 -26.875 -24.172 1 98.06 130 TYR B N 1
ATOM 3692 C CA . TYR B 1 130 ? -6.004 -27.75 -23.672 1 98.06 130 TYR B CA 1
ATOM 3693 C C . TYR B 1 130 ? -6.934 -27 -22.734 1 98.06 130 TYR B C 1
ATOM 3695 O O . TYR B 1 130 ? -8.156 -27.062 -22.859 1 98.06 130 TYR B O 1
ATOM 3703 N N . ILE B 1 131 ? -6.402 -26.234 -21.828 1 98.62 131 ILE B N 1
ATOM 3704 C CA . ILE B 1 131 ? -7.164 -25.469 -20.844 1 98.62 131 ILE B CA 1
ATOM 3705 C C . ILE B 1 131 ? -7.926 -24.344 -21.531 1 98.62 131 ILE B C 1
ATOM 3707 O O . ILE B 1 131 ? -9.109 -24.141 -21.266 1 98.62 131 ILE B O 1
ATOM 3711 N N . SER B 1 132 ? -7.27 -23.641 -22.453 1 98.38 132 SER B N 1
ATOM 3712 C CA . SER B 1 132 ? -7.891 -22.5 -23.109 1 98.38 132 SER B CA 1
ATOM 3713 C C . SER B 1 132 ? -9.086 -22.922 -23.953 1 98.38 132 SER B C 1
ATOM 3715 O O . SER B 1 132 ? -10.039 -22.156 -24.109 1 98.38 132 SER B O 1
ATOM 3717 N N . ASN B 1 133 ? -9.07 -24.125 -24.406 1 98.25 133 ASN B N 1
ATOM 3718 C CA . ASN B 1 133 ? -10.133 -24.609 -25.281 1 98.25 133 ASN B CA 1
ATOM 3719 C C . ASN B 1 133 ? -11.375 -25 -24.484 1 98.25 133 ASN B C 1
ATOM 3721 O O . ASN B 1 133 ? -12.43 -25.266 -25.062 1 98.25 133 ASN B O 1
ATOM 3725 N N . THR B 1 134 ? -11.266 -25.031 -23.141 1 98.19 134 THR B N 1
ATOM 3726 C CA . THR B 1 134 ? -12.453 -25.25 -22.312 1 98.19 134 THR B CA 1
ATOM 3727 C C . THR B 1 134 ? -13.367 -24.016 -22.375 1 98.19 134 THR B C 1
ATOM 3729 O O . THR B 1 134 ? -14.555 -24.109 -22.047 1 98.19 134 THR B O 1
ATOM 3732 N N . GLY B 1 135 ? -12.742 -22.859 -22.609 1 98.25 135 GLY B N 1
ATOM 3733 C CA . GLY B 1 135 ? -13.492 -21.609 -22.656 1 98.25 135 GLY B CA 1
ATOM 3734 C C . GLY B 1 135 ? -13.641 -20.953 -21.312 1 98.25 135 GLY B C 1
ATOM 3735 O O . GLY B 1 135 ? -14.172 -19.844 -21.203 1 98.25 135 GLY B O 1
ATOM 3736 N N . LYS B 1 136 ? -13.203 -21.547 -20.297 1 98.25 136 LYS B N 1
ATOM 3737 C CA . LYS B 1 136 ? -13.352 -21.016 -18.953 1 98.25 136 LYS B CA 1
ATOM 3738 C C . LYS B 1 136 ? -12.32 -19.922 -18.672 1 98.25 136 LYS B C 1
ATOM 3740 O O . LYS B 1 136 ? -11.281 -19.875 -19.328 1 98.25 136 LYS B O 1
ATOM 3745 N N . PRO B 1 137 ? -12.648 -19.016 -17.719 1 98.56 137 PRO B N 1
ATOM 3746 C CA . PRO B 1 137 ? -11.688 -17.969 -17.375 1 98.56 137 PRO B CA 1
ATOM 3747 C C . PRO B 1 137 ? -10.352 -18.531 -16.875 1 98.56 137 PRO B C 1
ATOM 3749 O O . PRO B 1 137 ? -10.32 -19.562 -16.203 1 98.56 137 PRO B O 1
ATOM 3752 N N . ILE B 1 138 ? -9.25 -17.828 -17.203 1 98.81 138 ILE B N 1
ATOM 3753 C CA . ILE B 1 138 ? -7.902 -18.281 -16.859 1 98.81 138 ILE B CA 1
ATOM 3754 C C . ILE B 1 138 ? -7.164 -17.172 -16.109 1 98.81 138 ILE B C 1
ATOM 3756 O O . ILE B 1 138 ? -7.207 -16 -16.516 1 98.81 138 ILE B O 1
ATOM 3760 N N . ILE B 1 139 ? -6.57 -17.5 -15 1 98.88 139 ILE B N 1
ATOM 3761 C CA . ILE B 1 139 ? -5.598 -16.672 -14.297 1 98.88 139 ILE B CA 1
ATOM 3762 C C . ILE B 1 139 ? -4.184 -17.188 -14.562 1 98.88 139 ILE B C 1
ATOM 3764 O O . ILE B 1 139 ? -3.828 -18.281 -14.109 1 98.88 139 ILE B O 1
ATOM 3768 N N . LEU B 1 140 ? -3.381 -16.422 -15.273 1 98.88 140 LEU B N 1
ATOM 3769 C CA . LEU B 1 140 ? -2.045 -16.812 -15.711 1 98.88 140 LEU B CA 1
ATOM 3770 C C . LEU B 1 140 ? -0.976 -16.188 -14.82 1 98.88 140 LEU B C 1
ATOM 3772 O O . LEU B 1 140 ? -0.853 -14.961 -14.758 1 98.88 140 LEU B O 1
ATOM 3776 N N . ALA B 1 141 ? -0.242 -17.016 -14.117 1 98.75 141 ALA B N 1
ATOM 3777 C CA . ALA B 1 141 ? 0.907 -16.5 -13.375 1 98.75 141 ALA B CA 1
ATOM 3778 C C . ALA B 1 141 ? 2.123 -16.359 -14.281 1 98.75 141 ALA B C 1
ATOM 3780 O O . ALA B 1 141 ? 2.311 -17.141 -15.211 1 98.75 141 ALA B O 1
ATOM 3781 N N . SER B 1 142 ? 3.014 -15.438 -13.938 1 98.62 142 SER B N 1
ATOM 3782 C CA . SER B 1 142 ? 4.074 -15.133 -14.891 1 98.62 142 SER B CA 1
ATOM 3783 C C . SER B 1 142 ? 5.438 -15.094 -14.203 1 98.62 142 SER B C 1
ATOM 3785 O O . SER B 1 142 ? 6.332 -14.359 -14.625 1 98.62 142 SER B O 1
ATOM 3787 N N . GLY B 1 143 ? 5.617 -15.789 -13.109 1 98.44 143 GLY B N 1
ATOM 3788 C CA . GLY B 1 143 ? 6.934 -15.891 -12.5 1 98.44 143 GLY B CA 1
ATOM 3789 C C . GLY B 1 143 ? 7.996 -16.391 -13.469 1 98.44 143 GLY B C 1
ATOM 3790 O O . GLY B 1 143 ? 7.703 -17.172 -14.367 1 98.44 143 GLY B O 1
ATOM 3791 N N . MET B 1 144 ? 9.203 -15.914 -13.352 1 97.88 144 MET B N 1
ATOM 3792 C CA . MET B 1 144 ? 10.367 -16.359 -14.102 1 97.88 144 MET B CA 1
ATOM 3793 C C . MET B 1 144 ? 10.273 -15.922 -15.562 1 97.88 144 MET B C 1
ATOM 3795 O O . MET B 1 144 ? 11.109 -16.312 -16.375 1 97.88 144 MET B O 1
ATOM 3799 N N . ALA B 1 145 ? 9.328 -15.203 -15.977 1 98.25 145 ALA B N 1
ATOM 3800 C CA . ALA B 1 145 ? 9.055 -15 -17.391 1 98.25 145 ALA B CA 1
ATOM 3801 C C . ALA B 1 145 ? 9.555 -13.641 -17.859 1 98.25 145 ALA B C 1
ATOM 3803 O O . ALA B 1 145 ? 9.516 -12.664 -17.109 1 98.25 145 ALA B O 1
ATOM 3804 N N . TYR B 1 146 ? 10.047 -13.602 -19.094 1 98.19 146 TYR B N 1
ATOM 3805 C CA . TYR B 1 146 ? 10.172 -12.344 -19.828 1 98.19 146 TYR B CA 1
ATOM 3806 C C . TYR B 1 146 ? 8.82 -11.875 -20.359 1 98.19 146 TYR B C 1
ATOM 3808 O O . TYR B 1 146 ? 7.906 -12.68 -20.531 1 98.19 146 TYR B O 1
ATOM 3816 N N . MET B 1 147 ? 8.727 -10.586 -20.594 1 98.62 147 MET B N 1
ATOM 3817 C CA . MET B 1 147 ? 7.477 -10.023 -21.094 1 98.62 147 MET B CA 1
ATOM 3818 C C . MET B 1 147 ? 7.047 -10.719 -22.391 1 98.62 147 MET B C 1
ATOM 3820 O O . MET B 1 147 ? 5.859 -10.992 -22.594 1 98.62 147 MET B O 1
ATOM 3824 N N . ASP B 1 148 ? 8 -11.062 -23.234 1 98.44 148 ASP B N 1
ATOM 3825 C CA . ASP B 1 148 ? 7.668 -11.703 -24.5 1 98.44 148 ASP B CA 1
ATOM 3826 C C . ASP B 1 148 ? 7.059 -13.086 -24.281 1 98.44 148 ASP B C 1
ATOM 3828 O O . ASP B 1 148 ? 6.184 -13.508 -25.031 1 98.44 148 ASP B O 1
ATOM 3832 N N . GLU B 1 149 ? 7.516 -13.766 -23.297 1 98.38 149 GLU B N 1
ATOM 3833 C CA . GLU B 1 149 ? 6.953 -15.078 -22.969 1 98.38 149 GLU B CA 1
ATOM 3834 C C . GLU B 1 149 ? 5.527 -14.945 -22.453 1 98.38 149 GLU B C 1
ATOM 3836 O O . GLU B 1 149 ? 4.672 -15.781 -22.75 1 98.38 149 GLU B O 1
ATOM 3841 N N . VAL B 1 150 ? 5.305 -13.898 -21.656 1 98.75 150 VAL B N 1
ATOM 3842 C CA . VAL B 1 150 ? 3.947 -13.633 -21.188 1 98.75 150 VAL B CA 1
ATOM 3843 C C . VAL B 1 150 ? 3.031 -13.359 -22.375 1 98.75 150 VAL B C 1
ATOM 3845 O O . VAL B 1 150 ? 1.918 -13.891 -22.438 1 98.75 150 VAL B O 1
ATOM 3848 N N . LYS B 1 151 ? 3.543 -12.609 -23.312 1 98.56 151 LYS B N 1
ATOM 3849 C CA . LYS B 1 151 ? 2.783 -12.281 -24.516 1 98.56 151 LYS B CA 1
ATOM 3850 C C . LYS B 1 151 ? 2.453 -13.539 -25.312 1 98.56 151 LYS B C 1
ATOM 3852 O O . LYS B 1 151 ? 1.323 -13.711 -25.766 1 98.56 151 LYS B O 1
ATOM 3857 N N . GLU B 1 152 ? 3.408 -14.383 -25.438 1 98.19 152 GLU B N 1
ATOM 3858 C CA . GLU B 1 152 ? 3.193 -15.625 -26.172 1 98.19 152 GLU B CA 1
ATOM 3859 C C . GLU B 1 152 ? 2.129 -16.484 -25.516 1 98.19 152 GLU B C 1
ATOM 3861 O O . GLU B 1 152 ? 1.225 -17 -26.188 1 98.19 152 GLU B O 1
ATOM 3866 N N . ALA B 1 153 ? 2.268 -16.656 -24.203 1 98.62 153 ALA B N 1
ATOM 3867 C CA . ALA B 1 153 ? 1.283 -17.438 -23.469 1 98.62 153 ALA B CA 1
ATOM 3868 C C . ALA B 1 153 ? -0.111 -16.828 -23.594 1 98.62 153 ALA B C 1
ATOM 3870 O O . ALA B 1 153 ? -1.085 -17.547 -23.844 1 98.62 153 ALA B O 1
ATOM 3871 N N . PHE B 1 154 ? -0.188 -15.531 -23.422 1 98.56 154 PHE B N 1
ATOM 3872 C CA . PHE B 1 154 ? -1.445 -14.797 -23.531 1 98.56 154 PHE B CA 1
ATOM 3873 C C . PHE B 1 154 ? -2.088 -15.023 -24.891 1 98.56 154 PHE B C 1
ATOM 3875 O O . PHE B 1 154 ? -3.275 -15.344 -24.984 1 98.56 154 PHE B O 1
ATOM 3882 N N . ASN B 1 155 ? -1.287 -14.859 -25.938 1 97.94 155 ASN B N 1
ATOM 3883 C CA . ASN B 1 155 ? -1.787 -15.039 -27.297 1 97.94 155 ASN B CA 1
ATOM 3884 C C . ASN B 1 155 ? -2.258 -16.469 -27.531 1 97.94 155 ASN B C 1
ATOM 3886 O O . ASN B 1 155 ? -3.271 -16.688 -28.203 1 97.94 155 ASN B O 1
ATOM 3890 N N . ARG B 1 156 ? -1.546 -17.391 -26.984 1 97 156 ARG B N 1
ATOM 3891 C CA . ARG B 1 156 ? -1.93 -18.781 -27.125 1 97 156 ARG B CA 1
ATOM 3892 C C . ARG B 1 156 ? -3.289 -19.047 -26.469 1 97 156 ARG B C 1
ATOM 3894 O O . ARG B 1 156 ? -4.125 -19.75 -27.047 1 97 156 ARG B O 1
ATOM 3901 N N . ILE B 1 157 ? -3.467 -18.5 -25.266 1 98.31 157 ILE B N 1
ATOM 3902 C CA . ILE B 1 157 ? -4.742 -18.641 -24.562 1 98.31 157 ILE B CA 1
ATOM 3903 C C . ILE B 1 157 ? -5.852 -18 -25.406 1 98.31 157 ILE B C 1
ATOM 3905 O O . ILE B 1 157 ? -6.918 -18.594 -25.578 1 98.31 157 ILE B O 1
ATOM 3909 N N . LYS B 1 158 ? -5.598 -16.875 -26.016 1 97.12 158 LYS B N 1
ATOM 3910 C CA . LYS B 1 158 ? -6.586 -16.125 -26.797 1 97.12 158 LYS B CA 1
ATOM 3911 C C . LYS B 1 158 ? -6.949 -16.859 -28.078 1 97.12 158 LYS B C 1
ATOM 3913 O O . LYS B 1 158 ? -8.039 -16.672 -28.625 1 97.12 158 LYS B O 1
ATOM 3918 N N . ASN B 1 159 ? -6.047 -17.625 -28.531 1 97.19 159 ASN B N 1
ATOM 3919 C CA . ASN B 1 159 ? -6.312 -18.406 -29.734 1 97.19 159 ASN B CA 1
ATOM 3920 C C . ASN B 1 159 ? -7.305 -19.531 -29.469 1 97.19 159 ASN B C 1
ATOM 3922 O O . ASN B 1 159 ? -7.867 -20.109 -30.406 1 97.19 159 ASN B O 1
ATOM 3926 N N . GLY B 1 160 ? -7.457 -19.875 -28.188 1 98 160 GLY B N 1
ATOM 3927 C CA . GLY B 1 160 ? -8.469 -20.844 -27.797 1 98 160 GLY B CA 1
ATOM 3928 C C . GLY B 1 160 ? -9.844 -20.234 -27.625 1 98 160 GLY B C 1
ATOM 3929 O O . GLY B 1 160 ? -10.211 -19.297 -28.328 1 98 160 GLY B O 1
ATOM 3930 N N . LYS B 1 161 ? -10.609 -20.828 -26.703 1 98.31 161 LYS B N 1
ATOM 3931 C CA . LYS B 1 161 ? -11.992 -20.406 -26.531 1 98.31 161 LYS B CA 1
ATOM 3932 C C . LYS B 1 161 ? -12.125 -19.469 -25.328 1 98.31 161 LYS B C 1
ATOM 3934 O O . LYS B 1 161 ? -13.164 -18.828 -25.156 1 98.31 161 LYS B O 1
ATOM 3939 N N . THR B 1 162 ? -11.094 -19.406 -24.531 1 97.56 162 THR B N 1
ATOM 3940 C CA . THR B 1 162 ? -11.133 -18.578 -23.328 1 97.56 162 THR B CA 1
ATOM 3941 C C . THR B 1 162 ? -11.133 -17.094 -23.688 1 97.56 162 THR B C 1
ATOM 3943 O O . THR B 1 162 ? -10.297 -16.641 -24.484 1 97.56 162 THR B O 1
ATOM 3946 N N . GLU B 1 163 ? -12 -16.312 -23.109 1 95.56 163 GLU B N 1
ATOM 3947 C CA . GLU B 1 163 ? -12.07 -14.867 -23.328 1 95.56 163 GLU B CA 1
ATOM 3948 C C . GLU B 1 163 ? -11.609 -14.094 -22.094 1 95.56 163 GLU B C 1
ATOM 3950 O O . GLU B 1 163 ? -10.961 -13.055 -22.203 1 95.56 163 GLU B O 1
ATOM 3955 N N . ASP B 1 164 ? -11.969 -14.609 -20.953 1 98.12 164 ASP B N 1
ATOM 3956 C CA . ASP B 1 164 ? -11.656 -13.961 -19.672 1 98.12 164 ASP B CA 1
ATOM 3957 C C . ASP B 1 164 ? -10.273 -14.391 -19.172 1 98.12 164 ASP B C 1
ATOM 3959 O O . ASP B 1 164 ? -10.102 -15.523 -18.719 1 98.12 164 ASP B O 1
ATOM 3963 N N . ILE B 1 165 ? -9.297 -13.492 -19.281 1 98.62 165 ILE B N 1
ATOM 3964 C CA . ILE B 1 165 ? -7.926 -13.789 -18.875 1 98.62 165 ILE B CA 1
ATOM 3965 C C . ILE B 1 165 ? -7.438 -12.734 -17.875 1 98.62 165 ILE B C 1
ATOM 3967 O O . ILE B 1 165 ? -7.676 -11.539 -18.078 1 98.62 165 ILE B O 1
ATOM 3971 N N . ALA B 1 166 ? -6.883 -13.156 -16.797 1 98.81 166 ALA B N 1
ATOM 3972 C CA . ALA B 1 166 ? -6.117 -12.305 -15.898 1 98.81 166 ALA B CA 1
ATOM 3973 C C . ALA B 1 166 ? -4.664 -12.766 -15.812 1 98.81 166 ALA B C 1
ATOM 3975 O O . ALA B 1 166 ? -4.359 -13.938 -16.047 1 98.81 166 ALA B O 1
ATOM 3976 N N . ILE B 1 167 ? -3.795 -11.852 -15.531 1 98.88 167 ILE B N 1
ATOM 3977 C CA . ILE B 1 167 ? -2.375 -12.164 -15.414 1 98.88 167 ILE B CA 1
ATOM 3978 C C . ILE B 1 167 ? -1.873 -11.773 -14.031 1 98.88 167 ILE B C 1
ATOM 3980 O O . ILE B 1 167 ? -2.221 -10.703 -13.516 1 98.88 167 ILE B O 1
ATOM 3984 N N . LEU B 1 168 ? -1.144 -12.633 -13.383 1 98.94 168 LEU B N 1
ATOM 3985 C CA . LEU B 1 168 ? -0.516 -12.328 -12.102 1 98.94 168 LEU B CA 1
ATOM 3986 C C . LEU B 1 168 ? 0.987 -12.125 -12.266 1 98.94 168 LEU B C 1
ATOM 3988 O O . LEU B 1 168 ? 1.69 -13.023 -12.734 1 98.94 168 LEU B O 1
ATOM 3992 N N . HIS B 1 169 ? 1.466 -10.922 -11.883 1 98.88 169 HIS B N 1
ATOM 3993 C CA . HIS B 1 169 ? 2.895 -10.812 -11.609 1 98.88 169 HIS B CA 1
ATOM 3994 C C . HIS B 1 169 ? 3.309 -11.742 -10.469 1 98.88 169 HIS B C 1
ATOM 3996 O O . HIS B 1 169 ? 2.518 -12.016 -9.562 1 98.88 169 HIS B O 1
ATOM 4002 N N . CYS B 1 170 ? 4.504 -12.25 -10.586 1 98.5 170 CYS B N 1
ATOM 4003 C CA . CYS B 1 170 ? 4.977 -13.242 -9.625 1 98.5 170 CYS B CA 1
ATOM 4004 C C . CYS B 1 170 ? 6.496 -13.352 -9.656 1 98.5 170 CYS B C 1
ATOM 4006 O O . CYS B 1 170 ? 7.113 -13.203 -10.719 1 98.5 170 CYS B O 1
ATOM 4008 N N . VAL B 1 171 ? 7.086 -13.508 -8.547 1 98.38 171 VAL B N 1
ATOM 4009 C CA . VAL B 1 171 ? 8.477 -13.93 -8.406 1 98.38 171 VAL B CA 1
ATOM 4010 C C . VAL B 1 171 ? 8.531 -15.344 -7.82 1 98.38 171 VAL B C 1
ATOM 4012 O O . VAL B 1 171 ? 8.125 -15.57 -6.676 1 98.38 171 VAL B O 1
ATOM 4015 N N . SER B 1 172 ? 8.992 -16.234 -8.641 1 97.56 172 SER B N 1
ATOM 4016 C CA . SER B 1 172 ? 9.047 -17.641 -8.219 1 97.56 172 SER B CA 1
ATOM 4017 C C . SER B 1 172 ? 10.273 -17.906 -7.355 1 97.56 172 SER B C 1
ATOM 4019 O O . SER B 1 172 ? 11.188 -18.625 -7.77 1 97.56 172 SER B O 1
ATOM 4021 N N . ASN B 1 173 ? 10.352 -17.422 -6.242 1 96.38 173 ASN B N 1
ATOM 4022 C CA . ASN B 1 173 ? 11.297 -17.562 -5.141 1 96.38 173 ASN B CA 1
ATOM 4023 C C . ASN B 1 173 ? 10.594 -17.547 -3.789 1 96.38 173 ASN B C 1
ATOM 4025 O O . ASN B 1 173 ? 9.625 -16.812 -3.602 1 96.38 173 ASN B O 1
ATOM 4029 N N . TYR B 1 174 ? 11 -18.453 -2.893 1 93.56 174 TYR B N 1
ATOM 4030 C CA . TYR B 1 174 ? 10.156 -18.75 -1.739 1 93.56 174 TYR B CA 1
ATOM 4031 C C . TYR B 1 174 ? 10.953 -18.641 -0.442 1 93.56 174 TYR B C 1
ATOM 4033 O O . TYR B 1 174 ? 11.445 -19.641 0.077 1 93.56 174 TYR B O 1
ATOM 4041 N N . PRO B 1 175 ? 11.047 -17.547 0.091 1 95.62 175 PRO B N 1
ATOM 4042 C CA . PRO B 1 175 ? 10.516 -16.25 -0.342 1 95.62 175 PRO B CA 1
ATOM 4043 C C . PRO B 1 175 ? 11.516 -15.445 -1.165 1 95.62 175 PRO B C 1
ATOM 4045 O O . PRO B 1 175 ? 12.711 -15.734 -1.142 1 95.62 175 PRO B O 1
ATOM 4048 N N . PRO B 1 176 ? 11.023 -14.508 -1.905 1 97.81 176 PRO B N 1
ATOM 4049 C CA . PRO B 1 176 ? 11.945 -13.602 -2.602 1 97.81 176 PRO B CA 1
ATOM 4050 C C . PRO B 1 176 ? 12.516 -12.523 -1.684 1 97.81 176 PRO B C 1
ATOM 4052 O O . PRO B 1 176 ? 11.922 -12.211 -0.651 1 97.81 176 PRO B O 1
ATOM 4055 N N . LYS B 1 177 ? 13.742 -12.039 -2.084 1 97.69 177 LYS B N 1
ATOM 4056 C CA . LYS B 1 177 ? 14.156 -10.766 -1.504 1 97.69 177 LYS B CA 1
ATOM 4057 C C . LYS B 1 177 ? 13.203 -9.641 -1.905 1 97.69 177 LYS B C 1
ATOM 4059 O O . LYS B 1 177 ? 12.68 -9.633 -3.023 1 97.69 177 LYS B O 1
ATOM 4064 N N . ASP B 1 178 ? 13.023 -8.688 -1.026 1 98.38 178 ASP B N 1
ATOM 4065 C CA . ASP B 1 178 ? 12.125 -7.574 -1.308 1 98.38 178 ASP B CA 1
ATOM 4066 C C . ASP B 1 178 ? 12.516 -6.867 -2.604 1 98.38 178 ASP B C 1
ATOM 4068 O O . ASP B 1 178 ? 11.648 -6.523 -3.414 1 98.38 178 ASP B O 1
ATOM 4072 N N . GLU B 1 179 ? 13.812 -6.688 -2.846 1 98 179 GLU B N 1
ATOM 4073 C CA . GLU B 1 179 ? 14.312 -5.945 -4 1 98 179 GLU B CA 1
ATOM 4074 C C . GLU B 1 179 ? 14.031 -6.695 -5.301 1 98 179 GLU B C 1
ATOM 4076 O O . GLU B 1 179 ? 14.117 -6.121 -6.387 1 98 179 GLU B O 1
ATOM 4081 N N . ASP B 1 180 ? 13.648 -7.988 -5.184 1 98.19 180 ASP B N 1
ATOM 4082 C CA . ASP B 1 180 ? 13.398 -8.812 -6.363 1 98.19 180 ASP B CA 1
ATOM 4083 C C . ASP B 1 180 ? 11.922 -8.789 -6.742 1 98.19 180 ASP B C 1
ATOM 4085 O O . ASP B 1 180 ? 11.547 -9.266 -7.816 1 98.19 180 ASP B O 1
ATOM 4089 N N . ILE B 1 181 ? 11.07 -8.219 -5.953 1 98.56 181 ILE B N 1
ATOM 4090 C CA . ILE B 1 181 ? 9.625 -8.367 -6.07 1 98.56 181 ILE B CA 1
ATOM 4091 C C . ILE B 1 181 ? 9.117 -7.59 -7.285 1 98.56 181 ILE B C 1
ATOM 4093 O O . ILE B 1 181 ? 8.336 -8.109 -8.078 1 98.56 181 ILE B O 1
ATOM 4097 N N . ASN B 1 182 ? 9.539 -6.273 -7.457 1 98.5 182 ASN B N 1
ATOM 4098 C CA . ASN B 1 182 ? 9.266 -5.457 -8.633 1 98.5 182 ASN B CA 1
ATOM 4099 C C . ASN B 1 182 ? 7.762 -5.258 -8.836 1 98.5 182 ASN B C 1
ATOM 4101 O O . ASN B 1 182 ? 7.23 -5.535 -9.906 1 98.5 182 ASN B O 1
ATOM 4105 N N . LEU B 1 183 ? 7.086 -4.637 -7.871 1 98.75 183 LEU B N 1
ATOM 4106 C CA . LEU B 1 183 ? 5.641 -4.449 -7.883 1 98.75 183 LEU B CA 1
ATOM 4107 C C . LEU B 1 183 ? 5.215 -3.572 -9.055 1 98.75 183 LEU B C 1
ATOM 4109 O O . LEU B 1 183 ? 4.098 -3.709 -9.562 1 98.75 183 LEU B O 1
ATOM 4113 N N . LYS B 1 184 ? 6.098 -2.764 -9.562 1 98.25 184 LYS B N 1
ATOM 4114 C CA . LYS B 1 184 ? 5.766 -1.881 -10.68 1 98.25 184 LYS B CA 1
ATOM 4115 C C . LYS B 1 184 ? 5.473 -2.68 -11.945 1 98.25 184 LYS B C 1
ATOM 4117 O O . LYS B 1 184 ? 4.867 -2.162 -12.883 1 98.25 184 LYS B O 1
ATOM 4122 N N . ALA B 1 185 ? 5.871 -3.941 -11.977 1 98.5 185 ALA B N 1
ATOM 4123 C CA . ALA B 1 185 ? 5.582 -4.805 -13.117 1 98.5 185 ALA B CA 1
ATOM 4124 C C . ALA B 1 185 ? 4.078 -5.016 -13.281 1 98.5 185 ALA B C 1
ATOM 4126 O O . ALA B 1 185 ? 3.598 -5.293 -14.383 1 98.5 185 ALA B O 1
ATOM 4127 N N . ILE B 1 186 ? 3.312 -4.879 -12.195 1 98.44 186 ILE B N 1
ATOM 4128 C CA . ILE B 1 186 ? 1.86 -5.004 -12.25 1 98.44 186 ILE B CA 1
ATOM 4129 C C . ILE B 1 186 ? 1.293 -3.988 -13.242 1 98.44 186 ILE B C 1
ATOM 4131 O O . ILE B 1 186 ? 0.503 -4.344 -14.117 1 98.44 186 ILE B O 1
ATOM 4135 N N . GLN B 1 187 ? 1.769 -2.773 -13.133 1 96.81 187 GLN B N 1
ATOM 4136 C CA . GLN B 1 187 ? 1.283 -1.713 -14.008 1 96.81 187 GLN B CA 1
ATOM 4137 C C . GLN B 1 187 ? 1.747 -1.934 -15.445 1 96.81 187 GLN B C 1
ATOM 4139 O O . GLN B 1 187 ? 0.993 -1.696 -16.391 1 96.81 187 GLN B O 1
ATOM 4144 N N . THR B 1 188 ? 2.988 -2.396 -15.609 1 98.12 188 THR B N 1
ATOM 4145 C CA . THR B 1 188 ? 3.523 -2.664 -16.938 1 98.12 188 THR B CA 1
ATOM 4146 C C . THR B 1 188 ? 2.695 -3.73 -17.641 1 98.12 188 THR B C 1
ATOM 4148 O O . THR B 1 188 ? 2.352 -3.578 -18.828 1 98.12 188 THR B O 1
ATOM 4151 N N . ILE B 1 189 ? 2.373 -4.766 -16.922 1 98.44 189 ILE B N 1
ATOM 4152 C CA . ILE B 1 189 ? 1.589 -5.855 -17.484 1 98.44 189 ILE B CA 1
ATOM 4153 C C . ILE B 1 189 ? 0.183 -5.363 -17.812 1 98.44 189 ILE B C 1
ATOM 4155 O O . ILE B 1 189 ? -0.362 -5.691 -18.875 1 98.44 189 ILE B O 1
ATOM 4159 N N . LYS B 1 190 ? -0.383 -4.559 -16.953 1 97.31 190 LYS B N 1
ATOM 4160 C CA . LYS B 1 190 ? -1.709 -3.992 -17.188 1 97.31 190 LYS B CA 1
ATOM 4161 C C . LYS B 1 190 ? -1.738 -3.174 -18.484 1 97.31 190 LYS B C 1
ATOM 4163 O O . LYS B 1 190 ? -2.674 -3.289 -19.266 1 97.31 190 LYS B O 1
ATOM 4168 N N . GLU B 1 191 ? -0.716 -2.398 -18.672 1 96.62 191 GLU B N 1
ATOM 4169 C CA . GLU B 1 191 ? -0.634 -1.536 -19.844 1 96.62 191 GLU B CA 1
ATOM 4170 C C . GLU B 1 191 ? -0.472 -2.357 -21.109 1 96.62 191 GLU B C 1
ATOM 4172 O O . GLU B 1 191 ? -1.024 -2.008 -22.156 1 96.62 191 GLU B O 1
ATOM 4177 N N . GLU B 1 192 ? 0.251 -3.418 -20.969 1 97.38 192 GLU B N 1
ATOM 4178 C CA . GLU B 1 192 ? 0.571 -4.234 -22.141 1 97.38 192 GLU B CA 1
ATOM 4179 C C . GLU B 1 192 ? -0.64 -5.043 -22.594 1 97.38 192 GLU B C 1
ATOM 4181 O O . GLU B 1 192 ? -0.892 -5.176 -23.797 1 97.38 192 GLU B O 1
ATOM 4186 N N . PHE B 1 193 ? -1.476 -5.57 -21.703 1 97.69 193 PHE B N 1
ATOM 4187 C CA . PHE B 1 193 ? -2.439 -6.598 -22.094 1 97.69 193 PHE B CA 1
ATOM 4188 C C . PHE B 1 193 ? -3.865 -6.086 -21.938 1 97.69 193 PHE B C 1
ATOM 4190 O O . PHE B 1 193 ? -4.805 -6.668 -22.484 1 97.69 193 PHE B O 1
ATOM 4197 N N . ASN B 1 194 ? -4.105 -5.031 -21.125 1 96.38 194 ASN B N 1
ATOM 4198 C CA . ASN B 1 194 ? -5.414 -4.422 -20.906 1 96.38 194 ASN B CA 1
ATOM 4199 C C . ASN B 1 194 ? -6.414 -5.43 -20.344 1 96.38 194 ASN B C 1
ATOM 4201 O O . ASN B 1 194 ? -7.555 -5.492 -20.812 1 96.38 194 ASN B O 1
ATOM 4205 N N . VAL B 1 195 ? -5.996 -6.309 -19.469 1 98.19 195 VAL B N 1
ATOM 4206 C CA . VAL B 1 195 ? -6.793 -7.258 -18.703 1 98.19 195 VAL B CA 1
ATOM 4207 C C . VAL B 1 195 ? -6.543 -7.062 -17.203 1 98.19 195 VAL B C 1
ATOM 4209 O O . VAL B 1 195 ? -5.613 -6.348 -16.812 1 98.19 195 VAL B O 1
ATOM 4212 N N . PRO B 1 196 ? -7.395 -7.66 -16.297 1 98.69 196 PRO B N 1
ATOM 4213 C CA . PRO B 1 196 ? -7.074 -7.602 -14.867 1 98.69 196 PRO B CA 1
ATOM 4214 C C . PRO B 1 196 ? -5.711 -8.203 -14.539 1 98.69 196 PRO B C 1
ATOM 4216 O O . PRO B 1 196 ? -5.336 -9.234 -15.102 1 98.69 196 PRO B O 1
ATOM 4219 N N . VAL B 1 197 ? -4.953 -7.52 -13.766 1 98.81 197 VAL B N 1
ATOM 4220 C CA . VAL B 1 197 ? -3.629 -7.969 -13.344 1 98.81 197 VAL B CA 1
ATOM 4221 C C . VAL B 1 197 ? -3.566 -8.047 -11.82 1 98.81 197 VAL B C 1
ATOM 4223 O O . VAL B 1 197 ? -4.145 -7.207 -11.125 1 98.81 197 VAL B O 1
ATOM 4226 N N . GLY B 1 198 ? -2.963 -9.086 -11.312 1 98.81 198 GLY B N 1
ATOM 4227 C CA . GLY B 1 198 ? -2.771 -9.273 -9.883 1 98.81 198 GLY B CA 1
ATOM 4228 C C . GLY B 1 198 ? -1.349 -9.648 -9.516 1 98.81 198 GLY B C 1
ATOM 4229 O O . GLY B 1 198 ? -0.414 -9.367 -10.266 1 98.81 198 GLY B O 1
ATOM 4230 N N . PHE B 1 199 ? -1.233 -10.148 -8.359 1 98.94 199 PHE B N 1
ATOM 4231 C CA . PHE B 1 199 ? 0.066 -10.516 -7.812 1 98.94 199 PHE B CA 1
ATOM 4232 C C . PHE B 1 199 ? -0.011 -11.852 -7.082 1 98.94 199 PHE B C 1
ATOM 4234 O O . PHE B 1 199 ? -0.824 -12.023 -6.172 1 98.94 199 PHE B O 1
ATOM 4241 N N . SER B 1 200 ? 0.686 -12.852 -7.578 1 98.88 200 SER B N 1
ATOM 4242 C CA . SER B 1 200 ? 0.928 -14.086 -6.844 1 98.88 200 SER B CA 1
ATOM 4243 C C . SER B 1 200 ? 2.1 -13.938 -5.875 1 98.88 200 SER B C 1
ATOM 4245 O O . SER B 1 200 ? 3.258 -13.898 -6.297 1 98.88 200 SER B O 1
ATOM 4247 N N . ASP B 1 201 ? 1.803 -13.93 -4.637 1 98.56 201 ASP B N 1
ATOM 4248 C CA . ASP B 1 201 ? 2.74 -13.391 -3.654 1 98.56 201 ASP B CA 1
ATOM 4249 C C . ASP B 1 201 ? 3.406 -14.508 -2.857 1 98.56 201 ASP B C 1
ATOM 4251 O O . ASP B 1 201 ? 2.723 -15.375 -2.303 1 98.56 201 ASP B O 1
ATOM 4255 N N . HIS B 1 202 ? 4.742 -14.414 -2.764 1 98.38 202 HIS B N 1
ATOM 4256 C CA . HIS B 1 202 ? 5.52 -15.344 -1.961 1 98.38 202 HIS B CA 1
ATOM 4257 C C . HIS B 1 202 ? 6.324 -14.617 -0.888 1 98.38 202 HIS B C 1
ATOM 4259 O O . HIS B 1 202 ? 7.191 -15.211 -0.243 1 98.38 202 HIS B O 1
ATOM 4265 N N . SER B 1 203 ? 6.074 -13.305 -0.748 1 98 203 SER B N 1
ATOM 4266 C CA . SER B 1 203 ? 6.801 -12.523 0.242 1 98 203 SER B CA 1
ATOM 4267 C C . SER B 1 203 ? 6.34 -12.852 1.658 1 98 203 SER B C 1
ATOM 4269 O O . SER B 1 203 ? 5.293 -13.469 1.847 1 98 203 SER B O 1
ATOM 4271 N N . MET B 1 204 ? 7.156 -12.414 2.602 1 97.38 204 MET B N 1
ATOM 4272 C CA . MET B 1 204 ? 6.789 -12.594 4.004 1 97.38 204 MET B CA 1
ATOM 4273 C C . MET B 1 204 ? 5.836 -11.492 4.461 1 97.38 204 MET B C 1
ATOM 4275 O O . MET B 1 204 ? 6.023 -10.328 4.121 1 97.38 204 MET B O 1
ATOM 4279 N N . GLY B 1 205 ? 4.836 -11.914 5.16 1 97.62 205 GLY B N 1
ATOM 4280 C CA . GLY B 1 205 ? 3.938 -10.938 5.758 1 97.62 205 GLY B CA 1
ATOM 4281 C C . GLY B 1 205 ? 2.891 -10.422 4.789 1 97.62 205 GLY B C 1
ATOM 4282 O O . GLY B 1 205 ? 2.605 -11.062 3.775 1 97.62 205 GLY B O 1
ATOM 4283 N N . ILE B 1 206 ? 2.209 -9.281 5.168 1 98.69 206 ILE B N 1
ATOM 4284 C CA . ILE B 1 206 ? 1.05 -8.859 4.391 1 98.69 206 ILE B CA 1
ATOM 4285 C C . ILE B 1 206 ? 1.306 -7.477 3.795 1 98.69 206 ILE B C 1
ATOM 4287 O O . ILE B 1 206 ? 0.415 -6.883 3.182 1 98.69 206 ILE B O 1
ATOM 4291 N N . THR B 1 207 ? 2.576 -6.906 3.902 1 98.81 207 THR B N 1
ATOM 4292 C CA . THR B 1 207 ? 2.922 -5.57 3.43 1 98.81 207 THR B CA 1
ATOM 4293 C C . THR B 1 207 ? 2.848 -5.504 1.907 1 98.81 207 THR B C 1
ATOM 4295 O O . THR B 1 207 ? 2.254 -4.574 1.351 1 98.81 207 THR B O 1
ATOM 4298 N N . VAL B 1 208 ? 3.389 -6.52 1.261 1 98.81 208 VAL B N 1
ATOM 4299 C CA . VAL B 1 208 ? 3.549 -6.5 -0.189 1 98.81 208 VAL B CA 1
ATOM 4300 C C . VAL B 1 208 ? 2.186 -6.641 -0.863 1 98.81 208 VAL B C 1
ATOM 4302 O O . VAL B 1 208 ? 1.864 -5.895 -1.791 1 98.81 208 VAL B O 1
ATOM 4305 N N . PRO B 1 209 ? 1.317 -7.531 -0.347 1 98.88 209 PRO B N 1
ATOM 4306 C CA . PRO B 1 209 ? -0.008 -7.566 -0.97 1 98.88 209 PRO B CA 1
ATOM 4307 C C . PRO B 1 209 ? -0.797 -6.277 -0.745 1 98.88 209 PRO B C 1
ATOM 4309 O O . PRO B 1 209 ? -1.572 -5.863 -1.612 1 98.88 209 PRO B O 1
ATOM 4312 N N . ILE B 1 210 ? -0.649 -5.621 0.367 1 98.81 210 ILE B N 1
ATOM 4313 C CA . ILE B 1 210 ? -1.285 -4.336 0.619 1 98.81 210 ILE B CA 1
ATOM 4314 C C . ILE B 1 210 ? -0.812 -3.314 -0.413 1 98.81 210 ILE B C 1
ATOM 4316 O O . ILE B 1 210 ? -1.626 -2.629 -1.037 1 98.81 210 ILE B O 1
ATOM 4320 N N . ALA B 1 211 ? 0.483 -3.258 -0.604 1 98.88 211 ALA B N 1
ATOM 4321 C CA . ALA B 1 211 ? 1.073 -2.338 -1.572 1 98.88 211 ALA B CA 1
ATOM 4322 C C . ALA B 1 211 ? 0.602 -2.656 -2.988 1 98.88 211 ALA B C 1
ATOM 4324 O O . ALA B 1 211 ? 0.313 -1.747 -3.771 1 98.88 211 ALA B O 1
ATOM 4325 N N . ALA B 1 212 ? 0.51 -3.957 -3.299 1 98.94 212 ALA B N 1
ATOM 4326 C CA . ALA B 1 212 ? 0.074 -4.379 -4.629 1 98.94 212 ALA B CA 1
ATOM 4327 C C . ALA B 1 212 ? -1.339 -3.885 -4.922 1 98.94 212 ALA B C 1
ATOM 4329 O O . ALA B 1 212 ? -1.615 -3.395 -6.02 1 98.94 212 ALA B O 1
ATOM 4330 N N . VAL B 1 213 ? -2.236 -4.008 -3.971 1 98.88 213 VAL B N 1
ATOM 4331 C CA . VAL B 1 213 ? -3.619 -3.58 -4.148 1 98.88 213 VAL B CA 1
ATOM 4332 C C . VAL B 1 213 ? -3.67 -2.062 -4.309 1 98.88 213 VAL B C 1
ATOM 4334 O O . VAL B 1 213 ? -4.422 -1.544 -5.141 1 98.88 213 VAL B O 1
ATOM 4337 N N . ALA B 1 214 ? -2.824 -1.369 -3.535 1 98.5 214 ALA B N 1
ATOM 4338 C CA . ALA B 1 214 ? -2.746 0.082 -3.688 1 98.5 214 ALA B CA 1
ATOM 4339 C C . ALA B 1 214 ? -2.32 0.461 -5.102 1 98.5 214 ALA B C 1
ATOM 4341 O O . ALA B 1 214 ? -2.783 1.464 -5.648 1 98.5 214 ALA B O 1
ATOM 4342 N N . LEU B 1 215 ? -1.493 -0.401 -5.73 1 97.81 215 LEU B N 1
ATOM 4343 C CA . LEU B 1 215 ? -0.972 -0.142 -7.066 1 97.81 215 LEU B CA 1
ATOM 4344 C C . LEU B 1 215 ? -1.971 -0.576 -8.133 1 97.81 215 LEU B C 1
ATOM 4346 O O . LEU B 1 215 ? -1.721 -0.408 -9.328 1 97.81 215 LEU B O 1
ATOM 4350 N N . GLY B 1 216 ? -3.061 -1.215 -7.703 1 96.94 216 GLY B N 1
ATOM 4351 C CA . GLY B 1 216 ? -4.121 -1.504 -8.656 1 96.94 216 GLY B CA 1
ATOM 4352 C C . GLY B 1 216 ? -4.273 -2.984 -8.945 1 96.94 216 GLY B C 1
ATOM 4353 O O . GLY B 1 216 ? -4.934 -3.365 -9.914 1 96.94 216 GLY B O 1
ATOM 4354 N N . ALA B 1 217 ? -3.645 -3.805 -8.156 1 98.75 217 ALA B N 1
ATOM 4355 C CA . ALA B 1 217 ? -3.83 -5.238 -8.352 1 98.75 217 ALA B CA 1
ATOM 4356 C C . ALA B 1 217 ? -5.293 -5.637 -8.172 1 98.75 217 ALA B C 1
ATOM 4358 O O . ALA B 1 217 ? -5.93 -5.254 -7.188 1 98.75 217 ALA B O 1
ATOM 4359 N N . ASN B 1 218 ? -5.789 -6.414 -9.086 1 98.81 218 ASN B N 1
ATOM 4360 C CA . ASN B 1 218 ? -7.176 -6.863 -9.047 1 98.81 218 ASN B CA 1
ATOM 4361 C C . ASN B 1 218 ? -7.309 -8.219 -8.359 1 98.81 218 ASN B C 1
ATOM 4363 O O . ASN B 1 218 ? -8.406 -8.617 -7.957 1 98.81 218 ASN B O 1
ATOM 4367 N N . ILE B 1 219 ? -6.156 -8.961 -8.273 1 98.94 219 ILE B N 1
ATOM 4368 C CA . ILE B 1 219 ? -6.121 -10.297 -7.684 1 98.94 219 ILE B CA 1
ATOM 4369 C C . ILE B 1 219 ? -4.902 -10.422 -6.777 1 98.94 219 ILE B C 1
ATOM 4371 O O . ILE B 1 219 ? -3.801 -10.008 -7.145 1 98.94 219 ILE B O 1
ATOM 4375 N N . ILE B 1 220 ? -5.102 -10.898 -5.578 1 98.94 220 ILE B N 1
ATOM 4376 C CA . ILE B 1 220 ? -4 -11.297 -4.707 1 98.94 220 ILE B CA 1
ATOM 4377 C C . ILE B 1 220 ? -4.074 -12.797 -4.434 1 98.94 220 ILE B C 1
ATOM 4379 O O . ILE B 1 220 ? -5.113 -13.305 -4.012 1 98.94 220 ILE B O 1
ATOM 4383 N N . GLU B 1 221 ? -3.08 -13.461 -4.797 1 98.94 221 GLU B N 1
ATOM 4384 C CA . GLU B 1 221 ? -2.902 -14.859 -4.418 1 98.94 221 GLU B CA 1
ATOM 4385 C C . GLU B 1 221 ? -1.783 -15.008 -3.391 1 98.94 221 GLU B C 1
ATOM 4387 O O . GLU B 1 221 ? -0.655 -14.57 -3.625 1 98.94 221 GLU B O 1
ATOM 4392 N N . LYS B 1 222 ? -2.064 -15.586 -2.283 1 98.81 222 LYS B N 1
ATOM 4393 C CA . LYS B 1 222 ? -1.121 -15.664 -1.171 1 98.81 222 LYS B CA 1
ATOM 4394 C C . LYS B 1 222 ? -1.163 -17.047 -0.512 1 98.81 222 LYS B C 1
ATOM 4396 O O . LYS B 1 222 ? -2.24 -17.562 -0.21 1 98.81 222 LYS B O 1
ATOM 4401 N N . HIS B 1 223 ? 0.034 -17.641 -0.307 1 98.75 223 HIS B N 1
ATOM 4402 C CA . HIS B 1 223 ? 0.12 -18.906 0.412 1 98.75 223 HIS B CA 1
ATOM 4403 C C . HIS B 1 223 ? -0.273 -18.75 1.876 1 98.75 223 HIS B C 1
ATOM 4405 O O . HIS B 1 223 ? 0.091 -17.75 2.51 1 98.75 223 HIS B O 1
ATOM 4411 N N . PHE B 1 224 ? -0.998 -19.719 2.385 1 98.81 224 PHE B N 1
ATOM 4412 C CA . PHE B 1 224 ? -1.312 -19.766 3.807 1 98.81 224 PHE B CA 1
ATOM 4413 C C . PHE B 1 224 ? -1.21 -21.188 4.344 1 98.81 224 PHE B C 1
ATOM 4415 O O . PHE B 1 224 ? -1.08 -22.141 3.572 1 98.81 224 PHE B O 1
ATOM 4422 N N . THR B 1 225 ? -1.145 -21.328 5.605 1 98.69 225 THR B N 1
ATOM 4423 C CA . THR B 1 225 ? -0.947 -22.609 6.285 1 98.69 225 THR B CA 1
ATOM 4424 C C . THR B 1 225 ? -1.677 -22.625 7.625 1 98.69 225 THR B C 1
ATOM 4426 O O . THR B 1 225 ? -2.211 -21.594 8.062 1 98.69 225 THR B O 1
ATOM 4429 N N . ILE B 1 226 ? -1.758 -23.812 8.164 1 98.56 226 ILE B N 1
ATOM 4430 C CA . ILE B 1 226 ? -2.266 -23.953 9.523 1 98.56 226 ILE B CA 1
ATOM 4431 C C . ILE B 1 226 ? -1.238 -23.406 10.516 1 98.56 226 ILE B C 1
ATOM 4433 O O . ILE B 1 226 ? -1.593 -22.703 11.461 1 98.56 226 ILE B O 1
ATOM 4437 N N . SER B 1 227 ? -0.029 -23.812 10.266 1 98.25 227 SER B N 1
ATOM 4438 C CA . SER B 1 227 ? 1.092 -23.375 11.094 1 98.25 227 SER B CA 1
ATOM 4439 C C . SER B 1 227 ? 2.406 -23.453 10.32 1 98.25 227 SER B C 1
ATOM 4441 O O . SER B 1 227 ? 2.664 -24.422 9.609 1 98.25 227 SER B O 1
ATOM 4443 N N . ARG B 1 228 ? 3.297 -22.469 10.57 1 97.56 228 ARG B N 1
ATOM 4444 C CA . ARG B 1 228 ? 4.602 -22.453 9.914 1 97.56 228 ARG B CA 1
ATOM 4445 C C . ARG B 1 228 ? 5.543 -23.469 10.539 1 97.56 228 ARG B C 1
ATOM 4447 O O . ARG B 1 228 ? 6.598 -23.781 9.977 1 97.56 228 ARG B O 1
ATOM 4454 N N . LYS B 1 229 ? 5.133 -24.047 11.594 1 96.94 229 LYS B N 1
ATOM 4455 C CA . LYS B 1 229 ? 5.965 -25.016 12.312 1 96.94 229 LYS B CA 1
ATOM 4456 C C . LYS B 1 229 ? 5.816 -26.422 11.727 1 96.94 229 LYS B C 1
ATOM 4458 O O . LYS B 1 229 ? 6.605 -27.312 12.039 1 96.94 229 LYS B O 1
ATOM 4463 N N . LEU B 1 230 ? 4.824 -26.562 10.875 1 96.62 230 LEU B N 1
ATOM 4464 C CA . LEU B 1 230 ? 4.617 -27.875 10.273 1 96.62 230 LEU B CA 1
ATOM 4465 C C . LEU B 1 230 ? 5.719 -28.188 9.266 1 96.62 230 LEU B C 1
ATOM 4467 O O . LEU B 1 230 ? 6.273 -27.297 8.641 1 96.62 230 LEU B O 1
ATOM 4471 N N . GLU B 1 231 ? 6.004 -29.453 9.133 1 93.44 231 GLU B N 1
ATOM 4472 C CA . GLU B 1 231 ? 6.949 -29.906 8.109 1 93.44 231 GLU B CA 1
ATOM 4473 C C . GLU B 1 231 ? 6.293 -29.969 6.738 1 93.44 231 GLU B C 1
ATOM 4475 O O . GLU B 1 231 ? 5.137 -30.391 6.613 1 93.44 231 GLU B O 1
ATOM 4480 N N . GLY B 1 232 ? 6.969 -29.531 5.781 1 90.06 232 GLY B N 1
ATOM 4481 C CA . GLY B 1 232 ? 6.477 -29.516 4.414 1 90.06 232 GLY B CA 1
ATOM 4482 C C . GLY B 1 232 ? 7.18 -28.484 3.541 1 90.06 232 GLY B C 1
ATOM 4483 O O . GLY B 1 232 ? 8.102 -27.812 3.992 1 90.06 232 GLY B O 1
ATOM 4484 N N . MET B 1 233 ? 6.723 -28.297 2.35 1 86.31 233 MET B N 1
ATOM 4485 C CA . MET B 1 233 ? 7.457 -27.516 1.354 1 86.31 233 MET B CA 1
ATOM 4486 C C . MET B 1 233 ? 7.125 -26.031 1.465 1 86.31 233 MET B C 1
ATOM 4488 O O . MET B 1 233 ? 7.992 -25.188 1.27 1 86.31 233 MET B O 1
ATOM 4492 N N . ASP B 1 234 ? 5.898 -25.703 1.853 1 92 234 ASP B N 1
ATOM 4493 C CA . ASP B 1 234 ? 5.473 -24.328 1.628 1 92 234 ASP B CA 1
ATOM 4494 C C . ASP B 1 234 ? 5.02 -23.672 2.932 1 92 234 ASP B C 1
ATOM 4496 O O . ASP B 1 234 ? 4.574 -22.516 2.936 1 92 234 ASP B O 1
ATOM 4500 N N . HIS B 1 235 ? 5.242 -24.312 4.039 1 94.94 235 HIS B N 1
ATOM 4501 C CA . HIS B 1 235 ? 4.684 -23.812 5.289 1 94.94 235 HIS B CA 1
ATOM 4502 C C . HIS B 1 235 ? 5.438 -22.578 5.77 1 94.94 235 HIS B C 1
ATOM 4504 O O . HIS B 1 235 ? 4.828 -21.609 6.238 1 94.94 235 HIS B O 1
ATOM 4510 N N . PHE B 1 236 ? 6.668 -22.578 5.676 1 93.06 236 PHE B N 1
ATOM 4511 C CA . PHE B 1 236 ? 7.539 -21.703 6.445 1 93.06 236 PHE B CA 1
ATOM 4512 C C . PHE B 1 236 ? 7.379 -20.25 5.992 1 93.06 236 PHE B C 1
ATOM 4514 O O . PHE B 1 236 ? 7.656 -19.328 6.758 1 93.06 236 PHE B O 1
ATOM 4521 N N . TYR B 1 237 ? 6.93 -19.969 4.789 1 94.69 237 TYR B N 1
ATOM 4522 C CA . TYR B 1 237 ? 6.77 -18.594 4.348 1 94.69 237 TYR B CA 1
ATOM 4523 C C . TYR B 1 237 ? 5.297 -18.234 4.184 1 94.69 237 TYR B C 1
ATOM 4525 O O . TYR B 1 237 ? 4.961 -17.125 3.789 1 94.69 237 TYR B O 1
ATOM 4533 N N . ALA B 1 238 ? 4.395 -19.172 4.426 1 98.44 238 ALA B N 1
ATOM 4534 C CA . ALA B 1 238 ? 2.959 -19 4.238 1 98.44 238 ALA B CA 1
ATOM 4535 C C . ALA B 1 238 ? 2.346 -18.219 5.395 1 98.44 238 ALA B C 1
ATOM 4537 O O . ALA B 1 238 ? 2.883 -18.219 6.504 1 98.44 238 ALA B O 1
ATOM 4538 N N . LEU B 1 239 ? 1.287 -17.547 5.203 1 98.81 239 LEU B N 1
ATOM 4539 C CA . LEU B 1 239 ? 0.588 -16.812 6.262 1 98.81 239 LEU B CA 1
ATOM 4540 C C . LEU B 1 239 ? -0.103 -17.781 7.215 1 98.81 239 LEU B C 1
ATOM 4542 O O . LEU B 1 239 ? -0.705 -18.766 6.777 1 98.81 239 LEU B O 1
ATOM 4546 N N . GLU B 1 240 ? -0.014 -17.516 8.453 1 98.81 240 GLU B N 1
ATOM 4547 C CA . GLU B 1 240 ? -0.837 -18.234 9.43 1 98.81 240 GLU B CA 1
ATOM 4548 C C . GLU B 1 240 ? -2.262 -17.688 9.453 1 98.81 240 GLU B C 1
ATOM 4550 O O . GLU B 1 240 ? -2.539 -16.641 8.867 1 98.81 240 GLU B O 1
ATOM 4555 N N . PRO B 1 241 ? -3.16 -18.391 10.094 1 98.88 241 PRO B N 1
ATOM 4556 C CA . PRO B 1 241 ? -4.582 -18.047 9.984 1 98.88 241 PRO B CA 1
ATOM 4557 C C . PRO B 1 241 ? -4.875 -16.594 10.352 1 98.88 241 PRO B C 1
ATOM 4559 O O . PRO B 1 241 ? -5.574 -15.898 9.609 1 98.88 241 PRO B O 1
ATOM 4562 N N . LYS B 1 242 ? -4.344 -16.094 11.414 1 98.69 242 LYS B N 1
ATOM 4563 C CA . LYS B 1 242 ? -4.578 -14.727 11.844 1 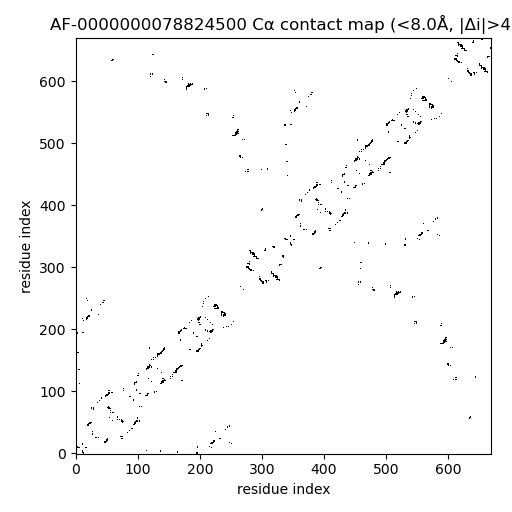98.69 242 LYS B CA 1
ATOM 4564 C C . LYS B 1 242 ? -4.027 -13.727 10.828 1 98.69 242 LYS B C 1
ATOM 4566 O O . LYS B 1 242 ? -4.629 -12.68 10.594 1 98.69 242 LYS B O 1
ATOM 4571 N N . GLU B 1 243 ? -2.889 -14.062 10.25 1 98.81 243 GLU B N 1
ATOM 4572 C CA . GLU B 1 243 ? -2.26 -13.188 9.266 1 98.81 243 GLU B CA 1
ATOM 4573 C C . GLU B 1 243 ? -3.08 -13.133 7.98 1 98.81 243 GLU B C 1
ATOM 4575 O O . GLU B 1 243 ? -3.203 -12.07 7.363 1 98.81 243 GLU B O 1
ATOM 4580 N N . LEU B 1 244 ? -3.611 -14.312 7.598 1 98.94 244 LEU B N 1
ATOM 4581 C CA . LEU B 1 244 ? -4.453 -14.32 6.406 1 98.94 244 LEU B CA 1
ATOM 4582 C C . LEU B 1 244 ? -5.688 -13.453 6.605 1 98.94 244 LEU B C 1
ATOM 4584 O O . LEU B 1 244 ? -6.043 -12.664 5.727 1 98.94 244 LEU B O 1
ATOM 4588 N N . LYS B 1 245 ? -6.301 -13.594 7.73 1 98.94 245 LYS B N 1
ATOM 4589 C CA . LYS B 1 245 ? -7.465 -12.781 8.062 1 98.94 245 LYS B CA 1
ATOM 4590 C C . LYS B 1 245 ? -7.109 -11.297 8.062 1 98.94 245 LYS B C 1
ATOM 4592 O O . LYS B 1 245 ? -7.832 -10.477 7.484 1 98.94 245 LYS B O 1
ATOM 4597 N N . GLN B 1 246 ? -5.996 -10.984 8.656 1 98.81 246 GLN B N 1
ATOM 4598 C CA . GLN B 1 246 ? -5.535 -9.602 8.703 1 98.81 246 GLN B CA 1
ATOM 4599 C C . GLN B 1 246 ? -5.266 -9.062 7.301 1 98.81 246 GLN B C 1
ATOM 4601 O O . GLN B 1 246 ? -5.555 -7.898 7.008 1 98.81 246 GLN B O 1
ATOM 4606 N N . MET B 1 247 ? -4.691 -9.891 6.438 1 98.88 247 MET B N 1
ATOM 4607 C CA . MET B 1 247 ? -4.426 -9.461 5.066 1 98.88 247 MET B CA 1
ATOM 4608 C C . MET B 1 247 ? -5.715 -9.055 4.363 1 98.88 247 MET B C 1
ATOM 4610 O O . MET B 1 247 ? -5.777 -8.008 3.719 1 98.88 247 MET B O 1
ATOM 4614 N N . VAL B 1 248 ? -6.738 -9.883 4.527 1 98.94 248 VAL B N 1
ATOM 4615 C CA . VAL B 1 248 ? -8.016 -9.609 3.877 1 98.94 248 VAL B CA 1
ATOM 4616 C C . VAL B 1 248 ? -8.602 -8.305 4.418 1 98.94 248 VAL B C 1
ATOM 4618 O O . VAL B 1 248 ? -9.023 -7.441 3.648 1 98.94 248 VAL B O 1
ATOM 4621 N N . ILE B 1 249 ? -8.531 -8.148 5.73 1 98.88 249 ILE B N 1
ATOM 4622 C CA . ILE B 1 249 ? -9.086 -6.961 6.387 1 98.88 249 ILE B CA 1
ATOM 4623 C C . ILE B 1 249 ? -8.352 -5.715 5.887 1 98.88 249 ILE B C 1
ATOM 4625 O O . ILE B 1 249 ? -8.992 -4.715 5.543 1 98.88 249 ILE B O 1
ATOM 4629 N N . GLU B 1 250 ? -7.055 -5.758 5.832 1 98.81 250 GLU B N 1
ATOM 4630 C CA . GLU B 1 250 ? -6.25 -4.598 5.461 1 98.81 250 GLU B CA 1
ATOM 4631 C C . GLU B 1 250 ? -6.395 -4.277 3.979 1 98.81 250 GLU B C 1
ATOM 4633 O O . GLU B 1 250 ? -6.363 -3.109 3.586 1 98.81 250 GLU B O 1
ATOM 4638 N N . ILE B 1 251 ? -6.547 -5.332 3.166 1 98.88 251 ILE B N 1
ATOM 4639 C CA . ILE B 1 251 ? -6.797 -5.098 1.748 1 98.88 251 ILE B CA 1
ATOM 4640 C C . ILE B 1 251 ? -8.117 -4.352 1.572 1 98.88 251 ILE B C 1
ATOM 4642 O O . ILE B 1 251 ? -8.195 -3.389 0.803 1 98.88 251 ILE B O 1
ATOM 4646 N N . ARG B 1 252 ? -9.164 -4.801 2.268 1 98.88 252 ARG B N 1
ATOM 4647 C CA . ARG B 1 252 ? -10.453 -4.121 2.191 1 98.88 252 ARG B CA 1
ATOM 4648 C C . ARG B 1 252 ? -10.336 -2.678 2.674 1 98.88 252 ARG B C 1
ATOM 4650 O O . ARG B 1 252 ? -10.945 -1.773 2.098 1 98.88 252 ARG B O 1
ATOM 4657 N N . LYS B 1 253 ? -9.539 -2.436 3.723 1 98.75 253 LYS B N 1
ATOM 4658 C CA . LYS B 1 253 ? -9.289 -1.082 4.211 1 98.75 253 LYS B CA 1
ATOM 4659 C C . LYS B 1 253 ? -8.641 -0.22 3.131 1 98.75 253 LYS B C 1
ATOM 4661 O O . LYS B 1 253 ? -9.039 0.93 2.928 1 98.75 253 LYS B O 1
ATOM 4666 N N . VAL B 1 254 ? -7.637 -0.762 2.428 1 98.81 254 VAL B N 1
ATOM 4667 C CA . VAL B 1 254 ? -6.973 -0.037 1.352 1 98.81 254 VAL B CA 1
ATOM 4668 C C . VAL B 1 254 ? -7.988 0.33 0.271 1 98.81 254 VAL B C 1
ATOM 4670 O O . VAL B 1 254 ? -8.047 1.48 -0.17 1 98.81 254 VAL B O 1
ATOM 4673 N N . GLU B 1 255 ? -8.805 -0.632 -0.084 1 98.75 255 GLU B N 1
ATOM 4674 C CA . GLU B 1 255 ? -9.797 -0.395 -1.126 1 98.75 255 GLU B CA 1
ATOM 4675 C C . GLU B 1 255 ? -10.727 0.754 -0.749 1 98.75 255 GLU B C 1
ATOM 4677 O O . GLU B 1 255 ? -11 1.635 -1.567 1 98.75 255 GLU B O 1
ATOM 4682 N N . LYS B 1 256 ? -11.148 0.756 0.459 1 98.44 256 LYS B N 1
ATOM 4683 C CA . LYS B 1 256 ? -12.039 1.811 0.942 1 98.44 256 LYS B CA 1
ATOM 4684 C C . LYS B 1 256 ? -11.328 3.16 0.965 1 98.44 256 LYS B C 1
ATOM 4686 O O . LYS B 1 256 ? -11.953 4.203 0.765 1 98.44 256 LYS B O 1
ATOM 4691 N N . SER B 1 257 ? -10.023 3.164 1.182 1 98.69 257 SER B N 1
ATOM 4692 C CA . SER B 1 257 ? -9.258 4.379 1.434 1 98.69 257 SER B CA 1
ATOM 4693 C C . SER B 1 257 ? -8.82 5.035 0.129 1 98.69 257 SER B C 1
ATOM 4695 O O . SER B 1 257 ? -8.297 6.152 0.135 1 98.69 257 SER B O 1
ATOM 4697 N N . MET B 1 258 ? -8.953 4.395 -1.016 1 98.44 258 MET B N 1
ATOM 4698 C CA . MET B 1 258 ? -8.422 4.887 -2.283 1 98.44 258 MET B CA 1
ATOM 4699 C C . MET B 1 258 ? -9.133 6.164 -2.717 1 98.44 258 MET B C 1
ATOM 4701 O O . MET B 1 258 ? -8.484 7.16 -3.041 1 98.44 258 MET B O 1
ATOM 4705 N N . GLY B 1 259 ? -10.516 6.121 -2.613 1 97.5 259 GLY B N 1
ATOM 4706 C CA . GLY B 1 259 ? -11.328 7.266 -3.002 1 97.5 259 GLY B CA 1
ATOM 4707 C C . GLY B 1 259 ? -11.289 7.539 -4.492 1 97.5 259 GLY B C 1
ATOM 4708 O O . GLY B 1 259 ? -10.969 6.652 -5.289 1 97.5 259 GLY B O 1
ATOM 4709 N N . VAL B 1 260 ? -11.711 8.773 -4.926 1 96.38 260 VAL B N 1
ATOM 4710 C CA . VAL B 1 260 ? -11.922 9.055 -6.34 1 96.38 260 VAL B CA 1
ATOM 4711 C C . VAL B 1 260 ? -10.875 10.047 -6.832 1 96.38 260 VAL B C 1
ATOM 4713 O O . VAL B 1 260 ? -10.859 10.422 -8.008 1 96.38 260 VAL B O 1
ATOM 4716 N N . GLY B 1 261 ? -10.023 10.555 -5.98 1 97.69 261 GLY B N 1
ATOM 4717 C CA . GLY B 1 261 ? -8.875 11.359 -6.375 1 97.69 261 GLY B CA 1
ATOM 4718 C C . GLY B 1 261 ? -9.18 12.844 -6.441 1 97.69 261 GLY B C 1
ATOM 4719 O O . GLY B 1 261 ? -8.273 13.656 -6.602 1 97.69 261 GLY B O 1
ATOM 4720 N N . ILE B 1 262 ? -10.43 13.227 -6.254 1 97.62 262 ILE B N 1
ATOM 4721 C CA . ILE B 1 262 ? -10.797 14.641 -6.27 1 97.62 262 ILE B CA 1
ATOM 4722 C C . ILE B 1 262 ? -10.469 15.273 -4.918 1 97.62 262 ILE B C 1
ATOM 4724 O O . ILE B 1 262 ? -10.992 14.852 -3.885 1 97.62 262 ILE B O 1
ATOM 4728 N N . LYS B 1 263 ? -9.656 16.25 -4.945 1 98.06 263 LYS B N 1
ATOM 4729 C CA . LYS B 1 263 ? -9.297 16.969 -3.723 1 98.06 263 LYS B CA 1
ATOM 4730 C C . LYS B 1 263 ? -10.383 17.953 -3.318 1 98.06 263 LYS B C 1
ATOM 4732 O O . LYS B 1 263 ? -10.531 19.016 -3.939 1 98.06 263 LYS B O 1
ATOM 4737 N N . THR B 1 264 ? -11.133 17.594 -2.312 1 97.88 264 THR B N 1
ATOM 4738 C CA . THR B 1 264 ? -12.211 18.375 -1.737 1 97.88 264 THR B CA 1
ATOM 4739 C C . THR B 1 264 ? -12.453 17.984 -0.283 1 97.88 264 THR B C 1
ATOM 4741 O O . THR B 1 264 ? -12.125 16.875 0.131 1 97.88 264 THR B O 1
ATOM 4744 N N . PRO B 1 265 ? -12.945 18.953 0.513 1 98.06 265 PRO B N 1
ATOM 4745 C CA . PRO B 1 265 ? -13.297 18.547 1.877 1 98.06 265 PRO B CA 1
ATOM 4746 C C . PRO B 1 265 ? -14.375 17.469 1.916 1 98.06 265 PRO B C 1
ATOM 4748 O O . PRO B 1 265 ? -15.312 17.5 1.117 1 98.06 265 PRO B O 1
ATOM 4751 N N . VAL B 1 266 ? -14.172 16.516 2.803 1 97.31 266 VAL B N 1
ATOM 4752 C CA . VAL B 1 266 ? -15.234 15.555 3.051 1 97.31 266 VAL B CA 1
ATOM 4753 C C . VAL B 1 266 ? -16.203 16.109 4.09 1 97.31 266 VAL B C 1
ATOM 4755 O O . VAL B 1 266 ? -15.898 17.109 4.766 1 97.31 266 VAL B O 1
ATOM 4758 N N . LYS B 1 267 ? -17.406 15.508 4.238 1 96.25 267 LYS B N 1
ATOM 4759 C CA . LYS B 1 267 ? -18.453 16 5.125 1 96.25 267 LYS B CA 1
ATOM 4760 C C . LYS B 1 267 ? -17.938 16.156 6.551 1 96.25 267 LYS B C 1
ATOM 4762 O O . LYS B 1 267 ? -18.219 17.156 7.215 1 96.25 267 LYS B O 1
ATOM 4767 N N . ALA B 1 268 ? -17.094 15.227 6.953 1 95.69 268 ALA B N 1
ATOM 4768 C CA . ALA B 1 268 ? -16.594 15.195 8.328 1 95.69 268 ALA B CA 1
ATOM 4769 C C . ALA B 1 268 ? -15.656 16.359 8.602 1 95.69 268 ALA B C 1
ATOM 4771 O O . ALA B 1 268 ? -15.359 16.672 9.758 1 95.69 268 ALA B O 1
ATOM 4772 N N . GLU B 1 269 ? -15.18 17.047 7.562 1 97.5 269 GLU B N 1
ATOM 4773 C CA . GLU B 1 269 ? -14.18 18.109 7.719 1 97.5 269 GLU B CA 1
ATOM 4774 C C . GLU B 1 269 ? -14.828 19.484 7.789 1 97.5 269 GLU B C 1
ATOM 4776 O O . GLU B 1 269 ? -14.172 20.469 8.156 1 97.5 269 GLU B O 1
ATOM 4781 N N . PHE B 1 270 ? -16.109 19.578 7.504 1 95.81 270 PHE B N 1
ATOM 4782 C CA . PHE B 1 270 ? -16.734 20.891 7.391 1 95.81 270 PHE B CA 1
ATOM 4783 C C . PHE B 1 270 ? -16.719 21.625 8.727 1 95.81 270 PHE B C 1
ATOM 4785 O O . PHE B 1 270 ? -16.391 22.812 8.789 1 95.81 270 PHE B O 1
ATOM 4792 N N . ALA B 1 271 ? -17.109 20.891 9.758 1 94.62 271 ALA B N 1
ATOM 4793 C CA . ALA B 1 271 ? -17.047 21.516 11.078 1 94.62 271 ALA B CA 1
ATOM 4794 C C . ALA B 1 271 ? -15.617 21.922 11.438 1 94.62 271 ALA B C 1
ATOM 4796 O O . ALA B 1 271 ? -15.383 23.016 11.961 1 94.62 271 ALA B O 1
ATOM 4797 N N . GLU B 1 272 ? -14.711 20.969 11.102 1 94.69 272 GLU B N 1
ATOM 4798 C CA . GLU B 1 272 ? -13.297 21.234 11.391 1 94.69 272 GLU B CA 1
ATOM 4799 C C . GLU B 1 272 ? -12.789 22.422 10.594 1 94.69 272 GLU B C 1
ATOM 4801 O O . GLU B 1 272 ? -11.945 23.188 11.078 1 94.69 272 GLU B O 1
ATOM 4806 N N . ARG B 1 273 ? -13.234 22.562 9.398 1 95 273 ARG B N 1
ATOM 4807 C CA . ARG B 1 273 ? -12.836 23.688 8.555 1 95 273 ARG B CA 1
ATOM 4808 C C . ARG B 1 273 ? -13.125 25.016 9.242 1 95 273 ARG B C 1
ATOM 4810 O O . ARG B 1 273 ? -12.273 25.906 9.281 1 95 273 ARG B O 1
ATOM 4817 N N . HIS B 1 274 ? -14.289 25.125 9.867 1 93.25 274 HIS B N 1
ATOM 4818 C CA . HIS B 1 274 ? -14.672 26.328 10.602 1 93.25 274 HIS B CA 1
ATOM 4819 C C . HIS B 1 274 ? -13.82 26.484 11.859 1 93.25 274 HIS B C 1
ATOM 4821 O O . HIS B 1 274 ? -13.344 27.594 12.156 1 93.25 274 HIS B O 1
ATOM 4827 N N . TYR B 1 275 ? -13.617 25.422 12.477 1 94.44 275 TYR B N 1
ATOM 4828 C CA . TYR B 1 275 ? -12.961 25.453 13.781 1 94.44 275 TYR B CA 1
ATOM 4829 C C . TYR B 1 275 ? -11.461 25.688 13.641 1 94.44 275 TYR B C 1
ATOM 4831 O O . TYR B 1 275 ? -10.859 26.391 14.453 1 94.44 275 TYR B O 1
ATOM 4839 N N . ALA B 1 276 ? -10.867 25.125 12.609 1 96.25 276 ALA B N 1
ATOM 4840 C CA . ALA B 1 276 ? -9.406 25.094 12.516 1 96.25 276 ALA B CA 1
ATOM 4841 C C . ALA B 1 276 ? -8.891 26.297 11.742 1 96.25 276 ALA B C 1
ATOM 4843 O O . ALA B 1 276 ? -7.707 26.641 11.836 1 96.25 276 ALA B O 1
ATOM 4844 N N . ARG B 1 277 ? -9.742 26.969 10.961 1 97.56 277 ARG B N 1
ATOM 4845 C CA . ARG B 1 277 ? -9.336 28.156 10.219 1 97.56 277 ARG B CA 1
ATOM 4846 C C . ARG B 1 277 ? -9.391 29.406 11.102 1 97.56 277 ARG B C 1
ATOM 4848 O O . ARG B 1 277 ? -9.969 29.375 12.195 1 97.56 277 ARG B O 1
ATOM 4855 N N . ARG B 1 278 ? -8.773 30.453 10.648 1 97.94 278 ARG B N 1
ATOM 4856 C CA . ARG B 1 278 ? -8.641 31.641 11.492 1 97.94 278 ARG B CA 1
ATOM 4857 C C . ARG B 1 278 ? -9.539 32.75 10.992 1 97.94 278 ARG B C 1
ATOM 4859 O O . ARG B 1 278 ? -9.672 32.969 9.781 1 97.94 278 ARG B O 1
ATOM 4866 N N . GLY B 1 279 ? -10.094 33.438 11.961 1 97.69 279 GLY B N 1
ATOM 4867 C CA . GLY B 1 279 ? -10.805 34.688 11.711 1 97.69 279 GLY B CA 1
ATOM 4868 C C . GLY B 1 279 ? -10.039 35.906 12.172 1 97.69 279 GLY B C 1
ATOM 4869 O O . GLY B 1 279 ? -9.062 35.781 12.914 1 97.69 279 GLY B O 1
ATOM 4870 N N . ILE B 1 280 ? -10.477 37.031 11.695 1 98.06 280 ILE B N 1
ATOM 4871 C CA . ILE B 1 280 ? -9.852 38.312 12.062 1 98.06 280 ILE B CA 1
ATOM 4872 C C . ILE B 1 280 ? -10.492 38.844 13.336 1 98.06 280 ILE B C 1
ATOM 4874 O O . ILE B 1 280 ? -11.719 38.969 13.422 1 98.06 280 ILE B O 1
ATOM 4878 N N . ILE B 1 281 ? -9.656 39.188 14.297 1 97.44 281 ILE B N 1
ATOM 4879 C CA . ILE B 1 281 ? -10.133 39.844 15.508 1 97.44 281 ILE B CA 1
ATOM 4880 C C . ILE B 1 281 ? -9.359 41.156 15.719 1 97.44 281 ILE B C 1
ATOM 4882 O O . ILE B 1 281 ? -8.32 41.375 15.102 1 97.44 281 ILE B O 1
ATOM 4886 N N . ALA B 1 282 ? -9.93 41.969 16.594 1 97.62 282 ALA B N 1
ATOM 4887 C CA . ALA B 1 282 ? -9.25 43.219 16.953 1 97.62 282 ALA B CA 1
ATOM 4888 C C . ALA B 1 282 ? -8.109 42.938 17.938 1 97.62 282 ALA B C 1
ATOM 4890 O O . ALA B 1 282 ? -8.32 42.375 19 1 97.62 282 ALA B O 1
ATOM 4891 N N . ALA B 1 283 ? -6.914 43.406 17.578 1 96.75 283 ALA B N 1
ATOM 4892 C CA . ALA B 1 283 ? -5.75 43.25 18.453 1 96.75 283 ALA B CA 1
ATOM 4893 C C . ALA B 1 283 ? -5.723 44.344 19.516 1 96.75 283 ALA B C 1
ATOM 4895 O O . ALA B 1 283 ? -4.969 44.219 20.484 1 96.75 283 ALA B O 1
ATOM 4896 N N . CYS B 1 284 ? -6.469 45.312 19.328 1 97.31 284 CYS B N 1
ATOM 4897 C CA . CYS B 1 284 ? -6.645 46.438 20.25 1 97.31 284 CYS B CA 1
ATOM 4898 C C . CYS B 1 284 ? -8.055 47 20.125 1 97.31 284 CYS B C 1
ATOM 4900 O O . CYS B 1 284 ? -8.836 46.594 19.281 1 97.31 284 CYS B O 1
ATOM 4902 N N . ASN B 1 285 ? -8.336 47.906 21.094 1 98.06 285 ASN B N 1
ATOM 4903 C CA . ASN B 1 285 ? -9.617 48.594 20.969 1 98.06 285 ASN B CA 1
ATOM 4904 C C . ASN B 1 285 ? -9.633 49.531 19.75 1 98.06 285 ASN B C 1
ATOM 4906 O O . ASN B 1 285 ? -8.695 50.281 19.531 1 98.06 285 ASN B O 1
ATOM 4910 N N . LEU B 1 286 ? -10.742 49.406 19 1 98.31 286 LEU B N 1
ATOM 4911 C CA . LEU B 1 286 ? -10.93 50.281 17.844 1 98.31 286 LEU B CA 1
ATOM 4912 C C . LEU B 1 286 ? -12.102 51.219 18.062 1 98.31 286 LEU B C 1
ATOM 4914 O O . LEU B 1 286 ? -13.172 50.812 18.516 1 98.31 286 LEU B O 1
ATOM 4918 N N . LYS B 1 287 ? -11.836 52.375 17.719 1 98.06 287 LYS B N 1
ATOM 4919 C CA . LYS B 1 287 ? -12.867 53.406 17.875 1 98.06 287 LYS B CA 1
ATOM 4920 C C . LYS B 1 287 ? -13.609 53.625 16.547 1 98.06 287 LYS B C 1
ATOM 4922 O O . LYS B 1 287 ? -13.008 53.531 15.477 1 98.06 287 LYS B O 1
ATOM 4927 N N . GLU B 1 288 ? -14.852 54 16.797 1 97.94 288 GLU B N 1
ATOM 4928 C CA . GLU B 1 288 ? -15.633 54.344 15.609 1 97.94 288 GLU B CA 1
ATOM 4929 C C . GLU B 1 288 ? -14.898 55.375 14.758 1 97.94 288 GLU B C 1
ATOM 4931 O O . GLU B 1 288 ? -14.383 56.375 15.273 1 97.94 288 GLU B O 1
ATOM 4936 N N . GLY B 1 289 ? -14.828 55.062 13.5 1 97.62 289 GLY B N 1
ATOM 4937 C CA . GLY B 1 289 ? -14.195 56 12.562 1 97.62 289 GLY B CA 1
ATOM 4938 C C . GLY B 1 289 ? -12.719 55.719 12.359 1 97.62 289 GLY B C 1
ATOM 4939 O O . GLY B 1 289 ? -12.102 56.281 11.453 1 97.62 289 GLY B O 1
ATOM 4940 N N . GLN B 1 290 ? -12.156 54.875 13.125 1 98 290 GLN B N 1
ATOM 4941 C CA . GLN B 1 290 ? -10.734 54.562 13.055 1 98 290 GLN B CA 1
ATOM 4942 C C . GLN B 1 290 ? -10.406 53.719 11.828 1 98 290 GLN B C 1
ATOM 4944 O O . GLN B 1 290 ? -11.156 52.812 11.484 1 98 290 GLN B O 1
ATOM 4949 N N . VAL B 1 291 ? -9.32 54.062 11.125 1 98.44 291 VAL B N 1
ATOM 4950 C CA . VAL B 1 291 ? -8.859 53.312 9.969 1 98.44 291 VAL B CA 1
ATOM 4951 C C . VAL B 1 291 ? -8.031 52.125 10.422 1 98.44 291 VAL B C 1
ATOM 4953 O O . VAL B 1 291 ? -7.082 52.281 11.203 1 98.44 291 VAL B O 1
ATOM 4956 N N . ILE B 1 292 ? -8.328 50.969 9.906 1 98.44 292 ILE B N 1
ATOM 4957 C CA . ILE B 1 292 ? -7.688 49.75 10.336 1 98.44 292 ILE B CA 1
ATOM 4958 C C . ILE B 1 292 ? -6.289 49.656 9.734 1 98.44 292 ILE B C 1
ATOM 4960 O O . ILE B 1 292 ? -6.109 49.875 8.531 1 98.44 292 ILE B O 1
ATOM 4964 N N . LYS B 1 293 ? -5.379 49.375 10.562 1 97.88 293 LYS B N 1
ATOM 4965 C CA . LYS B 1 293 ? -4.02 49 10.164 1 97.88 293 LYS B CA 1
ATOM 4966 C C . LYS B 1 293 ? -3.725 47.531 10.469 1 97.88 293 LYS B C 1
ATOM 4968 O O . LYS B 1 293 ? -4.441 46.906 11.242 1 97.88 293 LYS B O 1
ATOM 4973 N N . GLU B 1 294 ? -2.717 47.031 9.82 1 96.62 294 GLU B N 1
ATOM 4974 C CA . GLU B 1 294 ? -2.375 45.625 9.984 1 96.62 294 GLU B CA 1
ATOM 4975 C C . GLU B 1 294 ? -2.129 45.281 11.453 1 96.62 294 GLU B C 1
ATOM 4977 O O . GLU B 1 294 ? -2.562 44.219 11.938 1 96.62 294 GLU B O 1
ATOM 4982 N N . GLU B 1 295 ? -1.484 46.188 12.117 1 96.19 295 GLU B N 1
ATOM 4983 C CA . GLU B 1 295 ? -1.09 45.969 13.5 1 96.19 295 GLU B CA 1
ATOM 4984 C C . GLU B 1 295 ? -2.305 45.938 14.43 1 96.19 295 GLU B C 1
ATOM 4986 O O . GLU B 1 295 ? -2.203 45.5 15.578 1 96.19 295 GLU B O 1
ATOM 4991 N N . TYR B 1 296 ? -3.49 46.406 13.93 1 97.88 296 TYR B N 1
ATOM 4992 C CA . TYR B 1 296 ? -4.707 46.406 14.734 1 97.88 296 TYR B CA 1
ATOM 4993 C C . TYR B 1 296 ? -5.441 45.094 14.633 1 97.88 296 TYR B C 1
ATOM 4995 O O . TYR B 1 296 ? -6.477 44.875 15.273 1 97.88 296 TYR B O 1
ATOM 5003 N N . LEU B 1 297 ? -4.871 44.156 13.836 1 97.62 297 LEU B N 1
ATOM 5004 C CA . LEU B 1 297 ? -5.559 42.906 13.586 1 97.62 297 LEU B CA 1
ATOM 5005 C C . LEU B 1 297 ? -4.812 41.75 14.234 1 97.62 297 LEU B C 1
ATOM 5007 O O . LEU B 1 297 ? -3.584 41.781 14.344 1 97.62 297 LEU B O 1
ATOM 5011 N N . ASP B 1 298 ? -5.488 40.781 14.68 1 96.81 298 ASP B N 1
ATOM 5012 C CA . ASP B 1 298 ? -5.016 39.469 15.07 1 96.81 298 ASP B CA 1
ATOM 5013 C C . ASP B 1 298 ? -5.852 38.375 14.414 1 96.81 298 ASP B C 1
ATOM 5015 O O . ASP B 1 298 ? -6.887 38.656 13.805 1 96.81 298 ASP B O 1
ATOM 5019 N N . TYR B 1 299 ? -5.375 37.219 14.383 1 97.81 299 TYR B N 1
ATOM 5020 C CA . TYR B 1 299 ? -5.988 36.094 13.68 1 97.81 299 TYR B CA 1
ATOM 5021 C C . TYR B 1 299 ? -6.07 34.875 14.578 1 97.81 299 TYR B C 1
ATOM 5023 O O . TYR B 1 299 ? -5.043 34.312 15 1 97.81 299 TYR B O 1
ATOM 5031 N N . VAL B 1 300 ? -7.266 34.438 14.867 1 97.69 300 VAL B N 1
ATOM 5032 C CA . VAL B 1 300 ? -7.398 33.312 15.789 1 97.69 300 VAL B CA 1
ATOM 5033 C C . VAL B 1 300 ? -8.508 32.375 15.312 1 97.69 300 VAL B C 1
ATOM 5035 O O . VAL B 1 300 ? -9.289 32.75 14.422 1 97.69 300 VAL B O 1
ATOM 5038 N N . ARG B 1 301 ? -8.492 31.156 15.867 1 97.12 301 ARG B N 1
ATOM 5039 C CA . ARG B 1 301 ? -9.57 30.188 15.656 1 97.12 301 ARG B CA 1
ATOM 5040 C C . ARG B 1 301 ? -10.719 30.422 16.641 1 97.12 301 ARG B C 1
ATOM 5042 O O . ARG B 1 301 ? -10.5 30.891 17.75 1 97.12 301 ARG B O 1
ATOM 5049 N N . PRO B 1 302 ? -11.922 30 16.344 1 96.25 302 PRO B N 1
ATOM 5050 C CA . PRO B 1 302 ? -12.438 29.703 15 1 96.25 302 PRO B CA 1
ATOM 5051 C C . PRO B 1 302 ? -12.773 30.953 14.195 1 96.25 302 PRO B C 1
ATOM 5053 O O . PRO B 1 302 ? -12.555 32.062 14.672 1 96.25 302 PRO B O 1
ATOM 5056 N N . VAL B 1 303 ? -13.219 30.766 13.016 1 95.31 303 VAL B N 1
ATOM 5057 C CA . VAL B 1 303 ? -13.719 31.891 12.234 1 95.31 303 VAL B CA 1
ATOM 5058 C C . VAL B 1 303 ? -15.047 32.375 12.812 1 95.31 303 VAL B C 1
ATOM 5060 O O . VAL B 1 303 ? -16.078 31.719 12.664 1 95.31 303 VAL B O 1
ATOM 5063 N N . ASP B 1 304 ? -15.125 33.438 13.508 1 93.88 304 ASP B N 1
ATOM 5064 C CA . ASP B 1 304 ? -16.344 34.062 14.023 1 93.88 304 ASP B CA 1
ATOM 5065 C C . ASP B 1 304 ? -16.656 35.375 13.305 1 93.88 304 ASP B C 1
ATOM 5067 O O . ASP B 1 304 ? -17.656 36.031 13.602 1 93.88 304 ASP B O 1
ATOM 5071 N N . GLY B 1 305 ? -16.094 35.75 12.273 1 95.81 305 GLY B N 1
ATOM 5072 C CA . GLY B 1 305 ? -16.219 36.906 11.43 1 95.81 305 GLY B CA 1
ATOM 5073 C C . GLY B 1 305 ? -15.531 36.75 10.078 1 95.81 305 GLY B C 1
ATOM 5074 O O . GLY B 1 305 ? -15.75 35.781 9.383 1 95.81 305 GLY B O 1
ATOM 5075 N N . ILE B 1 306 ? -14.773 37.812 9.773 1 97.94 306 ILE B N 1
ATOM 5076 C CA . ILE B 1 306 ? -14.086 37.781 8.484 1 97.94 306 ILE B CA 1
ATOM 5077 C C . ILE B 1 306 ? -12.945 36.75 8.531 1 97.94 306 ILE B C 1
ATOM 5079 O O . ILE B 1 306 ? -12.172 36.75 9.492 1 97.94 306 ILE B O 1
ATOM 5083 N N . GLU B 1 307 ? -12.859 35.906 7.535 1 97.56 307 GLU B N 1
ATOM 5084 C CA . GLU B 1 307 ? -11.766 34.969 7.422 1 97.56 307 GLU B CA 1
ATOM 5085 C C . GLU B 1 307 ? -10.422 35.656 7.277 1 97.56 307 GLU B C 1
ATOM 5087 O O . GLU B 1 307 ? -10.344 36.719 6.633 1 97.56 307 GLU B O 1
ATOM 5092 N N . SER B 1 308 ? -9.414 35.031 7.805 1 97.44 308 SER B N 1
ATOM 5093 C CA . SER B 1 308 ? -8.078 35.625 7.82 1 97.44 308 SER B CA 1
ATOM 5094 C C . SER B 1 308 ? -7.578 35.906 6.406 1 97.44 308 SER B C 1
ATOM 5096 O O . SER B 1 308 ? -6.816 36.844 6.184 1 97.44 308 SER B O 1
ATOM 5098 N N . LYS B 1 309 ? -8.016 35.125 5.445 1 96.75 309 LYS B N 1
ATOM 5099 C CA . LYS B 1 309 ? -7.496 35.219 4.086 1 96.75 309 LYS B CA 1
ATOM 5100 C C . LYS B 1 309 ? -7.898 36.562 3.457 1 96.75 309 LYS B C 1
ATOM 5102 O O . LYS B 1 309 ? -7.328 36.969 2.445 1 96.75 309 LYS B O 1
ATOM 5107 N N . TYR B 1 310 ? -8.836 37.312 4.043 1 97.38 310 TYR B N 1
ATOM 5108 C CA . TYR B 1 310 ? -9.336 38.562 3.486 1 97.38 310 TYR B CA 1
ATOM 5109 C C . TYR B 1 310 ? -8.695 39.75 4.184 1 97.38 310 TYR B C 1
ATOM 5111 O O . TYR B 1 310 ? -9.227 40.875 4.129 1 97.38 310 TYR B O 1
ATOM 5119 N N . TYR B 1 311 ? -7.637 39.594 4.863 1 97.56 311 TYR B N 1
ATOM 5120 C CA . TYR B 1 311 ? -7.02 40.625 5.684 1 97.56 311 TYR B CA 1
ATOM 5121 C C . TYR B 1 311 ? -6.707 41.844 4.859 1 97.56 311 TYR B C 1
ATOM 5123 O O . TYR B 1 311 ? -6.855 42.969 5.336 1 97.56 311 TYR B O 1
ATOM 5131 N N . GLU B 1 312 ? -6.34 41.656 3.617 1 97.38 312 GLU B N 1
ATOM 5132 C CA . GLU B 1 312 ? -5.984 42.781 2.773 1 97.38 312 GLU B CA 1
ATOM 5133 C C . GLU B 1 312 ? -7.199 43.656 2.479 1 97.38 312 GLU B C 1
ATOM 5135 O O . GLU B 1 312 ? -7.078 44.875 2.348 1 97.38 312 GLU B O 1
ATOM 5140 N N . GLU B 1 313 ? -8.336 43.031 2.367 1 97.62 313 GLU B N 1
ATOM 5141 C CA . GLU B 1 313 ? -9.57 43.781 2.115 1 97.62 313 GLU B CA 1
ATOM 5142 C C . GLU B 1 313 ? -10.016 44.562 3.35 1 97.62 313 GLU B C 1
ATOM 5144 O O . GLU B 1 313 ? -10.781 45.5 3.24 1 97.62 313 GLU B O 1
ATOM 5149 N N . VAL B 1 314 ? -9.586 44.125 4.465 1 98.12 314 VAL B N 1
ATOM 5150 C CA . VAL B 1 314 ? -9.984 44.75 5.734 1 98.12 314 VAL B CA 1
ATOM 5151 C C . VAL B 1 314 ? -9.102 45.938 6.031 1 98.12 314 VAL B C 1
ATOM 5153 O O . VAL B 1 314 ? -9.586 47 6.484 1 98.12 314 VAL B O 1
ATOM 5156 N N . ILE B 1 315 ? -7.82 45.812 5.777 1 98 315 ILE B N 1
ATOM 5157 C CA . ILE B 1 315 ? -6.852 46.875 6.043 1 98 315 ILE B CA 1
ATOM 5158 C C . ILE B 1 315 ? -7.184 48.094 5.207 1 98 315 ILE B C 1
ATOM 5160 O O . ILE B 1 315 ? -7.453 48 4.008 1 98 315 ILE B O 1
ATOM 5164 N N . GLY B 1 316 ? -7.191 49.25 5.844 1 98.12 316 GLY B N 1
ATOM 5165 C CA . GLY B 1 316 ? -7.484 50.5 5.164 1 98.12 316 GLY B CA 1
ATOM 5166 C C . GLY B 1 316 ? -8.938 50.938 5.297 1 98.12 316 GLY B C 1
ATOM 5167 O O . GLY B 1 316 ? -9.273 52.094 5.035 1 98.12 316 GLY B O 1
ATOM 5168 N N . ARG B 1 317 ? -9.781 50.062 5.75 1 98.19 317 ARG B N 1
ATOM 5169 C CA . ARG B 1 317 ? -11.18 50.406 5.961 1 98.19 317 ARG B CA 1
ATOM 5170 C C . ARG B 1 317 ? -11.391 51.031 7.336 1 98.19 317 ARG B C 1
ATOM 5172 O O . ARG B 1 317 ? -10.547 50.906 8.227 1 98.19 317 ARG B O 1
ATOM 5179 N N . LYS B 1 318 ? -12.562 51.688 7.465 1 98.19 318 LYS B N 1
ATOM 5180 C CA . LYS B 1 318 ? -12.93 52.312 8.727 1 98.19 318 LYS B CA 1
ATOM 5181 C C . LYS B 1 318 ? -13.977 51.469 9.477 1 98.19 318 LYS B C 1
ATOM 5183 O O . LYS B 1 318 ? -14.891 50.938 8.859 1 98.19 318 LYS B O 1
ATOM 5188 N N . VAL B 1 319 ? -13.828 51.5 10.773 1 98.31 319 VAL B N 1
ATOM 5189 C CA . VAL B 1 319 ? -14.844 50.812 11.562 1 98.31 319 VAL B CA 1
ATOM 5190 C C . VAL B 1 319 ? -16.016 51.75 11.828 1 98.31 319 VAL B C 1
ATOM 5192 O O . VAL B 1 319 ? -15.805 52.969 12.062 1 98.31 319 VAL B O 1
ATOM 5195 N N . ASN B 1 320 ? -17.25 51.25 11.875 1 98.12 320 ASN B N 1
ATOM 5196 C CA . ASN B 1 320 ? -18.422 52.094 12.031 1 98.12 320 ASN B CA 1
ATOM 5197 C C . ASN B 1 320 ? -18.984 52.031 13.445 1 98.12 320 ASN B C 1
ATOM 5199 O O . ASN B 1 320 ? -20.078 52.531 13.711 1 98.12 320 ASN B O 1
ATOM 5203 N N . LYS B 1 321 ? -18.266 51.344 14.312 1 98.25 321 LYS B N 1
ATOM 5204 C CA . LYS B 1 321 ? -18.578 51.25 15.734 1 98.25 321 LYS B CA 1
ATOM 5205 C C . LYS B 1 321 ? -17.328 50.938 16.562 1 98.25 321 LYS B C 1
ATOM 5207 O O . LYS B 1 321 ? -16.281 50.625 16 1 98.25 321 LYS B O 1
ATOM 5212 N N . ASN B 1 322 ? -17.484 51.156 17.797 1 98.31 322 ASN B N 1
ATOM 5213 C CA . ASN B 1 322 ? -16.406 50.688 18.672 1 98.31 322 ASN B CA 1
ATOM 5214 C C . ASN B 1 322 ? -16.312 49.156 18.688 1 98.31 322 ASN B C 1
ATOM 5216 O O . ASN B 1 322 ? -17.328 48.469 18.719 1 98.31 322 ASN B O 1
ATOM 5220 N N . ILE B 1 323 ? -15.109 48.656 18.531 1 97.94 323 ILE B N 1
ATOM 5221 C CA . ILE B 1 323 ? -14.852 47.219 18.609 1 97.94 323 ILE B CA 1
ATOM 5222 C C . ILE B 1 323 ? -13.82 46.938 19.703 1 97.94 323 ILE B C 1
ATOM 5224 O O . ILE B 1 323 ? -12.703 47.469 19.656 1 97.94 323 ILE B O 1
ATOM 5228 N N . ASP B 1 324 ? -14.148 46.094 20.672 1 97.38 324 ASP B N 1
ATOM 5229 C CA . ASP B 1 324 ? -13.266 45.812 21.797 1 97.38 324 ASP B CA 1
ATOM 5230 C C . ASP B 1 324 ? -12.141 44.875 21.359 1 97.38 324 ASP B C 1
ATOM 5232 O O . ASP B 1 324 ? -12.305 44.062 20.438 1 97.38 324 ASP B O 1
ATOM 5236 N N . VAL B 1 325 ? -11.039 45 22.047 1 96.75 325 VAL B N 1
ATOM 5237 C CA . VAL B 1 325 ? -9.93 44.094 21.828 1 96.75 325 VAL B CA 1
ATOM 5238 C C . VAL B 1 325 ? -10.422 42.656 21.984 1 96.75 325 VAL B C 1
ATOM 5240 O O . VAL B 1 325 ? -11.305 42.375 22.797 1 96.75 325 VAL B O 1
ATOM 5243 N N . ASP B 1 326 ? -9.961 41.75 21.094 1 96.06 326 ASP B N 1
ATOM 5244 C CA . ASP B 1 326 ? -10.203 40.312 21.141 1 96.06 326 ASP B CA 1
ATOM 5245 C C . ASP B 1 326 ? -11.586 39.969 20.578 1 96.06 326 ASP B C 1
ATOM 5247 O O . ASP B 1 326 ? -12.031 38.844 20.672 1 96.06 326 ASP B O 1
ATOM 5251 N N . SER B 1 327 ? -12.25 41 19.984 1 96.38 327 SER B N 1
ATOM 5252 C CA . SER B 1 327 ? -13.547 40.75 19.359 1 96.38 327 SER B CA 1
ATOM 5253 C C . SER B 1 327 ? -13.414 40.5 17.875 1 96.38 327 SER B C 1
ATOM 5255 O O . SER B 1 327 ? -12.578 41.094 17.203 1 96.38 327 SER B O 1
ATOM 5257 N N . PRO B 1 328 ? -14.297 39.625 17.375 1 97.25 328 PRO B N 1
ATOM 5258 C CA . PRO B 1 328 ? -14.281 39.375 15.922 1 97.25 328 PRO B CA 1
ATOM 5259 C C . PRO B 1 328 ? -14.68 40.625 15.125 1 97.25 328 PRO B C 1
ATOM 5261 O O . PRO B 1 328 ? -15.5 41.438 15.578 1 97.25 328 PRO B O 1
ATOM 5264 N N . ILE B 1 329 ? -14.055 40.812 14.055 1 98.12 329 ILE B N 1
ATOM 5265 C CA . ILE B 1 329 ? -14.43 41.844 13.109 1 98.12 329 ILE B CA 1
ATOM 5266 C C . ILE B 1 329 ? -15.32 41.281 12.016 1 98.12 329 ILE B C 1
ATOM 5268 O O . ILE B 1 329 ? -15.008 40.219 11.445 1 98.12 329 ILE B O 1
ATOM 5272 N N . HIS B 1 330 ? -16.469 41.906 11.75 1 98.31 330 HIS B N 1
ATOM 5273 C CA . HIS B 1 330 ? -17.406 41.5 10.719 1 98.31 330 HIS B CA 1
ATOM 5274 C C . HIS B 1 330 ? -17.438 42.5 9.578 1 98.31 330 HIS B C 1
ATOM 5276 O O . HIS B 1 330 ? -17.047 43.688 9.758 1 98.31 330 HIS B O 1
ATOM 5282 N N . TRP B 1 331 ? -17.844 42.031 8.445 1 98.06 331 TRP B N 1
ATOM 5283 C CA . TRP B 1 331 ? -17.906 42.938 7.293 1 98.06 331 TRP B CA 1
ATOM 5284 C C . TRP B 1 331 ? -18.812 44.125 7.586 1 98.06 331 TRP B C 1
ATOM 5286 O O . TRP B 1 331 ? -18.516 45.25 7.156 1 98.06 331 TRP B O 1
ATOM 5296 N N . GLU B 1 332 ? -19.859 43.906 8.367 1 97.62 332 GLU B N 1
ATOM 5297 C CA . GLU B 1 332 ? -20.844 44.938 8.672 1 97.62 332 GLU B CA 1
ATOM 5298 C C . GLU B 1 332 ? -20.234 46.031 9.578 1 97.62 332 GLU B C 1
ATOM 5300 O O . GLU B 1 332 ? -20.812 47.094 9.727 1 97.62 332 GLU B O 1
ATOM 5305 N N . ASP B 1 333 ? -19.141 45.688 10.211 1 98 333 ASP B N 1
ATOM 5306 C CA . ASP B 1 333 ? -18.484 46.625 11.094 1 98 333 ASP B CA 1
ATOM 5307 C C . ASP B 1 333 ? -17.656 47.656 10.305 1 98 333 ASP B C 1
ATOM 5309 O O . ASP B 1 333 ? -17.156 48.625 10.859 1 98 333 ASP B O 1
ATOM 5313 N N . LEU B 1 334 ? -17.562 47.406 8.969 1 97.88 334 LEU B N 1
ATOM 5314 C CA . LEU B 1 334 ? -16.594 48.156 8.18 1 97.88 334 LEU B CA 1
ATOM 5315 C C . LEU B 1 334 ? -17.312 49.062 7.168 1 97.88 334 LEU B C 1
ATOM 5317 O O . LEU B 1 334 ? -18.391 48.719 6.684 1 97.88 334 LEU B O 1
ATOM 5321 N N . ILE B 1 335 ? -16.641 50.188 6.965 1 94.38 335 ILE B N 1
ATOM 5322 C CA . ILE B 1 335 ? -17.094 51.125 5.949 1 94.38 335 ILE B CA 1
ATOM 5323 C C . ILE B 1 335 ? -16.062 51.219 4.824 1 94.38 335 ILE B C 1
ATOM 5325 O O . ILE B 1 335 ? -14.867 51.281 5.082 1 94.38 335 ILE B O 1
#

Solvent-accessible surface area (backbone atoms only — not comparable to full-atom values): 32988 Å² total; per-residue (Å²): 114,54,62,33,59,46,70,93,42,62,36,22,93,92,37,68,63,44,33,32,34,28,36,52,54,60,31,63,57,33,72,68,49,41,51,50,49,49,51,46,34,52,74,26,62,38,55,24,40,29,39,44,34,43,50,31,73,51,46,17,37,78,85,40,73,63,19,68,60,44,49,57,39,33,43,51,78,84,48,49,65,61,50,44,51,49,25,56,73,68,70,32,44,61,37,39,28,58,61,44,68,67,47,47,54,53,40,57,75,66,59,55,46,42,41,39,42,51,34,42,47,48,53,34,45,74,56,44,46,57,53,15,56,70,36,44,23,38,38,38,34,42,20,48,32,40,54,66,54,50,49,50,36,51,52,50,32,56,71,39,54,20,78,35,54,32,40,20,42,36,48,59,34,90,54,50,58,49,64,63,55,24,54,40,25,38,53,46,51,28,69,72,68,44,32,32,25,16,36,43,48,38,49,74,77,54,60,62,62,38,24,38,45,50,62,60,32,22,30,42,32,36,45,34,28,86,44,52,82,51,88,69,92,60,18,73,56,24,30,34,53,68,53,45,24,46,37,45,52,48,41,53,47,51,61,39,20,31,52,85,25,72,56,51,52,50,82,80,17,55,66,42,44,45,49,50,19,37,5,29,23,24,60,37,72,40,48,55,66,40,65,40,46,71,84,43,47,38,58,22,32,43,48,78,41,36,48,33,64,48,48,72,77,51,43,70,27,25,26,75,42,71,42,55,51,67,32,64,41,45,73,87,43,48,92,115,53,64,33,58,48,69,92,43,62,35,21,93,92,37,68,62,45,33,32,33,28,36,52,55,60,29,64,58,33,71,69,47,39,51,50,50,48,51,46,34,50,74,26,63,39,55,25,39,28,40,43,34,44,51,31,72,50,44,17,35,80,84,40,72,61,20,68,60,44,48,57,38,33,41,51,77,83,48,49,64,60,52,44,51,50,25,56,73,70,72,32,43,61,36,40,28,58,61,45,68,68,48,47,53,52,39,57,76,69,60,55,46,43,39,39,40,51,33,42,46,50,52,34,43,74,55,44,47,56,53,15,56,70,37,43,23,36,39,38,32,41,21,48,32,40,54,68,54,51,49,51,37,51,51,49,31,54,70,38,54,21,77,34,54,32,39,20,44,37,49,60,34,92,53,49,58,48,65,64,55,24,53,38,24,38,53,45,50,27,70,74,67,45,33,33,27,15,37,44,48,39,49,73,78,53,62,62,63,38,25,39,46,51,62,58,31,22,30,41,34,36,43,34,29,88,43,52,83,50,87,70,93,62,19,73,57,23,33,35,52,68,52,46,24,47,39,45,52,49,41,55,46,49,62,39,20,31,52,87,25,73,55,50,52,50,81,79,17,54,67,41,45,44,48,49,20,36,5,30,22,24,59,38,73,40,48,57,65,40,64,39,46,72,84,43,47,40,58,21,32,42,49,77,42,36,48,32,65,49,48,73,76,49,42,69,26,25,26,73,44,72,40,54,53,65,33,64,42,43,72,87,41,47,91

Radius of gyration: 31.32 Å; Cα contacts (8 Å, |Δi|>4): 1588; chains: 2; bounding box: 44×103×68 Å

pLDDT: mean 97.34, std 2.09, range [82.44, 98.94]

Foldseek 3Di:
DDWFDFPPDIFDQVGAFQEEAEAELQCQQPLVQVLVSLVLCLVLPHQAYEYEADQLVLVDPPPDPVSVVCNRRHPDLVSVLVSCVSNVVSNHAYEYAYSDLVSLVSVVVSVHREYEHDQVCLVVLVVLLSRLQSQHEYEYENAPHDPVSVVVSVVSSVVHNHDHYEYAYEHPDQADDPVPRPLVVQVVNCVVPVHQYAHEHNAAAQVVRLVSVLVRHRYYYFYAHCALPDDDDRSVRGHHSVRSSVNSVSSVVSVVVNPDPDDDDDPVCPVVLQFVFWAKFAQAKAAAFDADAPNRIDIDGGHPAHGPVCSVVRHGWGFHHIGHHPGTDHPVRTD/DDWFDFPPDIFDQVGAFQEEAEAELQCQQPLVQVLVSLVLCLVLPHQAYEYEADQLVLVDPPPDPVSVVCNRRHPDLVSVLVSCVSNVVSNHAYEYAYSDLVSLVSVVVVVHREYEHDQVCLVVLVVLLSRLQSQHEYEYENAPHDPVSVVVSVVSSVVHNHDHYEYAYEHPDQADDPVPRPLVVQVVNCVVPVHQYAHEHNAAAQVVRLVSVLVRHRYYYFYAHCALPDDDDRSVRGHHSVRSSVNSVSSVVSVVVNPDPDDDDDPVCPVVLQFVFWAKFAQAKAAAFDADAPVRIDIDGGHPAHGPVCSVVRHGWGFHHIGHHPGTDHPVRTD

Secondary structure (DSSP, 8-state):
---EEETTEEESTTS--EEEEEEETTTTT-HHHHHHHHHHHHHHT-SEEEEEE--HHHHB-TTSHHHHHHHTT---GGGHHHHHHHHHHHT-EEEEEE-SHHHHHHHHHTT-S-EEE-GGGTT-HHHHHHHHTT---EEEE-TT--HHHHHHHHHHHHTSS---EEEEEE--SSSPPHHHH-TTHHHHHHHHH-S-EEEEE-SSSSHHHHHHHHTT-SEEEEEB-S-TTS-SSSTTTSBPHHHHHHHHHHHHHHHHHH--------GGGHHHHHHHS-EEEESS-B-TTPBP-GGGEEEEBS-SSSBGGGHHHHTT-BBSS-B-TTPBP-GGGB-/---EEETTEEESTTS--EEEEEEETTTTT-HHHHHHHHHHHHHHT-SEEEEEE--HHHHB-TTSHHHHHHHTT---GGGHHHHHHHHHHHT-EEEEEE-SHHHHHHHHHTT-S-EEE-GGGTT-HHHHHHHHTT---EEEE-TT--HHHHHHHHHHHHTSS---EEEEEE--SSSPPHHHH-TTHHHHHHHHH-S-EEEEE-SSSSHHHHHHHHTT-SEEEEEB-S-TTS-SSSSTTSBPHHHHHHHHHHHHHHHHHH--------GGGHHHHHHHS-EEEESS-B-TTPBP-GGGEEEEBS-SSSBGGGHHHHTTPBBSS-B-TTPBP-GGGB-

Organism: Clostridium kluyveri (strain ATCC 8527 / DSM 555 / NBRC 12016 / NCIMB 10680 / K1) (NCBI:txid431943)

InterPro domains:
  IPR006190 Antifreeze-like/N-acetylneuraminic acid synthase, SAF domain [PS50844] (279-335)
  IPR013132 PseI/NeuA/B-like [PF03102] (37-263)
  IPR013785 Aldolase-type TIM barrel [G3DSA:3.20.20.70] (1-282)
  IPR013974 SAF domain [PF08666] (278-334)
  IPR013974 SAF domain [SM00858] (277-335)
  IPR036732 Antifreeze-like/N-acetylneuraminic acid synthase C-terminal domain superfamily [SSF51269] (269-334)
  IPR051690 PseI/Nans/NeuA/B acid synthases [PTHR42966] (1-334)
  IPR057736 PseI/NeuA/NeuB, SAF domain [cd11615] (277-334)